Protein AF-0000000065790539 (afdb_homodimer)

pLDDT: mean 95.0, std 7.66, range [32.16, 98.94]

Secondary structure (DSSP, 8-state):
-------EEEEEE-SSTT-HHHHHHHHHHHH-GGGG-BTTBEEEEEES-HHHHHHTSS-SSS-GGG---HHHHT-TT--SHHHHHHHHHHHHH--TTTEEEEEEEEEE-SSS-EEEEEESS--HHHHHHHHHHHHH-TTEEEEE---TT----SGGGGEEEEEEEEEES--TT---HHHHHHHHHHHHHHHHHHHHHHTT------SEEEEEEEEEEEEPPB-TTS-B-EEE-TTTTT-TTS-B-TT-EEEEETTSPEEE---SS-BEEESTT-GGGGGGTEEEEEEEEEEEE--/-------EEEEEE-SSTT-HHHHHHHHHHHH-GGGG-BTTBEEEEEES-HHHHHHTSS-SSS-GGG---HHHHT-TT--SHHHHHHHHHHHHH--TTTEEEEEEEEEE-SSS-EEEEEESS--HHHHHHHHHHHHH-TTEEEEE---TT----SGGGGEEEEEEEEEES--TT---HHHHHHHHHHHHHHHHHHHHHHTT------SEEEEEEEEEEEEPPB-TTS-B-EEE-TTTTT-TTS-B-TT-EEEEETTSPEEE---SS-BEEESTT-GGGGGGTEEEEEEEEEEEE--

Structure (mmCIF, N/CA/C/O backbone):
data_AF-0000000065790539-model_v1
#
loop_
_entity.id
_entity.type
_entity.pdbx_description
1 polymer 'Probable aspartoacylase'
#
loop_
_atom_site.group_PDB
_atom_site.id
_atom_site.type_symbol
_atom_site.label_atom_id
_atom_site.label_alt_id
_atom_site.label_comp_id
_atom_site.label_asym_id
_atom_site.label_entity_id
_atom_site.label_seq_id
_atom_site.pdbx_PDB_ins_code
_atom_site.Cartn_x
_atom_site.Cartn_y
_atom_site.Cartn_z
_atom_site.occupancy
_atom_site.B_iso_or_equiv
_atom_site.auth_seq_id
_atom_site.auth_comp_id
_atom_site.auth_asym_id
_atom_site.auth_atom_id
_atom_site.pdbx_PDB_model_num
ATOM 1 N N . MET A 1 1 ? -4.398 45.344 14.672 1 32.16 1 MET A N 1
ATOM 2 C CA . MET A 1 1 ? -4.699 43.906 14.703 1 32.16 1 MET A CA 1
ATOM 3 C C . MET A 1 1 ? -3.633 43.156 15.484 1 32.16 1 MET A C 1
ATOM 5 O O . MET A 1 1 ? -2.438 43.344 15.242 1 32.16 1 MET A O 1
ATOM 9 N N . ASN A 1 2 ? -3.668 42.844 16.75 1 41.81 2 ASN A N 1
ATOM 10 C CA . ASN A 1 2 ? -2.795 42.062 17.609 1 41.81 2 ASN A CA 1
ATOM 11 C C . ASN A 1 2 ? -2.232 40.844 16.859 1 41.81 2 ASN A C 1
ATOM 13 O O . ASN A 1 2 ? -2.975 39.938 16.516 1 41.81 2 ASN A O 1
ATOM 17 N N . THR A 1 3 ? -1.403 40.938 15.859 1 49.28 3 THR A N 1
ATOM 18 C CA . THR A 1 3 ? -0.77 40.031 14.922 1 49.28 3 THR A CA 1
ATOM 19 C C . THR A 1 3 ? -0.319 38.75 15.625 1 49.28 3 THR A C 1
ATOM 21 O O . THR A 1 3 ? 0.52 38.812 16.531 1 49.28 3 THR A O 1
ATOM 24 N N . ASN A 1 4 ? -1.202 37.781 15.891 1 59.81 4 ASN A N 1
ATOM 25 C CA . ASN A 1 4 ? -1.063 36.5 16.578 1 59.81 4 ASN A CA 1
ATOM 26 C C . ASN A 1 4 ? 0.203 35.75 16.156 1 59.81 4 ASN A C 1
ATOM 28 O O . ASN A 1 4 ? 0.302 35.312 15.008 1 59.81 4 ASN A O 1
ATOM 32 N N . HIS A 1 5 ? 1.292 36.156 16.797 1 79.94 5 HIS A N 1
ATOM 33 C CA . HIS A 1 5 ? 2.619 35.531 16.719 1 79.94 5 HIS A CA 1
ATOM 34 C C . HIS A 1 5 ? 2.572 34.062 17.062 1 79.94 5 HIS A C 1
ATOM 36 O O . HIS A 1 5 ? 1.948 33.688 18.062 1 79.94 5 HIS A O 1
ATOM 42 N N . ILE A 1 6 ? 2.969 33.281 16.016 1 86.81 6 ILE A N 1
ATOM 43 C CA . ILE A 1 6 ? 3.148 31.844 16.25 1 86.81 6 ILE A CA 1
ATOM 44 C C . ILE A 1 6 ? 4.535 31.578 16.828 1 86.81 6 ILE A C 1
ATOM 46 O O . ILE A 1 6 ? 5.547 31.828 16.156 1 86.81 6 ILE A O 1
ATOM 50 N N . ARG A 1 7 ? 4.605 31.203 18.078 1 82.88 7 ARG A N 1
ATOM 51 C CA . ARG A 1 7 ? 5.914 31.031 18.688 1 82.88 7 ARG A CA 1
ATOM 52 C C . ARG A 1 7 ? 6.441 29.625 18.484 1 82.88 7 ARG A C 1
ATOM 54 O O . ARG A 1 7 ? 7.641 29.422 18.266 1 82.88 7 ARG A O 1
ATOM 61 N N . GLN A 1 8 ? 5.543 28.672 18.438 1 93.19 8 GLN A N 1
ATOM 62 C CA . GLN A 1 8 ? 6 27.281 18.391 1 93.19 8 GLN A CA 1
ATOM 63 C C . GLN A 1 8 ? 5.223 26.484 17.359 1 93.19 8 GLN A C 1
ATOM 65 O O . GLN A 1 8 ? 3.996 26.594 17.266 1 93.19 8 GLN A O 1
ATOM 70 N N . VAL A 1 9 ? 6.008 25.797 16.562 1 96.81 9 VAL A N 1
ATOM 71 C CA . VAL A 1 9 ? 5.449 24.828 15.625 1 96.81 9 VAL A CA 1
ATOM 72 C C . VAL A 1 9 ? 5.766 23.406 16.094 1 96.81 9 VAL A C 1
ATOM 74 O O . VAL A 1 9 ? 6.895 23.125 16.484 1 96.81 9 VAL A O 1
ATOM 77 N N . VAL A 1 10 ? 4.746 22.562 16.125 1 97.19 10 VAL A N 1
ATOM 78 C CA . VAL A 1 10 ? 4.938 21.156 16.453 1 97.19 10 VAL A CA 1
ATOM 79 C C . VAL A 1 10 ? 4.641 20.297 15.219 1 97.19 10 VAL A C 1
ATOM 81 O O . VAL A 1 10 ? 3.549 20.391 14.648 1 97.19 10 VAL A O 1
ATOM 84 N N . ILE A 1 11 ? 5.613 19.531 14.781 1 98.56 11 ILE A N 1
ATOM 85 C CA . ILE A 1 11 ? 5.445 18.594 13.68 1 98.56 11 ILE A CA 1
ATOM 86 C C . ILE A 1 11 ? 5.316 17.172 14.234 1 98.56 11 ILE A C 1
ATOM 88 O O . ILE A 1 11 ? 6.199 16.688 14.945 1 98.56 11 ILE A O 1
ATOM 92 N N . VAL A 1 12 ? 4.207 16.547 13.945 1 98.56 12 VAL A N 1
ATOM 93 C CA . VAL A 1 12 ? 3.951 15.195 14.43 1 98.56 12 VAL A CA 1
ATOM 94 C C . VAL A 1 12 ? 3.988 14.211 13.266 1 98.56 12 VAL A C 1
ATOM 96 O O . VAL A 1 12 ? 3.299 14.406 12.258 1 98.56 12 VAL A O 1
ATOM 99 N N . GLY A 1 13 ? 4.836 13.219 13.336 1 98.75 13 GLY A N 1
ATOM 100 C CA . GLY A 1 13 ? 4.852 12.07 12.438 1 98.75 13 GLY A CA 1
ATOM 101 C C . GLY A 1 13 ? 4.57 10.758 13.148 1 98.75 13 GLY A C 1
ATOM 102 O O . GLY A 1 13 ? 4.766 10.648 14.359 1 98.75 13 GLY A O 1
ATOM 103 N N . GLY A 1 14 ? 4.047 9.82 12.43 1 98.69 14 GLY A N 1
ATOM 104 C CA . GLY A 1 14 ? 3.83 8.508 13.023 1 98.69 14 GLY A CA 1
ATOM 105 C C . GLY A 1 14 ? 2.602 8.461 13.914 1 98.69 14 GLY A C 1
ATOM 106 O O . GLY A 1 14 ? 2.557 7.688 14.875 1 98.69 14 GLY A O 1
ATOM 107 N N . THR A 1 15 ? 1.648 9.422 13.648 1 98.81 15 THR A N 1
ATOM 108 C CA . THR A 1 15 ? 0.352 9.25 14.289 1 98.81 15 THR A CA 1
ATOM 109 C C . THR A 1 15 ? -0.224 7.871 13.984 1 98.81 15 THR A C 1
ATOM 111 O O . THR A 1 15 ? -0.714 7.184 14.883 1 98.81 15 THR A O 1
ATOM 114 N N . HIS A 1 16 ? -0.263 7.531 12.758 1 98.75 16 HIS A N 1
ATOM 115 C CA . HIS A 1 16 ? -0.411 6.148 12.32 1 98.75 16 HIS A CA 1
ATOM 116 C C . HIS A 1 16 ? 0.944 5.516 12.023 1 98.75 16 HIS A C 1
ATOM 118 O O . HIS A 1 16 ? 1.705 6.023 11.195 1 98.75 16 HIS A O 1
ATOM 124 N N . GLY A 1 17 ? 1.219 4.391 12.633 1 98.56 17 GLY A N 1
ATOM 125 C CA . GLY A 1 17 ? 2.566 3.846 12.695 1 98.56 17 GLY A CA 1
ATOM 126 C C . GLY A 1 17 ? 3.07 3.352 11.352 1 98.56 17 GLY A C 1
ATOM 127 O O . GLY A 1 17 ? 4.281 3.309 11.109 1 98.56 17 GLY A O 1
ATOM 128 N N . ASN A 1 18 ? 2.172 2.939 10.469 1 98.31 18 ASN A N 1
ATOM 129 C CA . ASN A 1 18 ? 2.564 2.383 9.18 1 98.31 18 ASN A CA 1
ATOM 130 C C . ASN A 1 18 ? 2.615 3.459 8.094 1 98.31 18 ASN A C 1
ATOM 132 O O . ASN A 1 18 ? 2.688 3.146 6.906 1 98.31 18 ASN A O 1
ATOM 136 N N . GLU A 1 19 ? 2.488 4.727 8.453 1 98.69 19 GLU A N 1
ATOM 137 C CA . GLU A 1 19 ? 2.715 5.867 7.574 1 98.69 19 GLU A CA 1
ATOM 138 C C . GLU A 1 19 ? 4.105 6.457 7.777 1 98.69 19 GLU A C 1
ATOM 140 O O . GLU A 1 19 ? 4.277 7.398 8.555 1 98.69 19 GLU A O 1
ATOM 145 N N . ARG A 1 20 ? 4.977 6.008 6.957 1 98.38 20 ARG A N 1
ATOM 146 C CA . ARG A 1 20 ? 6.391 6.078 7.312 1 98.38 20 ARG A CA 1
ATOM 147 C C . ARG A 1 20 ? 6.996 7.41 6.883 1 98.38 20 ARG A C 1
ATOM 149 O O . ARG A 1 20 ? 8.031 7.82 7.406 1 98.38 20 ARG A O 1
ATOM 156 N N . ILE A 1 21 ? 6.41 8.102 5.961 1 98.62 21 ILE A N 1
ATOM 157 C CA . ILE A 1 21 ? 6.977 9.367 5.496 1 98.62 21 ILE A CA 1
ATOM 158 C C . ILE A 1 21 ? 7.082 10.344 6.664 1 98.62 21 ILE A C 1
ATOM 160 O O . ILE A 1 21 ? 8.148 10.898 6.922 1 98.62 21 ILE A O 1
ATOM 164 N N . GLY A 1 22 ? 5.969 10.5 7.406 1 98.75 22 GLY A N 1
ATOM 165 C CA . GLY A 1 22 ? 6.004 11.391 8.547 1 98.75 22 GLY A CA 1
ATOM 166 C C . GLY A 1 22 ? 7.008 10.977 9.609 1 98.75 22 GLY A C 1
ATOM 167 O O . GLY A 1 22 ? 7.727 11.812 10.156 1 98.75 22 GLY A O 1
ATOM 168 N N . LEU A 1 23 ? 7.074 9.695 9.875 1 98.62 23 LEU A N 1
ATOM 169 C CA . LEU A 1 23 ? 7.996 9.148 10.867 1 98.62 23 LEU A CA 1
ATOM 170 C C . LEU A 1 23 ? 9.438 9.484 10.516 1 98.62 23 LEU A C 1
ATOM 172 O O . LEU A 1 23 ? 10.18 10.008 11.344 1 98.62 23 LEU A O 1
ATOM 176 N N . TYR A 1 24 ? 9.789 9.312 9.289 1 98.5 24 TYR A N 1
ATOM 177 C CA . TYR A 1 24 ? 11.195 9.438 8.922 1 98.5 24 TYR A CA 1
ATOM 178 C C . TYR A 1 24 ? 11.578 10.898 8.68 1 98.5 24 TYR A C 1
ATOM 180 O O . TYR A 1 24 ? 12.742 11.266 8.805 1 98.5 24 TYR A O 1
ATOM 188 N N . LEU A 1 25 ? 10.625 11.711 8.328 1 98.81 25 LEU A N 1
ATOM 189 C CA . LEU A 1 25 ? 10.891 13.148 8.312 1 98.81 25 LEU A CA 1
ATOM 190 C C . LEU A 1 25 ? 11.188 13.664 9.719 1 98.81 25 LEU A C 1
ATOM 192 O O . LEU A 1 25 ? 12.125 14.438 9.914 1 98.81 25 LEU A O 1
ATOM 196 N N . VAL A 1 26 ? 10.367 13.227 10.664 1 98.62 26 VAL A N 1
ATOM 197 C CA . VAL A 1 26 ? 10.586 13.617 12.055 1 98.62 26 VAL A CA 1
ATOM 198 C C . VAL A 1 26 ? 11.961 13.148 12.516 1 98.62 26 VAL A C 1
ATOM 200 O O . VAL A 1 26 ? 12.703 13.906 13.141 1 98.62 26 VAL A O 1
ATOM 203 N N . LYS A 1 27 ? 12.281 11.922 12.203 1 97.5 27 LYS A N 1
ATOM 204 C CA . LYS A 1 27 ? 13.602 11.406 12.555 1 97.5 27 LYS A CA 1
ATOM 205 C C . LYS A 1 27 ? 14.711 12.242 11.922 1 97.5 27 LYS A C 1
ATOM 207 O O . LYS A 1 27 ? 15.695 12.578 12.586 1 97.5 27 LYS A O 1
ATOM 212 N N . LYS A 1 28 ? 14.547 12.586 10.688 1 97.75 28 LYS A N 1
ATOM 213 C CA . LYS A 1 28 ? 15.508 13.422 9.977 1 97.75 28 LYS A CA 1
ATOM 214 C C . LYS A 1 28 ? 15.688 14.766 10.664 1 97.75 28 LYS A C 1
ATOM 216 O O . LYS A 1 28 ? 16.812 15.195 10.922 1 97.75 28 LYS A O 1
ATOM 221 N N . PHE A 1 29 ? 14.602 15.359 10.992 1 98.25 29 PHE A N 1
ATOM 222 C CA . PHE A 1 29 ? 14.625 16.688 11.602 1 98.25 29 PHE A CA 1
ATOM 223 C C . PHE A 1 29 ? 15.211 16.625 13.008 1 98.25 29 PHE A C 1
ATOM 225 O O . PHE A 1 29 ? 15.898 17.547 13.438 1 98.25 29 PHE A O 1
ATOM 232 N N . ASN A 1 30 ? 14.922 15.562 13.711 1 97.31 30 ASN A N 1
ATOM 233 C CA . ASN A 1 30 ? 15.469 15.406 15.047 1 97.31 30 ASN A CA 1
ATOM 234 C C . ASN A 1 30 ? 16.969 15.172 15.016 1 97.31 30 ASN A C 1
ATOM 236 O O . ASN A 1 30 ? 17.688 15.539 15.961 1 97.31 30 ASN A O 1
ATOM 240 N N . GLN A 1 31 ? 17.422 14.57 13.977 1 95.12 31 GLN A N 1
ATOM 241 C CA . GLN A 1 31 ? 18.859 14.344 13.812 1 95.12 31 GLN A CA 1
ATOM 242 C C . GLN A 1 31 ? 19.594 15.641 13.5 1 95.12 31 GLN A C 1
ATOM 244 O O . GLN A 1 31 ? 20.734 15.844 13.938 1 95.12 31 GLN A O 1
ATOM 249 N N . ASP A 1 32 ? 18.953 16.484 12.75 1 96.69 32 ASP A N 1
ATOM 250 C CA . ASP A 1 32 ? 19.516 17.797 12.414 1 96.69 32 ASP A CA 1
ATOM 251 C C . ASP A 1 32 ? 18.453 18.875 12.477 1 96.69 32 ASP A C 1
ATOM 253 O O . ASP A 1 32 ? 17.891 19.266 11.453 1 96.69 32 ASP A O 1
ATOM 257 N N . SER A 1 33 ? 18.312 19.469 13.586 1 95.69 33 SER A N 1
ATOM 258 C CA . SER A 1 33 ? 17.266 20.453 13.828 1 95.69 33 SER A CA 1
ATOM 259 C C . SER A 1 33 ? 17.531 21.75 13.062 1 95.69 33 SER A C 1
ATOM 261 O O . SER A 1 33 ? 16.625 22.578 12.906 1 95.69 33 SER A O 1
ATOM 263 N N . SER A 1 34 ? 18.797 21.969 12.625 1 97 34 SER A N 1
ATOM 264 C CA . SER A 1 34 ? 19.109 23.172 11.883 1 97 34 SER A CA 1
ATOM 265 C C . SER A 1 34 ? 18.344 23.234 10.562 1 97 34 SER A C 1
ATOM 267 O O . SER A 1 34 ? 18.156 24.328 10 1 97 34 SER A O 1
ATOM 269 N N . LEU A 1 35 ? 17.859 22.109 10.117 1 97.38 35 LEU A N 1
ATOM 270 C CA . LEU A 1 35 ? 17.094 22.047 8.875 1 97.38 35 LEU A CA 1
ATOM 271 C C . LEU A 1 35 ? 15.781 22.828 9 1 97.38 35 LEU A C 1
ATOM 273 O O . LEU A 1 35 ? 15.242 23.297 7.996 1 97.38 35 LEU A O 1
ATOM 277 N N . LEU A 1 36 ? 15.305 22.969 10.25 1 98.12 36 LEU A N 1
ATOM 278 C CA . LEU A 1 36 ? 14.008 23.594 10.461 1 98.12 36 LEU A CA 1
ATOM 279 C C . LEU A 1 36 ? 14.18 25.016 11.016 1 98.12 36 LEU A C 1
ATOM 281 O O . LEU A 1 36 ? 13.188 25.672 11.336 1 98.12 36 LEU A O 1
ATOM 285 N N . PHE A 1 37 ? 15.336 25.516 11.102 1 97.56 37 PHE A N 1
ATOM 286 C CA . PHE A 1 37 ? 15.625 26.766 11.781 1 97.56 37 PHE A CA 1
ATOM 287 C C . PHE A 1 37 ? 14.992 27.953 11.047 1 97.56 37 PHE A C 1
ATOM 289 O O . PHE A 1 37 ? 15.156 28.078 9.828 1 97.56 37 PHE A O 1
ATOM 296 N N . ARG A 1 38 ? 14.219 28.688 11.711 1 96.44 38 ARG A N 1
ATOM 297 C CA . ARG A 1 38 ? 13.766 30.047 11.398 1 96.44 38 ARG A CA 1
ATOM 298 C C . ARG A 1 38 ? 13.977 30.984 12.578 1 96.44 38 ARG A C 1
ATOM 300 O O . ARG A 1 38 ? 13.688 30.625 13.727 1 96.44 38 ARG A O 1
ATOM 307 N N . PRO A 1 39 ? 14.414 32.156 12.391 1 95.12 39 PRO A N 1
ATOM 308 C CA . PRO A 1 39 ? 14.828 33.062 13.484 1 95.12 39 PRO A CA 1
ATOM 309 C C . PRO A 1 39 ? 13.703 33.344 14.469 1 95.12 39 PRO A C 1
ATOM 311 O O . PRO A 1 39 ? 13.953 33.531 15.664 1 95.12 39 PRO A O 1
ATOM 314 N N . ASN A 1 40 ? 12.531 33.438 14.055 1 93.88 40 ASN A N 1
ATOM 315 C CA . ASN A 1 40 ? 11.438 33.875 14.922 1 93.88 40 ASN A CA 1
ATOM 316 C C . ASN A 1 40 ? 10.445 32.75 15.188 1 93.88 40 ASN A C 1
ATOM 318 O O . ASN A 1 40 ? 9.289 33 15.516 1 93.88 40 ASN A O 1
ATOM 322 N N . LEU A 1 41 ? 10.906 31.547 14.891 1 93.94 41 LEU A N 1
ATOM 323 C CA . LEU A 1 41 ? 10.031 30.391 15.039 1 93.94 41 LEU A CA 1
ATOM 324 C C . LEU A 1 41 ? 10.773 29.25 15.727 1 93.94 41 LEU A C 1
ATOM 326 O O . LEU A 1 41 ? 11.922 28.953 15.398 1 93.94 41 LEU A O 1
ATOM 330 N N . THR A 1 42 ? 10.156 28.703 16.75 1 94.94 42 THR A N 1
ATOM 331 C CA . THR A 1 42 ? 10.656 27.453 17.328 1 94.94 42 THR A CA 1
ATOM 332 C C . THR A 1 42 ? 9.891 26.266 16.766 1 94.94 42 THR A C 1
ATOM 334 O O . THR A 1 42 ? 8.664 26.312 16.656 1 94.94 42 THR A O 1
ATOM 337 N N . THR A 1 43 ? 10.641 25.234 16.344 1 97.25 43 THR A N 1
ATOM 338 C CA . THR A 1 43 ? 10.008 24.047 15.789 1 97.25 43 THR A CA 1
ATOM 339 C C . THR A 1 43 ? 10.43 22.797 16.562 1 97.25 43 THR A C 1
ATOM 341 O O . THR A 1 43 ? 11.617 22.594 16.812 1 97.25 43 THR A O 1
ATOM 344 N N . ASN A 1 44 ? 9.445 22.078 17 1 95.81 44 ASN A N 1
ATOM 345 C CA . ASN A 1 44 ? 9.664 20.797 17.641 1 95.81 44 ASN A CA 1
ATOM 346 C C . ASN A 1 44 ? 8.992 19.656 16.875 1 95.81 44 ASN A C 1
ATOM 348 O O . ASN A 1 44 ? 7.918 19.844 16.297 1 95.81 44 ASN A O 1
ATOM 352 N N . CYS A 1 45 ? 9.672 18.469 16.828 1 98.06 45 CYS A N 1
ATOM 353 C CA . CYS A 1 45 ? 9.141 17.297 16.141 1 98.06 45 CYS A CA 1
ATOM 354 C C . CYS A 1 45 ? 8.938 16.141 17.125 1 98.06 45 CYS A C 1
ATOM 356 O O . CYS A 1 45 ? 9.789 15.883 17.984 1 98.06 45 CYS A O 1
ATOM 358 N N . LEU A 1 46 ? 7.828 15.477 17 1 97.44 46 LEU A N 1
ATOM 359 C CA . LEU A 1 46 ? 7.625 14.312 17.859 1 97.44 46 LEU A CA 1
ATOM 360 C C . LEU A 1 46 ? 6.938 13.188 17.094 1 97.44 46 LEU A C 1
ATOM 362 O O . LEU A 1 46 ? 6.316 13.422 16.047 1 97.44 46 LEU A O 1
ATOM 366 N N . ILE A 1 47 ? 7.133 11.984 17.594 1 98.62 47 ILE A N 1
ATOM 367 C CA . ILE A 1 47 ? 6.469 10.789 17.078 1 98.62 47 ILE A CA 1
ATOM 368 C C . ILE A 1 47 ? 5.145 10.578 17.812 1 98.62 47 ILE A C 1
ATOM 370 O O . ILE A 1 47 ? 5.121 10.438 19.031 1 98.62 47 ILE A O 1
ATOM 374 N N . GLY A 1 48 ? 4.035 10.57 17.109 1 98.5 48 GLY A N 1
ATOM 375 C CA . GLY A 1 48 ? 2.705 10.477 17.688 1 98.5 48 GLY A CA 1
ATOM 376 C C . GLY A 1 48 ? 2.467 9.164 18.422 1 98.5 48 GLY A C 1
ATOM 377 O O . GLY A 1 48 ? 2.08 9.164 19.594 1 98.5 48 GLY A O 1
ATOM 378 N N . ASN A 1 49 ? 2.719 8.062 17.781 1 98.75 49 ASN A N 1
ATOM 379 C CA . ASN A 1 49 ? 2.518 6.727 18.312 1 98.75 49 ASN A CA 1
ATOM 380 C C . ASN A 1 49 ? 3.773 5.871 18.172 1 98.75 49 ASN A C 1
ATOM 382 O O . ASN A 1 49 ? 3.871 5.047 17.266 1 98.75 49 ASN A O 1
ATOM 386 N N . PRO A 1 50 ? 4.73 6.02 19.109 1 98.56 50 PRO A N 1
ATOM 387 C CA . PRO A 1 50 ? 6.023 5.344 18.984 1 98.56 50 PRO A CA 1
ATOM 388 C C . PRO A 1 50 ? 5.887 3.826 18.859 1 98.56 50 PRO A C 1
ATOM 390 O O . PRO A 1 50 ? 6.57 3.199 18.047 1 98.56 50 PRO A O 1
ATOM 393 N N . GLN A 1 51 ? 5 3.242 19.625 1 98.5 51 GLN A N 1
ATOM 394 C CA . GLN A 1 51 ? 4.867 1.79 19.609 1 98.5 51 GLN A CA 1
ATOM 395 C C . GLN A 1 51 ? 4.316 1.305 18.281 1 98.5 51 GLN A C 1
ATOM 397 O O . GLN A 1 51 ? 4.801 0.315 17.719 1 98.5 51 GLN A O 1
ATOM 402 N N . ALA A 1 52 ? 3.299 1.943 17.766 1 98.56 52 ALA A N 1
ATOM 403 C CA . ALA A 1 52 ? 2.756 1.576 16.453 1 98.56 52 ALA A CA 1
ATOM 404 C C . ALA A 1 52 ? 3.814 1.705 15.367 1 98.56 52 ALA A C 1
ATOM 406 O O . ALA A 1 52 ? 3.863 0.892 14.438 1 98.56 52 ALA A O 1
ATOM 407 N N . CYS A 1 53 ? 4.668 2.742 15.461 1 98.19 53 CYS A N 1
ATOM 408 C CA . CYS A 1 53 ? 5.746 2.945 14.5 1 98.19 53 CYS A CA 1
ATOM 409 C C . CYS A 1 53 ? 6.746 1.797 14.555 1 98.19 53 CYS A C 1
ATOM 411 O O . CYS A 1 53 ? 7.168 1.289 13.508 1 98.19 53 CYS A O 1
ATOM 413 N N . LYS A 1 54 ? 7.086 1.416 15.758 1 96.94 54 LYS A N 1
ATOM 414 C CA . LYS A 1 54 ? 8.023 0.314 15.938 1 96.94 54 LYS A CA 1
ATOM 415 C C . LYS A 1 54 ? 7.496 -0.97 15.305 1 96.94 54 LYS A C 1
ATOM 417 O O . LYS A 1 54 ? 8.25 -1.73 14.703 1 96.94 54 LYS A O 1
ATOM 422 N N . GLU A 1 55 ? 6.227 -1.189 15.367 1 95.62 55 GLU A N 1
ATOM 423 C CA . GLU A 1 55 ? 5.609 -2.424 14.891 1 95.62 55 GLU A CA 1
ATOM 424 C C . GLU A 1 55 ? 5.16 -2.293 13.438 1 95.62 55 GLU A C 1
ATOM 426 O O . GLU A 1 55 ? 4.691 -3.262 12.844 1 95.62 55 GLU A O 1
ATOM 431 N N . ASN A 1 56 ? 5.285 -1.131 12.867 1 96.44 56 ASN A N 1
ATOM 432 C CA . ASN A 1 56 ? 4.828 -0.862 11.516 1 96.44 56 ASN A CA 1
ATOM 433 C C . ASN A 1 56 ? 3.365 -1.253 11.328 1 96.44 56 ASN A C 1
ATOM 435 O O . ASN A 1 56 ? 3.027 -1.996 10.406 1 96.44 56 ASN A O 1
ATOM 439 N N . GLN A 1 57 ? 2.549 -0.8 12.266 1 96.56 57 GLN A N 1
ATOM 440 C CA . GLN A 1 57 ? 1.104 -0.992 12.25 1 96.56 57 GLN A CA 1
ATOM 441 C C . GLN A 1 57 ? 0.37 0.341 12.375 1 96.56 57 GLN A C 1
ATOM 443 O O . GLN A 1 57 ? 0.903 1.297 12.938 1 96.56 57 GLN A O 1
ATOM 448 N N . ARG A 1 58 ? -0.803 0.362 11.805 1 97.94 58 ARG A N 1
ATOM 449 C CA . ARG A 1 58 ? -1.556 1.611 11.867 1 97.94 58 ARG A CA 1
ATOM 450 C C . ARG A 1 58 ? -1.759 2.064 13.305 1 97.94 58 ARG A C 1
ATOM 452 O O . ARG A 1 58 ? -1.582 3.242 13.625 1 97.94 58 ARG A O 1
ATOM 459 N N . TYR A 1 59 ? -2.109 1.192 14.195 1 98.31 59 TYR A N 1
ATOM 460 C CA . TYR A 1 59 ? -2.262 1.381 15.633 1 98.31 59 TYR A CA 1
ATOM 461 C C . TYR A 1 59 ? -2.113 0.058 16.375 1 98.31 59 TYR A C 1
ATOM 463 O O . TYR A 1 59 ? -2.053 -1.006 15.758 1 98.31 59 TYR A O 1
ATOM 471 N N . ILE A 1 60 ? -2.041 0.101 17.688 1 97.75 60 ILE A N 1
ATOM 472 C CA . ILE A 1 60 ? -1.894 -1.099 18.5 1 97.75 60 ILE A CA 1
ATOM 473 C C . ILE A 1 60 ? -3.271 -1.629 18.891 1 97.75 60 ILE A C 1
ATOM 475 O O . ILE A 1 60 ? -3.607 -2.777 18.594 1 97.75 60 ILE A O 1
ATOM 479 N N . GLU A 1 61 ? -4.102 -0.731 19.484 1 97.75 61 GLU A N 1
ATOM 480 C CA . GLU A 1 61 ? -5.406 -1.181 19.969 1 97.75 61 GLU A CA 1
ATOM 481 C C . GLU A 1 61 ? -6.535 -0.381 19.328 1 97.75 61 GLU A C 1
ATOM 483 O O . GLU A 1 61 ? -7.617 -0.916 19.078 1 97.75 61 GLU A O 1
ATOM 488 N N . THR A 1 62 ? -6.312 0.862 19.156 1 97.62 62 THR A N 1
ATOM 489 C CA . THR A 1 62 ? -7.309 1.746 18.562 1 97.62 62 THR A CA 1
ATOM 490 C C . THR A 1 62 ? -6.637 2.877 17.781 1 97.62 62 THR A C 1
ATOM 492 O O . THR A 1 62 ? -5.426 3.078 17.906 1 97.62 62 THR A O 1
ATOM 495 N N . ASP A 1 63 ? -7.336 3.5 16.969 1 98.06 63 ASP A N 1
ATOM 496 C CA . ASP A 1 63 ? -6.797 4.574 16.141 1 98.06 63 ASP A CA 1
ATOM 497 C C . ASP A 1 63 ? -6.5 5.816 16.984 1 98.06 63 ASP A C 1
ATOM 499 O O . ASP A 1 63 ? -7.418 6.453 17.516 1 98.06 63 ASP A O 1
ATOM 503 N N . LEU A 1 64 ? -5.238 6.188 17.094 1 98.5 64 LEU A N 1
ATOM 504 C CA . LEU A 1 64 ? -4.832 7.332 17.906 1 98.5 64 LEU A CA 1
ATOM 505 C C . LEU A 1 64 ? -5.535 8.602 17.438 1 98.5 64 LEU A C 1
ATOM 507 O O . LEU A 1 64 ? -5.93 9.438 18.25 1 98.5 64 LEU A O 1
ATOM 511 N N . ASN A 1 65 ? -5.711 8.695 16.141 1 97.88 65 ASN A N 1
ATOM 512 C CA . ASN A 1 65 ? -6.301 9.891 15.555 1 97.88 65 ASN A CA 1
ATOM 513 C C . ASN A 1 65 ? -7.809 9.938 15.781 1 97.88 65 ASN A C 1
ATOM 515 O O . ASN A 1 65 ? -8.516 10.695 15.117 1 97.88 65 ASN A O 1
ATOM 519 N N . ARG A 1 66 ? -8.336 9.203 16.75 1 96.81 66 ARG A N 1
ATOM 520 C CA . ARG A 1 66 ? -9.727 9.242 17.172 1 96.81 66 ARG A CA 1
ATOM 521 C C . ARG A 1 66 ? -9.836 9.406 18.688 1 96.81 66 ARG A C 1
ATOM 523 O O . ARG A 1 66 ? -10.922 9.266 19.25 1 96.81 66 ARG A O 1
ATOM 530 N N . CYS A 1 67 ? -8.773 9.773 19.281 1 97.12 67 CYS A N 1
ATOM 531 C CA . CYS A 1 67 ? -8.727 9.68 20.75 1 97.12 67 CYS A CA 1
ATOM 532 C C . CYS A 1 67 ? -8.648 11.062 21.375 1 97.12 67 CYS A C 1
ATOM 534 O O . CYS A 1 67 ? -8.344 11.188 22.562 1 97.12 67 CYS A O 1
ATOM 536 N N . PHE A 1 68 ? -9 12.125 20.656 1 96.06 68 PHE A N 1
ATOM 537 C CA . PHE A 1 68 ? -8.68 13.438 21.203 1 96.06 68 PHE A CA 1
ATOM 538 C C . PHE A 1 68 ? -9.953 14.227 21.484 1 96.06 68 PHE A C 1
ATOM 540 O O . PHE A 1 68 ? -9.945 15.461 21.469 1 96.06 68 PHE A O 1
ATOM 547 N N . ILE A 1 69 ? -11.008 13.531 21.641 1 94.56 69 ILE A N 1
ATOM 548 C CA . ILE A 1 69 ? -12.203 14.18 22.172 1 94.56 69 ILE A CA 1
ATOM 549 C C . ILE A 1 69 ? -11.977 14.586 23.625 1 94.56 69 ILE A C 1
ATOM 551 O O . ILE A 1 69 ? -11.414 13.812 24.406 1 94.56 69 ILE A O 1
ATOM 555 N N . LYS A 1 70 ? -12.438 15.766 23.953 1 93.25 70 LYS A N 1
ATOM 556 C CA . LYS A 1 70 ? -12.156 16.328 25.266 1 93.25 70 LYS A CA 1
ATOM 557 C C . LYS A 1 70 ? -12.633 15.391 26.375 1 93.25 70 LYS A C 1
ATOM 559 O O . LYS A 1 70 ? -11.898 15.125 27.328 1 93.25 70 LYS A O 1
ATOM 564 N N . ALA A 1 71 ? -13.82 14.898 26.25 1 94.25 71 ALA A N 1
ATOM 565 C CA . ALA A 1 71 ? -14.391 14 27.25 1 94.25 71 ALA A CA 1
ATOM 566 C C . ALA A 1 71 ? -13.523 12.758 27.422 1 94.25 71 ALA A C 1
ATOM 568 O O . ALA A 1 71 ? -13.367 12.258 28.547 1 94.25 71 ALA A O 1
ATOM 569 N N . ASP A 1 72 ? -12.969 12.258 26.391 1 95.31 72 ASP A N 1
ATOM 570 C CA . ASP A 1 72 ? -12.125 11.062 26.438 1 95.31 72 ASP A CA 1
ATOM 571 C C . ASP A 1 72 ? -10.773 11.375 27.078 1 95.31 72 ASP A C 1
ATOM 573 O O . ASP A 1 72 ? -10.227 10.555 27.812 1 95.31 72 ASP A O 1
ATOM 577 N N . LEU A 1 73 ? -10.25 12.547 26.781 1 95 73 LEU A N 1
ATOM 578 C CA . LEU A 1 73 ? -8.969 12.977 27.328 1 95 73 LEU A CA 1
ATOM 579 C C . LEU A 1 73 ? -9.062 13.141 28.844 1 95 73 LEU A C 1
ATOM 581 O O . LEU A 1 73 ? -8.086 12.898 29.562 1 95 73 LEU A O 1
ATOM 585 N N . ASP A 1 74 ? -10.258 13.477 29.312 1 93.94 74 ASP A N 1
ATOM 586 C CA . ASP A 1 74 ? -10.453 13.727 30.734 1 93.94 74 ASP A CA 1
ATOM 587 C C . ASP A 1 74 ? -10.883 12.453 31.469 1 93.94 74 ASP A C 1
ATOM 589 O O . ASP A 1 74 ? -10.984 12.438 32.688 1 93.94 74 ASP A O 1
ATOM 593 N N . ASN A 1 75 ? -11.172 11.438 30.703 1 95.69 75 ASN A N 1
ATOM 594 C CA . ASN A 1 75 ? -11.672 10.195 31.281 1 95.69 75 ASN A CA 1
ATOM 595 C C . ASN A 1 75 ? -10.523 9.266 31.672 1 95.69 75 ASN A C 1
ATOM 597 O O . ASN A 1 75 ? -9.992 8.539 30.812 1 95.69 75 ASN A O 1
ATOM 601 N N . HIS A 1 76 ? -10.281 9.141 32.875 1 92.44 76 HIS A N 1
ATOM 602 C CA . HIS A 1 76 ? -9.148 8.367 33.375 1 92.44 76 HIS A CA 1
ATOM 603 C C . HIS A 1 76 ? -9.422 6.8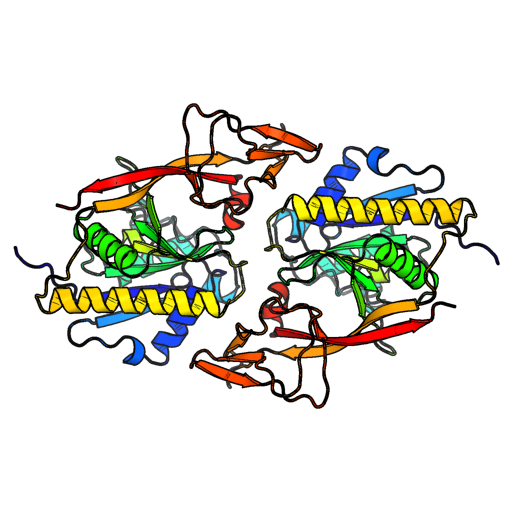71 33.281 1 92.44 76 HIS A C 1
ATOM 605 O O . HIS A 1 76 ? -8.516 6.059 33.469 1 92.44 76 HIS A O 1
ATOM 611 N N . LEU A 1 77 ? -10.562 6.496 32.969 1 94.81 77 LEU A N 1
ATOM 612 C CA . LEU A 1 77 ? -10.922 5.086 32.906 1 94.81 77 LEU A CA 1
ATOM 613 C C . LEU A 1 77 ? -10.555 4.516 31.531 1 94.81 77 LEU A C 1
ATOM 615 O O . LEU A 1 77 ? -10.469 3.297 31.359 1 94.81 77 LEU A O 1
ATOM 619 N N . LEU A 1 78 ? -10.461 5.391 30.562 1 94.44 78 LEU A N 1
ATOM 620 C CA . LEU A 1 78 ? -10.008 4.926 29.266 1 94.44 78 LEU A CA 1
ATOM 621 C C . LEU A 1 78 ? -8.523 4.559 29.297 1 94.44 78 LEU A C 1
ATOM 623 O O . LEU A 1 78 ? -7.684 5.402 29.609 1 94.44 78 LEU A O 1
ATOM 627 N N . GLY A 1 79 ? -8.203 3.285 29.016 1 94.5 79 GLY A N 1
ATOM 628 C CA . GLY A 1 79 ? -6.863 2.805 29.297 1 94.5 79 GLY A CA 1
ATOM 629 C C . GLY A 1 79 ? -6.246 2.045 28.141 1 94.5 79 GLY A C 1
ATOM 630 O O . GLY A 1 79 ? -5.156 1.482 28.266 1 94.5 79 GLY A O 1
ATOM 631 N N . ARG A 1 80 ? -6.855 2.033 26.984 1 96.75 80 ARG A N 1
ATOM 632 C CA . ARG A 1 80 ? -6.211 1.427 25.828 1 96.75 80 ARG A CA 1
ATOM 633 C C . ARG A 1 80 ? -4.922 2.156 25.469 1 96.75 80 ARG A C 1
ATOM 635 O O . ARG A 1 80 ? -4.715 3.301 25.875 1 96.75 80 ARG A O 1
ATOM 642 N N . HIS A 1 81 ? -4.078 1.462 24.719 1 98.44 81 HIS A N 1
ATOM 643 C CA . HIS A 1 81 ? -2.742 1.974 24.438 1 98.44 81 HIS A CA 1
ATOM 644 C C . HIS A 1 81 ? -2.801 3.389 23.859 1 98.44 81 HIS A C 1
ATOM 646 O O . HIS A 1 81 ? -2.17 4.305 24.406 1 98.44 81 HIS A O 1
ATOM 652 N N . GLU A 1 82 ? -3.596 3.625 22.812 1 98.62 82 GLU A N 1
ATOM 653 C CA . GLU A 1 82 ? -3.631 4.918 22.141 1 98.62 82 GLU A CA 1
ATOM 654 C C . GLU A 1 82 ? -4.387 5.953 22.969 1 98.62 82 GLU A C 1
ATOM 656 O O . GLU A 1 82 ? -4.098 7.148 22.891 1 98.62 82 GLU A O 1
ATOM 661 N N . GLU A 1 83 ? -5.352 5.539 23.75 1 98.31 83 GLU A N 1
ATOM 662 C CA . GLU A 1 83 ? -6.031 6.461 24.656 1 98.31 83 GLU A CA 1
ATOM 663 C C . GLU A 1 83 ? -5.062 7.055 25.672 1 98.31 83 GLU A C 1
ATOM 665 O O . GLU A 1 83 ? -5.117 8.25 25.969 1 98.31 83 GLU A O 1
ATOM 670 N N . LYS A 1 84 ? -4.199 6.168 26.188 1 98.12 84 LYS A N 1
ATOM 671 C CA . LYS A 1 84 ? -3.158 6.645 27.094 1 98.12 84 LYS A CA 1
ATOM 672 C C . LYS A 1 84 ? -2.182 7.566 26.375 1 98.12 84 LYS A C 1
ATOM 674 O O . LYS A 1 84 ? -1.803 8.617 26.891 1 98.12 84 LYS A O 1
ATOM 679 N N . GLN A 1 85 ? -1.824 7.172 25.203 1 98.06 85 GLN A N 1
ATOM 680 C CA . GLN A 1 85 ? -0.896 7.965 24.406 1 98.06 85 GLN A CA 1
ATOM 681 C C . GLN A 1 85 ? -1.483 9.336 24.078 1 98.06 85 GLN A C 1
ATOM 683 O O . GLN A 1 85 ? -0.762 10.336 24.047 1 98.06 85 GLN A O 1
ATOM 688 N N . ALA A 1 86 ? -2.762 9.391 23.797 1 97.56 86 ALA A N 1
ATOM 689 C CA . ALA A 1 86 ? -3.434 10.656 23.531 1 97.56 86 ALA A CA 1
ATOM 690 C C . ALA A 1 86 ? -3.307 11.609 24.719 1 97.56 86 ALA A C 1
ATOM 692 O O . ALA A 1 86 ? -3.078 12.805 24.547 1 97.56 86 ALA A O 1
ATOM 693 N N . LYS A 1 87 ? -3.422 11.102 25.938 1 96.69 87 LYS A N 1
ATOM 694 C CA . LYS A 1 87 ? -3.289 11.914 27.141 1 96.69 87 LYS A CA 1
ATOM 695 C C . LYS A 1 87 ? -1.86 12.422 27.297 1 96.69 87 LYS A C 1
ATOM 697 O O . LYS A 1 87 ? -1.646 13.555 27.75 1 96.69 87 LYS A O 1
ATOM 702 N N . VAL A 1 88 ? -0.951 11.594 26.922 1 96.25 88 VAL A N 1
ATOM 703 C CA . VAL A 1 88 ? 0.45 12 26.969 1 96.25 88 VAL A CA 1
ATOM 704 C C . VAL A 1 88 ? 0.676 13.188 26.031 1 96.25 88 VAL A C 1
ATOM 706 O O . VAL A 1 88 ? 1.265 14.195 26.422 1 96.25 88 VAL A O 1
ATOM 709 N N . LEU A 1 89 ? 0.194 13.117 24.812 1 95.56 89 LEU A N 1
ATOM 710 C CA . LEU A 1 89 ? 0.346 14.195 23.828 1 95.56 89 LEU A CA 1
ATOM 711 C C . LEU A 1 89 ? -0.402 15.445 24.281 1 95.56 89 LEU A C 1
ATOM 713 O O . LEU A 1 89 ? 0.096 16.562 24.125 1 95.56 89 LEU A O 1
ATOM 717 N N . HIS A 1 90 ? -1.577 15.211 24.797 1 94.75 90 HIS A N 1
ATOM 718 C CA . HIS A 1 90 ? -2.383 16.312 25.312 1 94.75 90 HIS A CA 1
ATOM 719 C C . HIS A 1 90 ? -1.636 17.078 26.406 1 94.75 90 HIS A C 1
ATOM 721 O O . HIS A 1 90 ? -1.663 18.312 26.422 1 94.75 90 HIS A O 1
ATOM 727 N N . GLU A 1 91 ? -1.003 16.328 27.266 1 92.38 91 GLU A N 1
ATOM 728 C CA . GLU A 1 91 ? -0.228 16.953 28.344 1 92.38 91 GLU A CA 1
ATOM 729 C C . GLU A 1 91 ? 1 17.672 27.797 1 92.38 91 GLU A C 1
ATOM 731 O O . GLU A 1 91 ? 1.35 18.75 28.266 1 92.38 91 GLU A O 1
ATOM 736 N N . GLN A 1 92 ? 1.598 17.141 26.844 1 91.62 92 GLN A N 1
ATOM 737 C CA . GLN A 1 92 ? 2.834 17.672 26.281 1 91.62 92 GLN A CA 1
ATOM 738 C C . GLN A 1 92 ? 2.564 18.922 25.438 1 91.62 92 GLN A C 1
ATOM 740 O O . GLN A 1 92 ? 3.367 19.859 25.438 1 91.62 92 GLN A O 1
ATOM 745 N N . LEU A 1 93 ? 1.478 18.938 24.656 1 89.44 93 LEU A N 1
ATOM 746 C CA . LEU A 1 93 ? 1.242 19.984 23.672 1 89.44 93 LEU A CA 1
ATOM 747 C C . LEU A 1 93 ? 0.294 21.047 24.219 1 89.44 93 LEU A C 1
ATOM 749 O O . LEU A 1 93 ? 0.174 22.141 23.641 1 89.44 93 LEU A O 1
ATOM 753 N N . GLY A 1 94 ? -0.312 20.828 25.406 1 83.25 94 GLY A N 1
ATOM 754 C CA . GLY A 1 94 ? -1.271 21.75 26 1 83.25 94 GLY A CA 1
ATOM 755 C C . GLY A 1 94 ? -2.709 21.281 25.859 1 83.25 94 GLY A C 1
ATOM 756 O O . GLY A 1 94 ? -3.023 20.484 24.969 1 83.25 94 GLY A O 1
ATOM 757 N N . PRO A 1 95 ? -3.469 21.766 26.781 1 81.38 95 PRO A N 1
ATOM 758 C CA . PRO A 1 95 ? -4.859 21.312 26.781 1 81.38 95 PRO A CA 1
ATOM 759 C C . PRO A 1 95 ? -5.625 21.75 25.531 1 81.38 95 PRO A C 1
ATOM 761 O O . PRO A 1 95 ? -5.402 22.844 25.016 1 81.38 95 PRO A O 1
ATOM 764 N N . LYS A 1 96 ? -6.352 20.781 25.062 1 84.94 96 LYS A N 1
ATOM 765 C CA . LYS A 1 96 ? -7.211 21.062 23.906 1 84.94 96 LYS A CA 1
ATOM 766 C C . LYS A 1 96 ? -7.953 22.391 24.109 1 84.94 96 LYS A C 1
ATOM 768 O O . LYS A 1 96 ? -8.555 22.625 25.156 1 84.94 96 LYS A O 1
ATOM 773 N N . GLY A 1 97 ? -7.852 23.266 23.109 1 70.62 97 GLY A N 1
ATOM 774 C CA . GLY A 1 97 ? -8.523 24.547 23.141 1 70.62 97 GLY A CA 1
ATOM 775 C C . GLY A 1 97 ? -7.66 25.656 23.719 1 70.62 97 GLY A C 1
ATOM 776 O O . GLY A 1 97 ? -8.008 26.828 23.625 1 70.62 97 GLY A O 1
ATOM 777 N N . ASN A 1 98 ? -6.512 25.281 24.219 1 70.94 98 ASN A N 1
ATOM 778 C CA . ASN A 1 98 ? -5.691 26.297 24.875 1 70.94 98 ASN A CA 1
ATOM 779 C C . ASN A 1 98 ? -4.266 26.297 24.344 1 70.94 98 ASN A C 1
ATOM 781 O O . ASN A 1 98 ? -3.465 27.156 24.703 1 70.94 98 ASN A O 1
ATOM 785 N N . SER A 1 99 ? -4.047 25.422 23.516 1 76.88 99 SER A N 1
ATOM 786 C CA . SER A 1 99 ? -2.686 25.375 23 1 76.88 99 SER A CA 1
ATOM 787 C C . SER A 1 99 ? -2.465 26.453 21.938 1 76.88 99 SER A C 1
ATOM 789 O O . SER A 1 99 ? -3.32 26.672 21.078 1 76.88 99 SER A O 1
ATOM 791 N N . GLU A 1 100 ? -1.342 27.188 22.094 1 82.5 100 GLU A N 1
ATOM 792 C CA . GLU A 1 100 ? -1.013 28.25 21.141 1 82.5 100 GLU A CA 1
ATOM 793 C C . GLU A 1 100 ? -0.054 27.766 20.062 1 82.5 100 GLU A C 1
ATOM 795 O O . GLU A 1 100 ? 0.482 28.562 19.297 1 82.5 100 GLU A O 1
ATOM 800 N N . ASN A 1 101 ? 0.121 26.469 20.047 1 90.69 101 ASN A N 1
ATOM 801 C CA . ASN A 1 101 ? 1.021 25.875 19.062 1 90.69 101 ASN A CA 1
ATOM 802 C C . ASN A 1 101 ? 0.372 25.797 17.688 1 90.69 101 ASN A C 1
ATOM 804 O O . ASN A 1 101 ? -0.854 25.781 17.578 1 90.69 101 ASN A O 1
ATOM 808 N N . PHE A 1 102 ? 1.204 25.922 16.672 1 95.88 102 PHE A N 1
ATOM 809 C CA . PHE A 1 102 ? 0.832 25.516 15.328 1 95.88 102 PHE A CA 1
ATOM 810 C C . PHE A 1 102 ? 1.193 24.047 15.086 1 95.88 102 PHE A C 1
ATOM 812 O O . PHE A 1 102 ? 2.365 23.672 15.164 1 95.88 102 PHE A O 1
ATOM 819 N N . LEU A 1 103 ? 0.21 23.219 14.82 1 96.75 103 LEU A N 1
ATOM 820 C CA . LEU A 1 103 ? 0.493 21.797 14.766 1 96.75 103 LEU A CA 1
ATOM 821 C C . LEU A 1 103 ? 0.359 21.266 13.336 1 96.75 103 LEU A C 1
ATOM 823 O O . LEU A 1 103 ? -0.658 21.5 12.68 1 96.75 103 LEU A O 1
ATOM 827 N N . LEU A 1 104 ? 1.414 20.625 12.812 1 98.19 104 LEU A N 1
ATOM 828 C CA . LEU A 1 104 ? 1.404 19.891 11.555 1 98.19 104 LEU A CA 1
ATOM 829 C C . LEU A 1 104 ? 1.42 18.375 11.805 1 98.19 104 LEU A C 1
ATOM 831 O O . LEU A 1 104 ? 2.373 17.859 12.383 1 98.19 104 LEU A O 1
ATOM 835 N N . ASP A 1 105 ? 0.397 17.719 11.469 1 98.56 105 ASP A N 1
ATOM 836 C CA . ASP A 1 105 ? 0.296 16.266 11.594 1 98.56 105 ASP A CA 1
ATOM 837 C C . ASP A 1 105 ? 0.496 15.586 10.242 1 98.56 105 ASP A C 1
ATOM 839 O O . ASP A 1 105 ? -0.297 15.789 9.312 1 98.56 105 ASP A O 1
ATOM 843 N N . LEU A 1 106 ? 1.523 14.781 10.078 1 98.88 106 LEU A N 1
ATOM 844 C CA . LEU A 1 106 ? 1.914 14.219 8.789 1 98.88 106 LEU A CA 1
ATOM 845 C C . LEU A 1 106 ? 1.31 12.828 8.602 1 98.88 106 LEU A C 1
ATOM 847 O O . LEU A 1 106 ? 1.522 11.938 9.422 1 98.88 106 LEU A O 1
ATOM 851 N N . HIS A 1 107 ? 0.554 12.688 7.547 1 98.81 107 HIS A N 1
ATOM 852 C CA . HIS A 1 107 ? -0.1 11.43 7.203 1 98.81 107 HIS A CA 1
ATOM 853 C C . HIS A 1 107 ? 0.2 11.031 5.762 1 98.81 107 HIS A C 1
ATOM 855 O O . HIS A 1 107 ? 0.65 11.852 4.965 1 98.81 107 HIS A O 1
ATOM 861 N N . SER A 1 108 ? 0.013 9.75 5.477 1 98.75 108 SER A N 1
ATOM 862 C CA . SER A 1 108 ? 0.037 9.234 4.113 1 98.75 108 SER A CA 1
ATOM 863 C C . SER A 1 108 ? -1.201 8.391 3.818 1 98.75 108 SER A C 1
ATOM 865 O O . SER A 1 108 ? -1.913 7.984 4.738 1 98.75 108 SER A O 1
ATOM 867 N N . THR A 1 109 ? -1.503 8.242 2.6 1 98.75 109 THR A N 1
ATOM 868 C CA . THR A 1 109 ? -2.689 7.52 2.148 1 98.75 109 THR A CA 1
ATOM 869 C C . THR A 1 109 ? -2.367 6.652 0.934 1 98.75 109 THR A C 1
ATOM 871 O O . THR A 1 109 ? -1.481 6.988 0.143 1 98.75 109 THR A O 1
ATOM 874 N N . THR A 1 110 ? -3.062 5.539 0.782 1 98.81 110 THR A N 1
ATOM 875 C CA . THR A 1 110 ? -2.936 4.688 -0.398 1 98.81 110 THR A CA 1
ATOM 876 C C . THR A 1 110 ? -3.762 5.242 -1.555 1 98.81 110 THR A C 1
ATOM 878 O O . THR A 1 110 ? -3.643 4.777 -2.689 1 98.81 110 THR A O 1
ATOM 881 N N . ALA A 1 111 ? -4.578 6.238 -1.323 1 98.81 111 ALA A N 1
ATOM 882 C CA . ALA A 1 111 ? -5.402 6.875 -2.35 1 98.81 111 ALA A CA 1
ATOM 883 C C . ALA A 1 111 ? -4.605 7.934 -3.105 1 98.81 111 ALA A C 1
ATOM 885 O O . ALA A 1 111 ? -3.623 8.469 -2.588 1 98.81 111 ALA A O 1
ATOM 886 N N . ASN A 1 112 ? -5.039 8.18 -4.297 1 98.62 112 ASN A N 1
ATOM 887 C CA . ASN A 1 112 ? -4.352 9.133 -5.164 1 98.62 112 ASN A CA 1
ATOM 888 C C . ASN A 1 112 ? -4.734 10.57 -4.828 1 98.62 112 ASN A C 1
ATOM 890 O O . ASN A 1 112 ? -5.25 11.297 -5.68 1 98.62 112 ASN A O 1
ATOM 894 N N . MET A 1 113 ? -4.312 11.008 -3.635 1 98.5 113 MET A N 1
ATOM 895 C CA . MET A 1 113 ? -4.762 12.305 -3.121 1 98.5 113 MET A CA 1
ATOM 896 C C . MET A 1 113 ? -3.703 13.375 -3.352 1 98.5 113 MET A C 1
ATOM 898 O O . MET A 1 113 ? -3.945 14.555 -3.096 1 98.5 113 MET A O 1
ATOM 902 N N . GLY A 1 114 ? -2.502 12.977 -3.887 1 98.19 114 GLY A N 1
ATOM 903 C CA . GLY A 1 114 ? -1.434 13.961 -3.996 1 98.19 114 GLY A CA 1
ATOM 904 C C . GLY A 1 114 ? -1.035 14.562 -2.662 1 98.19 114 GLY A C 1
ATOM 905 O O . GLY A 1 114 ? -0.907 13.844 -1.667 1 98.19 114 GLY A O 1
ATOM 906 N N . LEU A 1 115 ? -0.694 15.852 -2.689 1 98.69 115 LEU A N 1
ATOM 907 C CA . LEU A 1 115 ? -0.454 16.625 -1.475 1 98.69 115 LEU A CA 1
ATOM 908 C C . LEU A 1 115 ? -1.729 17.312 -1.014 1 98.69 115 LEU A C 1
ATOM 910 O O . LEU A 1 115 ? -2.279 18.156 -1.734 1 98.69 115 LEU A O 1
ATOM 914 N N . THR A 1 116 ? -2.182 16.953 0.185 1 98.88 116 THR A N 1
ATOM 915 C CA . THR A 1 116 ? -3.467 17.484 0.633 1 98.88 116 THR A CA 1
ATOM 916 C C . THR A 1 116 ? -3.348 18.078 2.031 1 98.88 116 THR A C 1
ATOM 918 O O . THR A 1 116 ? -2.785 17.469 2.934 1 98.88 116 THR A O 1
ATOM 921 N N . LEU A 1 117 ? -3.807 19.328 2.166 1 98.81 117 LEU A N 1
ATOM 922 C CA . LEU A 1 117 ? -4.02 19.906 3.486 1 98.81 117 LEU A CA 1
ATOM 923 C C . LEU A 1 117 ? -5.402 19.547 4.02 1 98.81 117 LEU A C 1
ATOM 925 O O . LEU A 1 117 ? -6.41 19.75 3.342 1 98.81 117 LEU A O 1
ATOM 929 N N . ILE A 1 118 ? -5.453 19.016 5.18 1 98.19 118 ILE A N 1
ATOM 930 C CA . ILE A 1 118 ? -6.734 18.672 5.789 1 98.19 118 ILE A CA 1
ATOM 931 C C . ILE A 1 118 ? -7.051 19.672 6.906 1 98.19 118 ILE A C 1
ATOM 933 O O . ILE A 1 118 ? -6.422 19.641 7.969 1 98.19 118 ILE A O 1
ATOM 937 N N . LEU A 1 119 ? -8.016 20.516 6.676 1 96.44 119 LEU A N 1
ATOM 938 C CA . LEU A 1 119 ? -8.453 21.516 7.645 1 96.44 119 LEU A CA 1
ATOM 939 C C . LEU A 1 119 ? -9.609 20.984 8.484 1 96.44 119 LEU A C 1
ATOM 941 O O . LEU A 1 119 ? -10.594 20.469 7.945 1 96.44 119 LEU A O 1
ATOM 945 N N . VAL A 1 120 ? -9.484 21.188 9.789 1 93.06 120 VAL A N 1
ATOM 946 C CA . VAL A 1 120 ? -10.523 20.656 10.664 1 93.06 120 VAL A CA 1
ATOM 947 C C . VAL A 1 120 ? -11.297 21.797 11.312 1 93.06 120 VAL A C 1
ATOM 949 O O . VAL A 1 120 ? -12.148 21.578 12.172 1 93.06 120 VAL A O 1
ATOM 952 N N . ASN A 1 121 ? -10.953 23 11.023 1 90.75 121 ASN A N 1
ATOM 953 C CA . ASN A 1 121 ? -11.672 24.188 11.43 1 90.75 121 ASN A CA 1
ATOM 954 C C . ASN A 1 121 ? -11.5 25.328 10.414 1 90.75 121 ASN A C 1
ATOM 956 O O . ASN A 1 121 ? -10.711 25.203 9.477 1 90.75 121 ASN A O 1
ATOM 960 N N . ASP A 1 122 ? -12.25 26.422 10.609 1 91.81 122 ASP A N 1
ATOM 961 C CA . ASP A 1 122 ? -12.258 27.516 9.641 1 91.81 122 ASP A CA 1
ATOM 962 C C . ASP A 1 122 ? -11.516 28.734 10.188 1 91.81 122 ASP A C 1
ATOM 964 O O . ASP A 1 122 ? -11.906 29.875 9.93 1 91.81 122 ASP A O 1
ATOM 968 N N . HIS A 1 123 ? -10.531 28.453 11.086 1 92.25 123 HIS A N 1
ATOM 969 C CA . HIS A 1 123 ? -9.758 29.609 11.547 1 92.25 123 HIS A CA 1
ATOM 970 C C . HIS A 1 123 ? -9.172 30.375 10.367 1 92.25 123 HIS A C 1
ATOM 972 O O . HIS A 1 123 ? -8.547 29.797 9.484 1 92.25 123 HIS A O 1
ATOM 978 N N . PRO A 1 124 ? -9.352 31.672 10.344 1 93.88 124 PRO A N 1
ATOM 979 C CA . PRO A 1 124 ? -8.898 32.469 9.195 1 93.88 124 PRO A CA 1
ATOM 980 C C . PRO A 1 124 ? -7.41 32.281 8.906 1 93.88 124 PRO A C 1
ATOM 982 O O . PRO A 1 124 ? -7.004 32.25 7.738 1 93.88 124 PRO A O 1
ATOM 985 N N . PHE A 1 125 ? -6.641 32.125 9.914 1 93.75 125 PHE A N 1
ATOM 986 C CA . PHE A 1 125 ? -5.203 31.953 9.734 1 93.75 125 PHE A CA 1
ATOM 987 C C . PHE A 1 125 ? -4.91 30.703 8.914 1 93.75 125 PHE A C 1
ATOM 989 O O . PHE A 1 125 ? -4.098 30.75 7.988 1 93.75 125 PHE A O 1
ATOM 996 N N . ASN A 1 126 ? -5.574 29.594 9.273 1 95.94 126 ASN A N 1
ATOM 997 C CA . ASN A 1 126 ? -5.391 28.344 8.555 1 95.94 126 ASN A CA 1
ATOM 998 C C . ASN A 1 126 ? -5.828 28.469 7.094 1 95.94 126 ASN A C 1
ATOM 1000 O O . ASN A 1 126 ? -5.16 27.953 6.195 1 95.94 126 ASN A O 1
ATOM 1004 N N . LEU A 1 127 ? -6.875 29.156 6.867 1 96.38 127 LEU A N 1
ATOM 1005 C CA . LEU A 1 127 ? -7.391 29.344 5.516 1 96.38 127 LEU A CA 1
ATOM 1006 C C . LEU A 1 127 ? -6.43 30.172 4.68 1 96.38 127 LEU A C 1
ATOM 1008 O O . LEU A 1 127 ? -6.18 29.859 3.512 1 96.38 127 LEU A O 1
ATOM 1012 N N . HIS A 1 128 ? -5.887 31.234 5.273 1 95.81 128 HIS A N 1
ATOM 1013 C CA . HIS A 1 128 ? -4.934 32.094 4.574 1 95.81 128 HIS A CA 1
ATOM 1014 C C . HIS A 1 128 ? -3.658 31.328 4.238 1 95.81 128 HIS A C 1
ATOM 1016 O O . HIS A 1 128 ? -3.125 31.453 3.133 1 95.81 128 HIS A O 1
ATOM 1022 N N . LEU A 1 129 ? -3.213 30.578 5.207 1 96.88 129 LEU A N 1
ATOM 1023 C CA . LEU A 1 129 ? -2.029 29.766 4.957 1 96.88 129 LEU A CA 1
ATOM 1024 C C . LEU A 1 129 ? -2.289 28.766 3.838 1 96.88 129 LEU A C 1
ATOM 1026 O O . LEU A 1 129 ? -1.453 28.594 2.947 1 96.88 129 LEU A O 1
ATOM 1030 N N . ALA A 1 130 ? -3.424 28.094 3.855 1 98 130 ALA A N 1
ATOM 1031 C CA . ALA A 1 130 ? -3.785 27.156 2.799 1 98 130 ALA A CA 1
ATOM 1032 C C . ALA A 1 130 ? -3.785 27.828 1.434 1 98 130 ALA A C 1
ATOM 1034 O O . ALA A 1 130 ? -3.283 27.281 0.454 1 98 130 ALA A O 1
ATOM 1035 N N . ALA A 1 131 ? -4.312 29 1.402 1 97.12 131 ALA A N 1
ATOM 1036 C CA . ALA A 1 131 ? -4.352 29.766 0.158 1 97.12 131 ALA A CA 1
ATOM 1037 C C . ALA A 1 131 ? -2.941 30.078 -0.331 1 97.12 131 ALA A C 1
ATOM 1039 O O . ALA A 1 131 ? -2.652 29.984 -1.525 1 97.12 131 ALA A O 1
ATOM 1040 N N . TYR A 1 132 ? -2.123 30.5 0.586 1 96.38 132 TYR A N 1
ATOM 1041 C CA . TYR A 1 132 ? -0.731 30.781 0.265 1 96.38 132 TYR A CA 1
ATOM 1042 C C . TYR A 1 132 ? -0.044 29.562 -0.34 1 96.38 132 TYR A C 1
ATOM 1044 O O . TYR A 1 132 ? 0.596 29.672 -1.39 1 96.38 132 TYR A O 1
ATOM 1052 N N . LEU A 1 133 ? -0.206 28.406 0.308 1 97.81 133 LEU A N 1
ATOM 1053 C CA . LEU A 1 133 ? 0.486 27.188 -0.102 1 97.81 133 LEU A CA 1
ATOM 1054 C C . LEU A 1 133 ? -0.031 26.703 -1.449 1 97.81 133 LEU A C 1
ATOM 1056 O O . LEU A 1 133 ? 0.751 26.266 -2.299 1 97.81 133 LEU A O 1
ATOM 1060 N N . THR A 1 134 ? -1.337 26.75 -1.693 1 97.12 134 THR A N 1
ATOM 1061 C CA . THR A 1 134 ? -1.911 26.281 -2.947 1 97.12 134 THR A CA 1
ATOM 1062 C C . THR A 1 134 ? -1.538 27.203 -4.098 1 97.12 134 THR A C 1
ATOM 1064 O O . THR A 1 134 ? -1.426 26.766 -5.246 1 97.12 134 THR A O 1
ATOM 1067 N N . HIS A 1 135 ? -1.377 28.438 -3.801 1 94.19 135 HIS A N 1
ATOM 1068 C CA . HIS A 1 135 ? -0.946 29.406 -4.812 1 94.19 135 HIS A CA 1
ATOM 1069 C C . HIS A 1 135 ? 0.494 29.141 -5.242 1 94.19 135 HIS A C 1
ATOM 1071 O O . HIS A 1 135 ? 0.825 29.25 -6.426 1 94.19 135 HIS A O 1
ATOM 1077 N N . HIS A 1 136 ? 1.309 28.828 -4.32 1 93.19 136 HIS A N 1
ATOM 1078 C CA . HIS A 1 136 ? 2.723 28.578 -4.582 1 93.19 136 HIS A CA 1
ATOM 1079 C C . HIS A 1 136 ? 2.93 27.219 -5.23 1 93.19 136 HIS A C 1
ATOM 1081 O O . HIS A 1 136 ? 3.881 27.016 -5.992 1 93.19 136 HIS A O 1
ATOM 1087 N N . ASN A 1 137 ? 2.131 26.297 -4.875 1 94.81 137 ASN A N 1
ATOM 1088 C CA . ASN A 1 137 ? 2.145 24.953 -5.434 1 94.81 137 ASN A CA 1
ATOM 1089 C C . ASN A 1 137 ? 0.739 24.484 -5.801 1 94.81 137 ASN A C 1
ATOM 1091 O O . ASN A 1 137 ? 0.031 23.922 -4.961 1 94.81 137 ASN A O 1
ATOM 1095 N N . PRO A 1 138 ? 0.449 24.609 -7.047 1 92.88 138 PRO A N 1
ATOM 1096 C CA . PRO A 1 138 ? -0.921 24.312 -7.473 1 92.88 138 PRO A CA 1
ATOM 1097 C C . PRO A 1 138 ? -1.261 22.828 -7.371 1 92.88 138 PRO A C 1
ATOM 1099 O O . PRO A 1 138 ? -2.426 22.438 -7.516 1 92.88 138 PRO A O 1
ATOM 1102 N N . GLN A 1 139 ? -0.304 21.984 -7.094 1 94.38 139 GLN A N 1
ATOM 1103 C CA . GLN A 1 139 ? -0.57 20.562 -6.922 1 94.38 139 GLN A CA 1
ATOM 1104 C C . GLN A 1 139 ? -1.139 20.281 -5.535 1 94.38 139 GLN A C 1
ATOM 1106 O O . GLN A 1 139 ? -1.657 19.188 -5.281 1 94.38 139 GLN A O 1
ATOM 1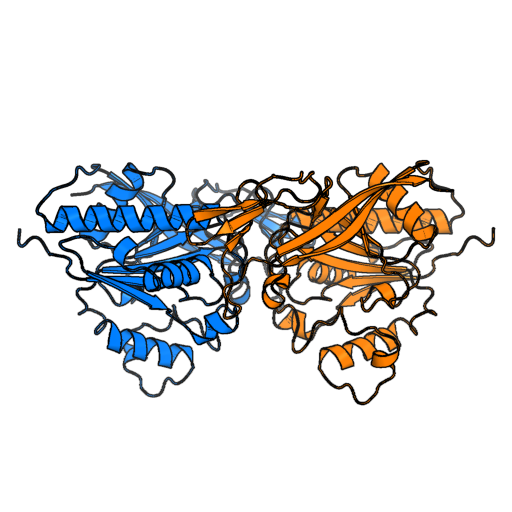111 N N . VAL A 1 140 ? -1.017 21.219 -4.645 1 98.19 140 VAL A N 1
ATOM 1112 C CA . VAL A 1 140 ? -1.538 21.062 -3.291 1 98.19 140 VAL A CA 1
ATOM 1113 C C . VAL A 1 140 ? -3.049 21.281 -3.289 1 98.19 140 VAL A C 1
ATOM 1115 O O . VAL A 1 140 ? -3.545 22.234 -3.885 1 98.19 140 VAL A O 1
ATOM 1118 N N . ARG A 1 141 ? -3.785 20.359 -2.688 1 98.38 141 ARG A N 1
ATOM 1119 C CA . ARG A 1 141 ? -5.234 20.453 -2.539 1 98.38 141 ARG A CA 1
ATOM 1120 C C . ARG A 1 141 ? -5.621 20.688 -1.082 1 98.38 141 ARG A C 1
ATOM 1122 O O . ARG A 1 141 ? -4.82 20.453 -0.176 1 98.38 141 ARG A O 1
ATOM 1129 N N . VAL A 1 142 ? -6.84 21.219 -0.914 1 98.75 142 VAL A N 1
ATOM 1130 C CA . VAL A 1 142 ? -7.348 21.484 0.428 1 98.75 142 VAL A CA 1
ATOM 1131 C C . VAL A 1 142 ? -8.633 20.703 0.659 1 98.75 142 VAL A C 1
ATOM 1133 O O . VAL A 1 142 ? -9.586 20.828 -0.114 1 98.75 142 VAL A O 1
ATOM 1136 N N . TYR A 1 143 ? -8.633 19.875 1.555 1 98.69 143 TYR A N 1
ATOM 1137 C CA . TYR A 1 143 ? -9.789 19.125 2.039 1 98.69 143 TYR A CA 1
ATOM 1138 C C . TYR A 1 143 ? -10.273 19.688 3.375 1 98.69 143 TYR A C 1
ATOM 1140 O O . TYR A 1 143 ? -9.5 19.781 4.332 1 98.69 143 TYR A O 1
ATOM 1148 N N . ARG A 1 144 ? -11.461 20.078 3.439 1 97 144 ARG A N 1
ATOM 1149 C CA . ARG A 1 144 ? -12.031 20.625 4.672 1 97 144 ARG A CA 1
ATOM 1150 C C . ARG A 1 144 ? -12.969 19.609 5.324 1 97 144 ARG A C 1
ATOM 1152 O O . ARG A 1 144 ? -13.984 19.234 4.738 1 97 144 ARG A O 1
ATOM 1159 N N . TRP A 1 145 ? -12.578 19.172 6.441 1 92.19 145 TRP A N 1
ATOM 1160 C CA . TRP A 1 145 ? -13.398 18.297 7.27 1 92.19 145 TRP A CA 1
ATOM 1161 C C . TRP A 1 145 ? -13.969 19.062 8.461 1 92.19 145 TRP A C 1
ATOM 1163 O O . TRP A 1 145 ? -13.297 19.234 9.477 1 92.19 145 TRP A O 1
ATOM 1173 N N . THR A 1 146 ? -15.047 19.672 8.328 1 83.69 146 THR A N 1
ATOM 1174 C CA . THR A 1 146 ? -15.742 20.344 9.414 1 83.69 146 THR A CA 1
ATOM 1175 C C . THR A 1 146 ? -17.172 19.812 9.562 1 83.69 146 THR A C 1
ATOM 1177 O O . THR A 1 146 ? -17.844 19.562 8.57 1 83.69 146 THR A O 1
ATOM 1180 N N . GLN A 1 147 ? -17.391 19.266 10.742 1 76.62 147 GLN A N 1
ATOM 1181 C CA . GLN A 1 147 ? -18.766 18.859 11.031 1 76.62 147 GLN A CA 1
ATOM 1182 C C . GLN A 1 147 ? -19.406 19.781 12.062 1 76.62 147 GLN A C 1
ATOM 1184 O O . GLN A 1 147 ? -18.797 20.094 13.094 1 76.62 147 GLN A O 1
ATOM 1189 N N . GLU A 1 148 ? -20.578 20.219 11.648 1 75.94 148 GLU A N 1
ATOM 1190 C CA . GLU A 1 148 ? -21.266 21.109 12.578 1 75.94 148 GLU A CA 1
ATOM 1191 C C . GLU A 1 148 ? -21.469 20.438 13.938 1 75.94 148 GLU A C 1
ATOM 1193 O O . GLU A 1 148 ? -21.875 19.281 14.008 1 75.94 148 GLU A O 1
ATOM 1198 N N . ASN A 1 149 ? -21.047 21.047 14.977 1 74.12 149 ASN A N 1
ATOM 1199 C CA . ASN A 1 149 ? -21.328 20.688 16.359 1 74.12 149 ASN A CA 1
ATOM 1200 C C . ASN A 1 149 ? -20.609 19.406 16.781 1 74.12 149 ASN A C 1
ATOM 1202 O O . ASN A 1 149 ? -21.078 18.688 17.656 1 74.12 149 ASN A O 1
ATOM 1206 N N . GLN A 1 150 ? -19.703 19.016 15.953 1 81.88 150 GLN A N 1
ATOM 1207 C CA . GLN A 1 150 ? -18.969 17.828 16.391 1 81.88 150 GLN A CA 1
ATOM 1208 C C . GLN A 1 150 ? -17.516 18.188 16.719 1 81.88 150 GLN A C 1
ATOM 1210 O O . GLN A 1 150 ? -16.859 18.906 15.953 1 81.88 150 GLN A O 1
ATOM 1215 N N . GLU A 1 151 ? -17.156 17.781 17.875 1 87.25 151 GLU A N 1
ATOM 1216 C CA . GLU A 1 151 ? -15.758 17.953 18.281 1 87.25 151 GLU A CA 1
ATOM 1217 C C . GLU A 1 151 ? -14.836 17.062 17.453 1 87.25 151 GLU A C 1
ATOM 1219 O O . GLU A 1 151 ? -15.164 15.906 17.188 1 87.25 151 GLU A O 1
ATOM 1224 N N . ASN A 1 152 ? -13.758 17.625 17.047 1 91.31 152 ASN A N 1
ATOM 1225 C CA . ASN A 1 152 ? -12.781 16.859 16.266 1 91.31 152 ASN A CA 1
ATOM 1226 C C . ASN A 1 152 ? -11.891 16 17.156 1 91.31 152 ASN A C 1
ATOM 1228 O O . ASN A 1 152 ? -11.461 16.453 18.219 1 91.31 152 ASN A O 1
ATOM 1232 N N . ALA A 1 153 ? -11.648 14.773 16.75 1 92.56 153 ALA A N 1
ATOM 1233 C CA . ALA A 1 153 ? -10.93 13.805 17.578 1 92.56 153 ALA A CA 1
ATOM 1234 C C . ALA A 1 153 ? -9.508 13.602 17.078 1 92.56 153 ALA A C 1
ATOM 1236 O O . ALA A 1 153 ? -8.805 12.703 17.547 1 92.56 153 ALA A O 1
ATOM 1237 N N . PHE A 1 154 ? -9.039 14.43 16.109 1 94.62 154 PHE A N 1
ATOM 1238 C CA . PHE A 1 154 ? -7.746 14.234 15.469 1 94.62 154 PHE A CA 1
ATOM 1239 C C . PHE A 1 154 ? -6.633 14.852 16.312 1 94.62 154 PHE A C 1
ATOM 1241 O O . PHE A 1 154 ? -6.887 15.734 17.141 1 94.62 154 PHE A O 1
ATOM 1248 N N . VAL A 1 155 ? -5.434 14.414 16.078 1 94.44 155 VAL A N 1
ATOM 1249 C CA . VAL A 1 155 ? -4.254 14.977 16.734 1 94.44 155 VAL A CA 1
ATOM 1250 C C . VAL A 1 155 ? -4.191 16.484 16.484 1 94.44 155 VAL A C 1
ATOM 1252 O O . VAL A 1 155 ? -3.918 17.25 17.406 1 94.44 155 VAL A O 1
ATOM 1255 N N . SER A 1 156 ? -4.48 16.922 15.281 1 91.88 156 SER A N 1
ATOM 1256 C CA . SER A 1 156 ? -4.371 18.312 14.906 1 91.88 156 SER A CA 1
ATOM 1257 C C . SER A 1 156 ? -5.398 19.172 15.648 1 91.88 156 SER A C 1
ATOM 1259 O O . SER A 1 156 ? -5.258 20.391 15.719 1 91.88 156 SER A O 1
ATOM 1261 N N . SER A 1 157 ? -6.414 18.547 16.203 1 90.06 157 SER A N 1
ATOM 1262 C CA . SER A 1 157 ? -7.457 19.281 16.906 1 90.06 157 SER A CA 1
ATOM 1263 C C . SER A 1 157 ? -6.977 19.75 18.281 1 90.06 157 SER A C 1
ATOM 1265 O O . SER A 1 157 ? -7.652 20.531 18.953 1 90.06 157 SER A O 1
ATOM 1267 N N . LEU A 1 158 ? -5.836 19.297 18.719 1 91.62 158 LEU A N 1
ATOM 1268 C CA . LEU A 1 158 ? -5.258 19.75 19.984 1 91.62 158 LEU A CA 1
ATOM 1269 C C . LEU A 1 158 ? -4.949 21.25 19.922 1 91.62 158 LEU A C 1
ATOM 1271 O O . LEU A 1 158 ? -4.906 21.906 20.969 1 91.62 158 LEU A O 1
ATOM 1275 N N . CYS A 1 159 ? -4.734 21.75 18.703 1 91.31 159 CYS A N 1
ATOM 1276 C CA . CYS A 1 159 ? -4.398 23.156 18.516 1 91.31 159 CYS A CA 1
ATOM 1277 C C . CYS A 1 159 ? -5.418 23.844 17.609 1 91.31 159 CYS A C 1
ATOM 1279 O O . CYS A 1 159 ? -6.027 23.188 16.75 1 91.31 159 CYS A O 1
ATOM 1281 N N . GLN A 1 160 ? -5.566 25.109 17.844 1 90.5 160 GLN A N 1
ATOM 1282 C CA . GLN A 1 160 ? -6.465 25.875 16.984 1 90.5 160 GLN A CA 1
ATOM 1283 C C . GLN A 1 160 ? -5.852 26.094 15.609 1 90.5 160 GLN A C 1
ATOM 1285 O O . GLN A 1 160 ? -6.57 26.141 14.602 1 90.5 160 GLN A O 1
ATOM 1290 N N . LEU A 1 161 ? -4.531 26.234 15.641 1 94.56 161 LEU A N 1
ATOM 1291 C CA . LEU A 1 161 ? -3.826 26.5 14.391 1 94.56 161 LEU A CA 1
ATOM 1292 C C . LEU A 1 161 ? -3.088 25.25 13.922 1 94.56 161 LEU A C 1
ATOM 1294 O O . LEU A 1 161 ? -2.533 24.5 14.734 1 94.56 161 LEU A O 1
ATOM 1298 N N . GLY A 1 162 ? -3.072 25.141 12.625 1 95.38 162 GLY A N 1
ATOM 1299 C CA . GLY A 1 162 ? -2.424 23.984 12.031 1 95.38 162 GLY A CA 1
ATOM 1300 C C . GLY A 1 162 ? -3.391 23.078 11.297 1 95.38 162 GLY A C 1
ATOM 1301 O O . GLY A 1 162 ? -4.578 23.391 11.188 1 95.38 162 GLY A O 1
ATOM 1302 N N . PHE A 1 163 ? -2.887 22.031 10.734 1 97.25 163 PHE A N 1
ATOM 1303 C CA . PHE A 1 163 ? -3.668 21.078 9.961 1 97.25 163 PHE A CA 1
ATOM 1304 C C . PHE A 1 163 ? -2.857 19.812 9.695 1 97.25 163 PHE A C 1
ATOM 1306 O O . PHE A 1 163 ? -1.706 19.703 10.117 1 97.25 163 PHE A O 1
ATOM 1313 N N . ALA A 1 164 ? -3.477 18.844 9.133 1 98.38 164 ALA A N 1
ATOM 1314 C CA . ALA A 1 164 ? -2.781 17.641 8.695 1 98.38 164 ALA A CA 1
ATOM 1315 C C . ALA A 1 164 ? -2.346 17.75 7.238 1 98.38 164 ALA A C 1
ATOM 1317 O O . ALA A 1 164 ? -3.008 18.422 6.438 1 98.38 164 ALA A O 1
ATOM 1318 N N . ILE A 1 165 ? -1.222 17.188 6.941 1 98.75 165 ILE A N 1
ATOM 1319 C CA . ILE A 1 165 ? -0.783 16.984 5.566 1 98.75 165 ILE A CA 1
ATOM 1320 C C . ILE A 1 165 ? -0.93 15.5 5.203 1 98.75 165 ILE A C 1
ATOM 1322 O O . ILE A 1 165 ? -0.397 14.633 5.891 1 98.75 165 ILE A O 1
ATOM 1326 N N . GLU A 1 166 ? -1.72 15.227 4.223 1 98.75 166 GLU A N 1
ATOM 1327 C CA . GLU A 1 166 ? -1.938 13.883 3.693 1 98.75 166 GLU A CA 1
ATOM 1328 C C . GLU A 1 166 ? -1.293 13.719 2.32 1 98.75 166 GLU A C 1
ATOM 1330 O O . GLU A 1 166 ? -1.615 14.461 1.387 1 98.75 166 GLU A O 1
ATOM 1335 N N . VAL A 1 167 ? -0.373 12.742 2.213 1 98.69 167 VAL A N 1
ATOM 1336 C CA . VAL A 1 167 ? 0.317 12.602 0.935 1 98.69 167 VAL A CA 1
ATOM 1337 C C . VAL A 1 167 ? 0.123 11.188 0.393 1 98.69 167 VAL A C 1
ATOM 1339 O O . VAL A 1 167 ? 0.127 10.219 1.155 1 98.69 167 VAL A O 1
ATOM 1342 N N . GLY A 1 168 ? -0.058 11.031 -0.939 1 98.62 168 GLY A N 1
ATOM 1343 C CA . GLY A 1 168 ? -0.216 9.758 -1.614 1 98.62 168 GLY A CA 1
ATOM 1344 C C . GLY A 1 168 ? -0.337 9.891 -3.121 1 98.62 168 GLY A C 1
ATOM 1345 O O . GLY A 1 168 ? -0.328 11 -3.654 1 98.62 168 GLY A O 1
ATOM 1346 N N . PRO A 1 169 ? -0.446 8.82 -3.768 1 98.69 169 PRO A N 1
ATOM 1347 C CA . PRO A 1 169 ? -0.624 7.469 -3.229 1 98.69 169 PRO A CA 1
ATOM 1348 C C . PRO A 1 169 ? 0.693 6.828 -2.793 1 98.69 169 PRO A C 1
ATOM 1350 O O . PRO A 1 169 ? 1.719 7.008 -3.453 1 98.69 169 PRO A O 1
ATOM 1353 N N . ILE A 1 170 ? 0.708 6.141 -1.701 1 98.75 170 ILE A N 1
ATOM 1354 C CA . ILE A 1 170 ? 1.85 5.367 -1.229 1 98.75 170 ILE A CA 1
ATOM 1355 C C . ILE A 1 170 ? 1.361 4.188 -0.387 1 98.75 170 ILE A C 1
ATOM 1357 O O . ILE A 1 170 ? 0.52 4.359 0.498 1 98.75 170 ILE A O 1
ATOM 1361 N N . PRO A 1 171 ? 1.777 2.928 -0.7 1 98.62 171 PRO A N 1
ATOM 1362 C CA . PRO A 1 171 ? 1.404 1.798 0.153 1 98.62 171 PRO A CA 1
ATOM 1363 C C . PRO A 1 171 ? 1.877 1.966 1.596 1 98.62 171 PRO A C 1
ATOM 1365 O O . PRO A 1 171 ? 2.867 2.656 1.848 1 98.62 171 PRO A O 1
ATOM 1368 N N . GLN A 1 172 ? 1.147 1.391 2.484 1 98.12 172 GLN A N 1
ATOM 1369 C CA . GLN A 1 172 ? 1.55 1.39 3.887 1 98.12 172 GLN A CA 1
ATOM 1370 C C . GLN A 1 172 ? 2.885 0.672 4.074 1 98.12 172 GLN A C 1
ATOM 1372 O O . GLN A 1 172 ? 3.184 -0.289 3.365 1 98.12 172 GLN A O 1
ATOM 1377 N N . GLY A 1 173 ? 3.68 1.217 4.898 1 98 173 GLY A N 1
ATOM 1378 C CA . GLY A 1 173 ? 4.883 0.514 5.309 1 98 173 GLY A CA 1
ATOM 1379 C C . GLY A 1 173 ? 6.082 0.826 4.434 1 98 173 GLY A C 1
ATOM 1380 O O . GLY A 1 173 ? 7.172 0.283 4.645 1 98 173 GLY A O 1
ATOM 1381 N N . ILE A 1 174 ? 5.918 1.705 3.457 1 98.06 174 ILE A N 1
ATOM 1382 C CA . ILE A 1 174 ? 7.094 1.968 2.637 1 98.06 174 ILE A CA 1
ATOM 1383 C C . ILE A 1 174 ? 7.363 3.471 2.586 1 98.06 174 ILE A C 1
ATOM 1385 O O . ILE A 1 174 ? 6.547 4.27 3.049 1 98.06 174 ILE A O 1
ATOM 1389 N N . LEU A 1 175 ? 8.555 3.844 2.111 1 98.62 175 LEU A N 1
ATOM 1390 C CA . LEU A 1 175 ? 8.938 5.215 1.791 1 98.62 175 LEU A CA 1
ATOM 1391 C C . LEU A 1 175 ? 9.062 5.406 0.284 1 98.62 175 LEU A C 1
ATOM 1393 O O . LEU A 1 175 ? 9.609 4.547 -0.413 1 98.62 175 LEU A O 1
ATOM 1397 N N . LEU A 1 176 ? 8.484 6.391 -0.214 1 98.75 176 LEU A N 1
ATOM 1398 C CA . LEU A 1 176 ? 8.695 6.871 -1.574 1 98.75 176 LEU A CA 1
ATOM 1399 C C . LEU A 1 176 ? 9.477 8.18 -1.572 1 98.75 176 LEU A C 1
ATOM 1401 O O . LEU A 1 176 ? 8.984 9.203 -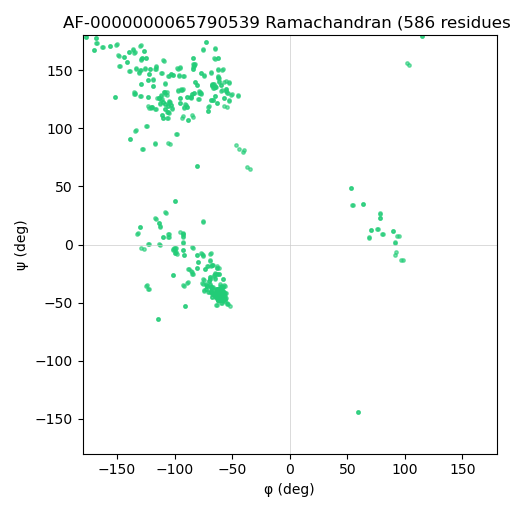1.087 1 98.75 176 LEU A O 1
ATOM 1405 N N . ALA A 1 177 ? 10.602 8.148 -2.119 1 98.81 177 ALA A N 1
ATOM 1406 C CA . ALA A 1 177 ? 11.523 9.273 -2.033 1 98.81 177 ALA A CA 1
ATOM 1407 C C . ALA A 1 177 ? 10.898 10.547 -2.6 1 98.81 177 ALA A C 1
ATOM 1409 O O . ALA A 1 177 ? 11.062 11.633 -2.043 1 98.81 177 ALA A O 1
ATOM 1410 N N . SER A 1 178 ? 10.195 10.422 -3.684 1 98.38 178 SER A N 1
ATOM 1411 C CA . SER A 1 178 ? 9.578 11.594 -4.301 1 98.38 178 SER A CA 1
ATOM 1412 C C . SER A 1 178 ? 8.562 12.242 -3.363 1 98.38 178 SER A C 1
ATOM 1414 O O . SER A 1 178 ? 8.602 13.453 -3.15 1 98.38 178 SER A O 1
ATOM 1416 N N . LEU A 1 179 ? 7.711 11.453 -2.795 1 98.5 179 LEU A N 1
ATOM 1417 C CA . LEU A 1 179 ? 6.699 11.984 -1.891 1 98.5 179 LEU A CA 1
ATOM 1418 C C . LEU A 1 179 ? 7.332 12.484 -0.596 1 98.5 179 LEU A C 1
ATOM 1420 O O . LEU A 1 179 ? 6.867 13.461 -0.004 1 98.5 179 LEU A O 1
ATOM 1424 N N . PHE A 1 180 ? 8.383 11.797 -0.162 1 98.75 180 PHE A N 1
ATOM 1425 C CA . PHE A 1 180 ? 9.156 12.242 0.991 1 98.75 180 PHE A CA 1
ATOM 1426 C C . PHE A 1 180 ? 9.672 13.656 0.786 1 98.75 180 PHE A C 1
ATOM 1428 O O . PHE A 1 180 ? 9.453 14.531 1.627 1 98.75 180 PHE A O 1
ATOM 1435 N N . LYS A 1 181 ? 10.219 13.891 -0.351 1 98.38 181 LYS A N 1
ATOM 1436 C CA . LYS A 1 181 ? 10.789 15.195 -0.672 1 98.38 181 LYS A CA 1
ATOM 1437 C C . LYS A 1 181 ? 9.695 16.25 -0.846 1 98.38 181 LYS A C 1
ATOM 1439 O O . LYS A 1 181 ? 9.859 17.391 -0.424 1 98.38 181 LYS A O 1
ATOM 1444 N N . GLU A 1 182 ? 8.672 15.844 -1.479 1 98.31 182 GLU A N 1
ATOM 1445 C CA . GLU A 1 182 ? 7.566 16.766 -1.678 1 98.31 182 GLU A CA 1
ATOM 1446 C C . GLU A 1 182 ? 6.957 17.203 -0.345 1 98.31 182 GLU A C 1
ATOM 1448 O O . GLU A 1 182 ? 6.598 18.359 -0.164 1 98.31 182 GLU A O 1
ATOM 1453 N N . THR A 1 183 ? 6.812 16.266 0.551 1 98.75 183 THR A N 1
ATOM 1454 C CA . THR A 1 183 ? 6.285 16.578 1.877 1 98.75 183 THR A CA 1
ATOM 1455 C C . THR A 1 183 ? 7.223 17.516 2.627 1 98.75 183 THR A C 1
ATOM 1457 O O . THR A 1 183 ? 6.773 18.5 3.225 1 98.75 183 THR A O 1
ATOM 1460 N N . GLU A 1 184 ? 8.469 17.188 2.553 1 98.62 184 GLU A N 1
ATOM 1461 C CA . GLU A 1 184 ? 9.469 18.031 3.193 1 98.62 184 GLU A CA 1
ATOM 1462 C C . GLU A 1 184 ? 9.406 19.453 2.658 1 98.62 184 GLU A C 1
ATOM 1464 O O . GLU A 1 184 ? 9.438 20.422 3.43 1 98.62 184 GLU A O 1
ATOM 1469 N N . THR A 1 185 ? 9.305 19.594 1.377 1 98.12 185 THR A N 1
ATOM 1470 C CA . THR A 1 185 ? 9.211 20.891 0.742 1 98.12 185 THR A CA 1
ATOM 1471 C C . THR A 1 185 ? 7.996 21.656 1.258 1 98.12 185 THR A C 1
ATOM 1473 O O . THR A 1 185 ? 8.086 22.844 1.565 1 98.12 185 THR A O 1
ATOM 1476 N N . LEU A 1 186 ? 6.918 21 1.362 1 98.56 186 LEU A N 1
ATOM 1477 C CA . LEU A 1 186 ? 5.691 21.625 1.837 1 98.56 186 LEU A CA 1
ATOM 1478 C C . LEU A 1 186 ? 5.84 22.078 3.285 1 98.56 186 LEU A C 1
ATOM 1480 O O . LEU A 1 186 ? 5.344 23.156 3.658 1 98.56 186 LEU A O 1
ATOM 1484 N N . ILE A 1 187 ? 6.52 21.281 4.121 1 98.69 187 ILE A N 1
ATOM 1485 C CA . ILE A 1 187 ? 6.801 21.656 5.5 1 98.69 187 ILE A CA 1
ATOM 1486 C C . ILE A 1 187 ? 7.617 22.938 5.531 1 98.69 187 ILE A C 1
ATOM 1488 O O . ILE A 1 187 ? 7.277 23.875 6.258 1 98.69 187 ILE A O 1
ATOM 1492 N N . HIS A 1 188 ? 8.617 23.031 4.727 1 98.31 188 HIS A N 1
ATOM 1493 C CA . HIS A 1 188 ? 9.469 24.219 4.695 1 98.31 188 HIS A CA 1
ATOM 1494 C C . HIS A 1 188 ? 8.695 25.453 4.223 1 98.31 188 HIS A C 1
ATOM 1496 O O . HIS A 1 188 ? 8.867 26.547 4.77 1 98.31 188 HIS A O 1
ATOM 1502 N N . GLN A 1 189 ? 7.887 25.25 3.23 1 97.81 189 GLN A N 1
ATOM 1503 C CA . GLN A 1 189 ? 7.062 26.359 2.756 1 97.81 189 GLN A CA 1
ATOM 1504 C C . GLN A 1 189 ? 6.129 26.859 3.857 1 97.81 189 GLN A C 1
ATOM 1506 O O . GLN A 1 189 ? 5.887 28.062 3.971 1 97.81 189 GLN A O 1
ATOM 1511 N N . THR A 1 190 ? 5.594 25.969 4.578 1 98.06 190 THR A N 1
ATOM 1512 C CA . THR A 1 190 ? 4.746 26.328 5.707 1 98.06 190 THR A CA 1
ATOM 1513 C C . THR A 1 190 ? 5.523 27.141 6.738 1 98.06 190 THR A C 1
ATOM 1515 O O . THR A 1 190 ? 5.078 28.203 7.164 1 98.06 190 THR A O 1
ATOM 1518 N N . LEU A 1 191 ? 6.699 26.672 7.094 1 97.44 191 LEU A N 1
ATOM 1519 C CA . LEU A 1 191 ? 7.535 27.359 8.07 1 97.44 191 LEU A CA 1
ATOM 1520 C C . LEU A 1 191 ? 7.941 28.734 7.566 1 97.44 191 LEU A C 1
ATOM 1522 O O . LEU A 1 191 ? 7.988 29.703 8.336 1 97.44 191 LEU A O 1
ATOM 1526 N N . ASP A 1 192 ? 8.227 28.828 6.277 1 96.25 192 ASP A N 1
ATOM 1527 C CA . ASP A 1 192 ? 8.578 30.125 5.684 1 96.25 192 ASP A CA 1
ATOM 1528 C C . ASP A 1 192 ? 7.426 31.109 5.82 1 96.25 192 ASP A C 1
ATOM 1530 O O . ASP A 1 192 ? 7.648 32.281 6.129 1 96.25 192 ASP A O 1
ATOM 1534 N N . TYR A 1 193 ? 6.293 30.672 5.547 1 96.19 193 TYR A N 1
ATOM 1535 C CA . TYR A 1 193 ? 5.121 31.531 5.699 1 96.19 193 TYR A CA 1
ATOM 1536 C C . TYR A 1 193 ? 4.988 32 7.141 1 96.19 193 TYR A C 1
ATOM 1538 O O . TYR A 1 193 ? 4.781 33.219 7.383 1 96.19 193 TYR A O 1
ATOM 1546 N N . LEU A 1 194 ? 5.086 31.109 8.102 1 96.06 194 LEU A N 1
ATOM 1547 C CA . LEU A 1 194 ? 4.945 31.438 9.508 1 96.06 194 LEU A CA 1
ATOM 1548 C C . LEU A 1 194 ? 6.016 32.438 9.938 1 96.06 194 LEU A C 1
ATOM 1550 O O . LEU A 1 194 ? 5.738 33.375 10.695 1 96.06 194 LEU A O 1
ATOM 1554 N N . GLU A 1 195 ? 7.18 32.25 9.43 1 95.25 195 GLU A N 1
ATOM 1555 C CA . GLU A 1 195 ? 8.281 33.156 9.719 1 95.25 195 GLU A CA 1
ATOM 1556 C C . GLU A 1 195 ? 7.973 34.562 9.203 1 95.25 195 GLU A C 1
ATOM 1558 O O . GLU A 1 195 ? 8.227 35.562 9.898 1 95.25 195 GLU A O 1
ATOM 1563 N N . GLN A 1 196 ? 7.461 34.594 8.023 1 93.81 196 GLN A N 1
ATOM 1564 C CA . GLN A 1 196 ? 7.102 35.906 7.441 1 93.81 196 GLN A CA 1
ATOM 1565 C C . GLN A 1 196 ? 6.035 36.594 8.281 1 93.81 196 GLN A C 1
ATOM 1567 O O . GLN A 1 196 ? 6.129 37.781 8.531 1 93.81 196 GLN A O 1
ATOM 1572 N N . VAL A 1 197 ? 5.07 35.875 8.648 1 92.81 197 VAL A N 1
ATOM 1573 C CA . VAL A 1 197 ? 3.998 36.438 9.477 1 92.81 197 VAL A CA 1
ATOM 1574 C C . VAL A 1 197 ? 4.57 36.938 10.789 1 92.81 197 VAL A C 1
ATOM 1576 O O . VAL A 1 197 ? 4.211 38.031 11.242 1 92.81 197 VAL A O 1
ATOM 1579 N N . ASN A 1 198 ? 5.465 36.219 11.367 1 92.69 198 ASN A N 1
ATOM 1580 C CA . ASN A 1 198 ? 6.066 36.594 12.641 1 92.69 198 ASN A CA 1
ATOM 1581 C C . ASN A 1 198 ? 6.91 37.875 12.508 1 92.69 198 ASN A C 1
ATOM 1583 O O . ASN A 1 198 ? 7.066 38.625 13.477 1 92.69 198 ASN A O 1
ATOM 1587 N N . ARG A 1 199 ? 7.41 38.125 11.367 1 92.31 199 ARG A N 1
ATOM 1588 C CA . ARG A 1 199 ? 8.219 39.312 11.117 1 92.31 199 ARG A CA 1
ATOM 1589 C C . ARG A 1 199 ? 7.336 40.5 10.789 1 92.31 199 ARG A C 1
ATOM 1591 O O . ARG A 1 199 ? 7.836 41.625 10.57 1 92.31 199 ARG A O 1
ATOM 1598 N N . GLY A 1 200 ? 6.102 40.281 10.734 1 90.38 200 GLY A N 1
ATOM 1599 C CA . GLY A 1 200 ? 5.172 41.375 10.477 1 90.38 200 GLY A CA 1
ATOM 1600 C C . GLY A 1 200 ? 4.902 41.594 9 1 90.38 200 GLY A C 1
ATOM 1601 O O . GLY A 1 200 ? 4.312 42.594 8.617 1 90.38 200 GLY A O 1
ATOM 1602 N N . ALA A 1 201 ? 5.344 40.625 8.242 1 87.75 201 ALA A N 1
ATOM 1603 C CA . ALA A 1 201 ? 5.07 40.719 6.812 1 87.75 201 ALA A CA 1
ATOM 1604 C C . ALA A 1 201 ? 3.672 40.188 6.488 1 87.75 201 ALA A C 1
ATOM 1606 O O . ALA A 1 201 ? 3.053 39.531 7.305 1 87.75 201 ALA A O 1
ATOM 1607 N N . SER A 1 202 ? 3.131 40.75 5.359 1 84.31 202 SER A N 1
ATOM 1608 C CA . SER A 1 202 ? 1.86 40.25 4.828 1 84.31 202 SER A CA 1
ATOM 1609 C C . SER A 1 202 ? 2.033 39.656 3.438 1 84.31 202 SER A C 1
ATOM 1611 O O . SER A 1 202 ? 1.885 40.344 2.432 1 84.31 202 SER A O 1
ATOM 1613 N N . PRO A 1 203 ? 2.363 38.375 3.494 1 87.06 203 PRO A N 1
ATOM 1614 C CA . PRO A 1 203 ? 2.543 37.781 2.176 1 87.06 203 PRO A CA 1
ATOM 1615 C C . PRO A 1 203 ? 1.312 37.906 1.284 1 87.06 203 PRO A C 1
ATOM 1617 O O . PRO A 1 203 ? 0.181 37.844 1.773 1 87.06 203 PRO A O 1
ATOM 1620 N N . PRO A 1 204 ? 1.548 38.188 0.014 1 85.81 204 PRO A N 1
ATOM 1621 C CA . PRO A 1 204 ? 0.404 38.281 -0.895 1 85.81 204 PRO A CA 1
ATOM 1622 C C . PRO A 1 204 ? -0.421 37 -0.951 1 85.81 204 PRO A C 1
ATOM 1624 O O . PRO A 1 204 ? 0.14 35.906 -1.011 1 85.81 204 PRO A O 1
ATOM 1627 N N . LEU A 1 205 ? -1.667 37.188 -0.85 1 89 205 LEU A N 1
ATOM 1628 C CA . LEU A 1 205 ? -2.59 36.062 -0.858 1 89 205 LEU A CA 1
ATOM 1629 C C . LEU A 1 205 ? -3.617 36.188 -1.976 1 89 205 LEU A C 1
ATOM 1631 O O . LEU A 1 205 ? -4.008 37.312 -2.326 1 89 205 LEU A O 1
ATOM 1635 N N . PRO A 1 206 ? -3.996 35.062 -2.5 1 91.44 206 PRO A N 1
ATOM 1636 C CA . PRO A 1 206 ? -5.141 35.125 -3.414 1 91.44 206 PRO A CA 1
ATOM 1637 C C . PRO A 1 206 ? -6.434 35.531 -2.713 1 91.44 206 PRO A C 1
ATOM 1639 O O . PRO A 1 206 ? -6.531 35.438 -1.487 1 91.44 206 PRO A O 1
ATOM 1642 N N . LYS A 1 207 ? -7.395 36 -3.477 1 92.69 207 LYS A N 1
ATOM 1643 C CA . LYS A 1 207 ? -8.68 36.438 -2.926 1 92.69 207 LYS A CA 1
ATOM 1644 C C . LYS A 1 207 ? -9.594 35.25 -2.664 1 92.69 207 LYS A C 1
ATOM 1646 O O . LYS A 1 207 ? -10.555 35.375 -1.896 1 92.69 207 LYS A O 1
ATOM 1651 N N . THR A 1 208 ? -9.227 34.156 -3.381 1 95.25 208 THR A N 1
ATOM 1652 C CA . THR A 1 208 ? -10.094 33 -3.262 1 95.25 208 THR A CA 1
ATOM 1653 C C . THR A 1 208 ? -9.281 31.734 -2.965 1 95.25 208 THR A C 1
ATOM 1655 O O . THR A 1 208 ? -8.094 31.672 -3.291 1 95.25 208 THR A O 1
ATOM 1658 N N . LEU A 1 209 ? -9.875 30.812 -2.236 1 97.12 209 LEU A N 1
ATOM 1659 C CA . LEU A 1 209 ? -9.328 29.5 -1.959 1 97.12 209 LEU A CA 1
ATOM 1660 C C . LEU A 1 209 ? -10.266 28.406 -2.465 1 97.12 209 LEU A C 1
ATOM 1662 O O . LEU A 1 209 ? -11.445 28.375 -2.096 1 97.12 209 LEU A O 1
ATOM 1666 N N . THR A 1 210 ? -9.797 27.609 -3.398 1 97.5 210 THR A N 1
ATOM 1667 C CA . THR A 1 210 ? -10.539 26.422 -3.811 1 97.5 210 THR A CA 1
ATOM 1668 C C . THR A 1 210 ? -10.344 25.281 -2.809 1 97.5 210 THR A C 1
ATOM 1670 O O . THR A 1 210 ? -9.211 24.969 -2.436 1 97.5 210 THR A O 1
ATOM 1673 N N . LEU A 1 211 ? -11.414 24.734 -2.287 1 98.12 211 LEU A N 1
ATOM 1674 C CA . LEU A 1 211 ? -11.289 23.609 -1.369 1 98.12 211 LEU A CA 1
ATOM 1675 C C . LEU A 1 211 ? -12.375 22.562 -1.635 1 98.12 211 LEU A C 1
ATOM 1677 O O . LEU A 1 211 ? -13.297 22.812 -2.418 1 98.12 211 LEU A O 1
ATOM 1681 N N . PHE A 1 212 ? -12.227 21.406 -1.115 1 98.69 212 PHE A N 1
ATOM 1682 C CA . PHE A 1 212 ? -13.156 20.297 -1.191 1 98.69 212 PHE A CA 1
ATOM 1683 C C . PHE A 1 212 ? -13.797 20.031 0.165 1 98.69 212 PHE A C 1
ATOM 1685 O O . PHE A 1 212 ? -13.141 19.562 1.092 1 98.69 212 PHE A O 1
ATOM 1692 N N . GLN A 1 213 ? -15.062 20.359 0.226 1 97.5 213 GLN A N 1
ATOM 1693 C CA . GLN A 1 213 ? -15.805 20.234 1.475 1 97.5 213 GLN A CA 1
ATOM 1694 C C . GLN A 1 213 ? -16.344 18.812 1.653 1 97.5 213 GLN A C 1
ATOM 1696 O O . GLN A 1 213 ? -17.016 18.281 0.767 1 97.5 213 GLN A O 1
ATOM 1701 N N . HIS A 1 214 ? -16.094 18.219 2.805 1 97.25 214 HIS A N 1
ATOM 1702 C CA . HIS A 1 214 ? -16.578 16.875 3.102 1 97.25 214 HIS A CA 1
ATOM 1703 C C . HIS A 1 214 ? -18.094 16.812 3.027 1 97.25 214 HIS A C 1
ATOM 1705 O O . HIS A 1 214 ? -18.781 17.688 3.553 1 97.25 214 HIS A O 1
ATOM 1711 N N . LEU A 1 215 ? -18.609 15.773 2.443 1 96.69 215 LEU A N 1
ATOM 1712 C CA . LEU A 1 215 ? -20.047 15.531 2.398 1 96.69 215 LEU A CA 1
ATOM 1713 C C . LEU A 1 215 ? -20.422 14.281 3.184 1 96.69 215 LEU A C 1
ATOM 1715 O O . LEU A 1 215 ? -21.078 14.359 4.227 1 96.69 215 LEU A O 1
ATOM 1719 N N . GLU A 1 216 ? -19.953 13.164 2.738 1 96.62 216 GLU A N 1
ATOM 1720 C CA . GLU A 1 216 ? -20.297 11.883 3.342 1 96.62 216 GLU A CA 1
ATOM 1721 C C . GLU A 1 216 ? -19.312 10.789 2.945 1 96.62 216 GLU A C 1
ATOM 1723 O O . GLU A 1 216 ? -18.453 11.008 2.084 1 96.62 216 GLU A O 1
ATOM 1728 N N . VAL A 1 217 ? -19.469 9.688 3.623 1 97.19 217 VAL A N 1
ATOM 1729 C CA . VAL A 1 217 ? -18.688 8.508 3.275 1 97.19 217 VAL A CA 1
ATOM 1730 C C . VAL A 1 217 ? -19.562 7.523 2.5 1 97.19 217 VAL A C 1
ATOM 1732 O O . VAL A 1 217 ? -20.781 7.488 2.684 1 97.19 217 VAL A O 1
ATOM 1735 N N . VAL A 1 218 ? -18.938 6.82 1.589 1 98.44 218 VAL A N 1
ATOM 1736 C CA . VAL A 1 218 ? -19.578 5.762 0.825 1 98.44 218 VAL A CA 1
ATOM 1737 C C . VAL A 1 218 ? -18.969 4.41 1.183 1 98.44 218 VAL A C 1
ATOM 1739 O O . VAL A 1 218 ? -17.75 4.238 1.116 1 98.44 218 VAL A O 1
ATOM 1742 N N . ASP A 1 219 ? -19.844 3.488 1.562 1 98.5 219 ASP A N 1
ATOM 1743 C CA . ASP A 1 219 ? -19.375 2.143 1.882 1 98.5 219 ASP A CA 1
ATOM 1744 C C . ASP A 1 219 ? -19.219 1.302 0.618 1 98.5 219 ASP A C 1
ATOM 1746 O O . ASP A 1 219 ? -19.859 1.566 -0.398 1 98.5 219 ASP A O 1
ATOM 1750 N N . TYR A 1 220 ? -18.375 0.316 0.698 1 98.69 220 TYR A N 1
ATOM 1751 C CA . TYR A 1 220 ? -18.375 -0.74 -0.309 1 98.69 220 TYR A CA 1
ATOM 1752 C C . TYR A 1 220 ? -19.703 -1.485 -0.319 1 98.69 220 TYR A C 1
ATOM 1754 O O . TYR A 1 220 ? -20.391 -1.558 0.704 1 98.69 220 TYR A O 1
ATOM 1762 N N . PRO A 1 221 ? -20.016 -1.985 -1.548 1 98.31 221 PRO A N 1
ATOM 1763 C CA . PRO A 1 221 ? -21.141 -2.926 -1.491 1 98.31 221 PRO A CA 1
ATOM 1764 C C . PRO A 1 221 ? -20.844 -4.156 -0.642 1 98.31 221 PRO A C 1
ATOM 1766 O O . PRO A 1 221 ? -19.703 -4.648 -0.643 1 98.31 221 PRO A O 1
ATOM 1769 N N . LYS A 1 222 ? -21.828 -4.672 0.052 1 97.25 222 LYS A N 1
ATOM 1770 C CA . LYS A 1 222 ? -21.672 -5.812 0.951 1 97.25 222 LYS A CA 1
ATOM 1771 C C . LYS A 1 222 ? -22.734 -6.875 0.671 1 97.25 222 LYS A C 1
ATOM 1773 O O . LYS A 1 222 ? -23.828 -6.562 0.188 1 97.25 222 LYS A O 1
ATOM 1778 N N . THR A 1 223 ? -22.375 -8.047 0.929 1 94.5 223 THR A N 1
ATOM 1779 C CA . THR A 1 223 ? -23.344 -9.133 0.904 1 94.5 223 THR A CA 1
ATOM 1780 C C . THR A 1 223 ? -24.266 -9.055 2.109 1 94.5 223 THR A C 1
ATOM 1782 O O . THR A 1 223 ? -24.094 -8.195 2.98 1 94.5 223 THR A O 1
ATOM 1785 N N . SER A 1 224 ? -25.312 -9.945 2.141 1 93.81 224 SER A N 1
ATOM 1786 C CA . SER A 1 224 ? -26.281 -9.961 3.236 1 93.81 224 SER A CA 1
ATOM 1787 C C . SER A 1 224 ? -25.594 -10.273 4.566 1 93.81 224 SER A C 1
ATOM 1789 O O . SER A 1 224 ? -26.062 -9.844 5.621 1 93.81 224 SER A O 1
ATOM 1791 N N . ASN A 1 225 ? -24.453 -10.961 4.512 1 92.31 225 ASN A N 1
ATOM 1792 C CA . ASN A 1 225 ? -23.734 -11.32 5.73 1 92.31 225 ASN A CA 1
ATOM 1793 C C . ASN A 1 225 ? -22.688 -10.273 6.086 1 92.31 225 ASN A C 1
ATOM 1795 O O . ASN A 1 225 ? -21.891 -10.477 7.008 1 92.31 225 ASN A O 1
ATOM 1799 N N . GLY A 1 226 ? -22.562 -9.188 5.316 1 93.31 226 GLY A N 1
ATOM 1800 C CA . GLY A 1 226 ? -21.688 -8.086 5.664 1 93.31 226 GLY A CA 1
ATOM 1801 C C . GLY A 1 226 ? -20.312 -8.188 5.023 1 93.31 226 GLY A C 1
ATOM 1802 O O . GLY A 1 226 ? -19.438 -7.371 5.297 1 93.31 226 GLY A O 1
ATOM 1803 N N . GLU A 1 227 ? -20.156 -9.148 4.152 1 93.31 227 GLU A N 1
ATOM 1804 C CA . GLU A 1 227 ? -18.875 -9.328 3.477 1 93.31 227 GLU A CA 1
ATOM 1805 C C . GLU A 1 227 ? -18.75 -8.406 2.268 1 93.31 227 GLU A C 1
ATOM 1807 O O . GLU A 1 227 ? -19.75 -8.023 1.667 1 93.31 227 GLU A O 1
ATOM 1812 N N . LEU A 1 228 ? -17.5 -8.047 1.973 1 97 228 LEU A N 1
ATOM 1813 C CA . LEU A 1 228 ? -17.234 -7.238 0.789 1 97 228 LEU A CA 1
ATOM 1814 C C . LEU A 1 228 ? -17.797 -7.902 -0.462 1 97 228 LEU A C 1
ATOM 1816 O O . LEU A 1 228 ? -17.594 -9.102 -0.681 1 97 228 LEU A O 1
ATOM 1820 N N . ALA A 1 229 ? -18.484 -7.125 -1.307 1 97.5 229 ALA A N 1
ATOM 1821 C CA . ALA A 1 229 ? -19.172 -7.723 -2.453 1 97.5 229 ALA A CA 1
ATOM 1822 C C . ALA A 1 229 ? -18.688 -7.098 -3.762 1 97.5 229 ALA A C 1
ATOM 1824 O O . ALA A 1 229 ? -19.156 -7.477 -4.84 1 97.5 229 ALA A O 1
ATOM 1825 N N . GLY A 1 230 ? -17.781 -6.18 -3.609 1 98.12 230 GLY A N 1
ATOM 1826 C CA . GLY A 1 230 ? -17.297 -5.523 -4.816 1 98.12 230 GLY A CA 1
ATOM 1827 C C . GLY A 1 230 ? -16.062 -4.684 -4.582 1 98.12 230 GLY A C 1
ATOM 1828 O O . GLY A 1 230 ? -15.547 -4.613 -3.461 1 98.12 230 GLY A O 1
ATOM 1829 N N . MET A 1 231 ? -15.555 -4.113 -5.637 1 98.88 231 MET A N 1
ATOM 1830 C CA . MET A 1 231 ? -14.336 -3.309 -5.703 1 98.88 231 MET A CA 1
ATOM 1831 C C . MET A 1 231 ? -14.625 -1.94 -6.316 1 98.88 231 MET A C 1
ATOM 1833 O O . MET A 1 231 ? -15.672 -1.741 -6.941 1 98.88 231 MET A O 1
ATOM 1837 N N . ILE A 1 232 ? -13.75 -1.005 -6.086 1 98.94 232 ILE A N 1
ATOM 1838 C CA . ILE A 1 232 ? -13.836 0.253 -6.82 1 98.94 232 ILE A CA 1
ATOM 1839 C C . ILE A 1 232 ? -13.82 -0.024 -8.32 1 98.94 232 ILE A C 1
ATOM 1841 O O . ILE A 1 232 ? -13.023 -0.835 -8.797 1 98.94 232 ILE A O 1
ATOM 1845 N N . HIS A 1 233 ? -14.727 0.583 -9.039 1 98.94 233 HIS A N 1
ATOM 1846 C CA . HIS A 1 233 ? -14.727 0.409 -10.492 1 98.94 233 HIS A CA 1
ATOM 1847 C C . HIS A 1 233 ? -13.438 0.934 -11.109 1 98.94 233 HIS A C 1
ATOM 1849 O O . HIS A 1 233 ? -12.938 1.986 -10.711 1 98.94 233 HIS A O 1
ATOM 1855 N N . PRO A 1 234 ? -12.914 0.221 -12.18 1 98.69 234 PRO A N 1
ATOM 1856 C CA . PRO A 1 234 ? -11.664 0.655 -12.805 1 98.69 234 PRO A CA 1
ATOM 1857 C C . PRO A 1 234 ? -11.734 2.088 -13.328 1 98.69 234 PRO A C 1
ATOM 1859 O O . PRO A 1 234 ? -10.727 2.799 -13.32 1 98.69 234 PRO A O 1
ATOM 1862 N N . GLN A 1 235 ? -12.844 2.562 -13.711 1 98.62 235 GLN A N 1
ATOM 1863 C CA . GLN A 1 235 ? -13 3.908 -14.258 1 98.62 235 GLN A CA 1
ATOM 1864 C C . GLN A 1 235 ? -12.898 4.961 -13.156 1 98.62 235 GLN A C 1
ATOM 1866 O O . GLN A 1 235 ? -12.672 6.141 -13.438 1 98.62 235 GLN A O 1
ATOM 1871 N N . LEU A 1 236 ? -13.125 4.535 -11.922 1 98.88 236 LEU A N 1
ATOM 1872 C CA . LEU A 1 236 ? -13.109 5.465 -10.797 1 98.88 236 LEU A CA 1
ATOM 1873 C C . LEU A 1 236 ? -11.797 5.371 -10.031 1 98.88 236 LEU A C 1
ATOM 1875 O O . LEU A 1 236 ? -11.383 6.336 -9.383 1 98.88 236 LEU A O 1
ATOM 1879 N N . GLN A 1 237 ? -11.164 4.215 -10.094 1 98.88 237 GLN A N 1
ATOM 1880 C CA . GLN A 1 237 ? -9.938 3.965 -9.344 1 98.88 237 GLN A CA 1
ATOM 1881 C C . GLN A 1 237 ? -8.898 5.055 -9.602 1 98.88 237 GLN A C 1
ATOM 1883 O O . GLN A 1 237 ? -8.547 5.324 -10.75 1 98.88 237 GLN A O 1
ATOM 1888 N N . GLY A 1 238 ? -8.453 5.68 -8.539 1 98.56 238 GLY A N 1
ATOM 1889 C CA . GLY A 1 238 ? -7.367 6.641 -8.633 1 98.56 238 GLY A CA 1
ATOM 1890 C C . GLY A 1 238 ? -7.82 8.016 -9.094 1 98.56 238 GLY A C 1
ATOM 1891 O O . GLY A 1 238 ? -6.996 8.883 -9.375 1 98.56 238 GLY A O 1
ATOM 1892 N N . ARG A 1 239 ? -9.062 8.242 -9.18 1 98.81 239 ARG A N 1
ATOM 1893 C CA . ARG A 1 239 ? -9.562 9.508 -9.703 1 98.81 239 ARG A CA 1
ATOM 1894 C C . ARG A 1 239 ? -9.977 10.445 -8.578 1 98.81 239 ARG A C 1
ATOM 1896 O O . ARG A 1 239 ? -11 11.125 -8.672 1 98.81 239 ARG A O 1
ATOM 1903 N N . ASP A 1 240 ? -9.266 10.453 -7.512 1 98.88 240 ASP A N 1
ATOM 1904 C CA . ASP A 1 240 ? -9.5 11.391 -6.422 1 98.88 240 ASP A CA 1
ATOM 1905 C C . ASP A 1 240 ? -9.531 12.828 -6.938 1 98.88 240 ASP A C 1
ATOM 1907 O O . ASP A 1 240 ? -8.719 13.211 -7.781 1 98.88 240 ASP A O 1
ATOM 1911 N N . TYR A 1 241 ? -10.438 13.672 -6.426 1 98.75 241 TYR A N 1
ATOM 1912 C CA . TYR A 1 241 ? -10.641 15.086 -6.695 1 98.75 241 TYR A CA 1
ATOM 1913 C C . TYR A 1 241 ? -11.156 15.305 -8.109 1 98.75 241 TYR A C 1
ATOM 1915 O O . TYR A 1 241 ? -11.227 16.438 -8.586 1 98.75 241 TYR A O 1
ATOM 1923 N N . GLN A 1 242 ? -11.469 14.25 -8.828 1 98.81 242 GLN A N 1
ATOM 1924 C CA . GLN A 1 242 ? -12.102 14.375 -10.133 1 98.81 242 GLN A CA 1
ATOM 1925 C C . GLN A 1 242 ? -13.609 14.18 -10.031 1 98.81 242 GLN A C 1
ATOM 1927 O O . GLN A 1 242 ? -14.094 13.453 -9.156 1 98.81 242 GLN A O 1
ATOM 1932 N N . PRO A 1 243 ? -14.328 14.812 -10.938 1 98.81 243 PRO A N 1
ATOM 1933 C CA . PRO A 1 243 ? -15.789 14.766 -10.82 1 98.81 243 PRO A CA 1
ATOM 1934 C C . PRO A 1 243 ? -16.359 13.352 -11 1 98.81 243 PRO A C 1
ATOM 1936 O O . PRO A 1 243 ? -15.883 12.602 -11.859 1 98.81 243 PRO A O 1
ATOM 1939 N N . LEU A 1 244 ? -17.25 12.984 -10.18 1 98.88 244 LEU A N 1
ATOM 1940 C CA . LEU A 1 244 ? -18.125 11.828 -10.266 1 98.88 244 LEU A CA 1
ATOM 1941 C C . LEU A 1 244 ? -19.578 12.266 -10.5 1 98.88 244 LEU A C 1
ATOM 1943 O O . LEU A 1 244 ? -20.188 12.891 -9.641 1 98.88 244 LEU A O 1
ATOM 1947 N N . ASN A 1 245 ? -20.078 11.984 -11.672 1 98.75 245 ASN A N 1
ATOM 1948 C CA . ASN A 1 245 ? -21.422 12.406 -12.047 1 98.75 245 ASN A CA 1
ATOM 1949 C C . ASN A 1 245 ? -22.453 11.305 -11.789 1 98.75 245 ASN A C 1
ATOM 1951 O O . ASN A 1 245 ? -22.125 10.117 -11.828 1 98.75 245 ASN A O 1
ATOM 1955 N N . PRO A 1 246 ? -23.734 11.812 -11.539 1 98.5 246 PRO A N 1
ATOM 1956 C CA . PRO A 1 246 ? -24.797 10.797 -11.484 1 98.5 246 PRO A CA 1
ATOM 1957 C C . PRO A 1 246 ? -24.781 9.867 -12.695 1 98.5 246 PRO A C 1
ATOM 1959 O O . PRO A 1 246 ? -24.656 10.328 -13.836 1 98.5 246 PRO A O 1
ATOM 1962 N N . GLY A 1 247 ? -24.781 8.531 -12.383 1 98.62 247 GLY A N 1
ATOM 1963 C CA . GLY A 1 247 ? -24.797 7.574 -13.477 1 98.62 247 GLY A CA 1
ATOM 1964 C C . GLY A 1 247 ? -23.422 7.031 -13.812 1 98.62 247 GLY A C 1
ATOM 1965 O O . GLY A 1 247 ? -23.297 6.055 -14.555 1 98.62 247 GLY A O 1
ATOM 1966 N N . ASP A 1 248 ? -22.359 7.664 -13.289 1 98.88 248 ASP A N 1
ATOM 1967 C CA . ASP A 1 248 ? -21.016 7.145 -13.508 1 98.88 248 ASP A CA 1
ATOM 1968 C C . ASP A 1 248 ? -20.812 5.824 -12.766 1 98.88 248 ASP A C 1
ATOM 1970 O O . ASP A 1 248 ? -21.359 5.617 -11.688 1 98.88 248 ASP A O 1
ATOM 1974 N N . PRO A 1 249 ? -20 4.906 -13.289 1 98.88 249 PRO A N 1
ATOM 1975 C CA . PRO A 1 249 ? -19.688 3.678 -12.555 1 98.88 249 PRO A CA 1
ATOM 1976 C C . PRO A 1 249 ? -18.875 3.938 -11.281 1 98.88 249 PRO A C 1
ATOM 1978 O O . PRO A 1 249 ? -17.953 4.758 -11.289 1 98.88 249 PRO A O 1
ATOM 1981 N N . ILE A 1 250 ? -19.25 3.238 -10.219 1 98.81 250 ILE A N 1
ATOM 1982 C CA . ILE A 1 250 ? -18.562 3.5 -8.961 1 98.81 250 ILE A CA 1
ATOM 1983 C C . ILE A 1 250 ? -17.969 2.201 -8.406 1 98.81 250 ILE A C 1
ATOM 1985 O O . ILE A 1 250 ? -16.906 2.203 -7.801 1 98.81 250 ILE A O 1
ATOM 1989 N N . PHE A 1 251 ? -18.672 1.053 -8.609 1 98.94 251 PHE A N 1
ATOM 1990 C CA . PHE A 1 251 ? -18.188 -0.228 -8.109 1 98.94 251 PHE A CA 1
ATOM 1991 C C . PHE A 1 251 ? -18.297 -1.304 -9.18 1 98.94 251 PHE A C 1
ATOM 1993 O O . PHE A 1 251 ? -19.094 -1.187 -10.109 1 98.94 251 PHE A O 1
ATOM 2000 N N . LEU A 1 252 ? -17.484 -2.246 -9.148 1 98.88 252 LEU A N 1
ATOM 2001 C CA . LEU A 1 252 ? -17.531 -3.51 -9.875 1 98.88 252 LEU A CA 1
ATOM 2002 C C . LEU A 1 252 ? -17.656 -4.684 -8.906 1 98.88 252 LEU A C 1
ATOM 2004 O O . LEU A 1 252 ? -16.766 -4.922 -8.094 1 98.88 252 LEU A O 1
ATOM 2008 N N . THR A 1 253 ? -18.734 -5.391 -8.977 1 98.38 253 THR A N 1
ATOM 2009 C CA . THR A 1 253 ? -18.922 -6.512 -8.07 1 98.38 253 THR A CA 1
ATOM 2010 C C . THR A 1 253 ? -18.062 -7.703 -8.484 1 98.38 253 THR A C 1
ATOM 2012 O O . THR A 1 253 ? -17.531 -7.73 -9.594 1 98.38 253 THR A O 1
ATOM 2015 N N . PHE A 1 254 ? -17.953 -8.703 -7.598 1 97.12 254 PHE A N 1
ATOM 2016 C CA . PHE A 1 254 ? -17.172 -9.898 -7.902 1 97.12 254 PHE A CA 1
ATOM 2017 C C . PHE A 1 254 ? -17.844 -10.719 -9 1 97.12 254 PHE A C 1
ATOM 2019 O O . PHE A 1 254 ? -17.203 -11.562 -9.633 1 97.12 254 PHE A O 1
ATOM 2026 N N . GLU A 1 255 ? -19.141 -10.484 -9.234 1 94.62 255 GLU A N 1
ATOM 2027 C CA . GLU A 1 255 ? -19.891 -11.141 -10.297 1 94.62 255 GLU A CA 1
ATOM 2028 C C . GLU A 1 255 ? -19.875 -10.32 -11.578 1 94.62 255 GLU A C 1
ATOM 2030 O O . GLU A 1 255 ? -20.672 -10.562 -12.492 1 94.62 255 GLU A O 1
ATOM 2035 N N . ASP A 1 256 ? -19.109 -9.258 -11.602 1 96.19 256 ASP A N 1
ATOM 2036 C CA . ASP A 1 256 ? -18.844 -8.461 -12.789 1 96.19 256 ASP A CA 1
ATOM 2037 C C . ASP A 1 256 ? -20.016 -7.535 -13.109 1 96.19 256 ASP A C 1
ATOM 2039 O O . ASP A 1 256 ? -20.297 -7.242 -14.273 1 96.19 256 ASP A O 1
ATOM 2043 N N . GLN A 1 257 ? -20.719 -7.219 -12.094 1 98 257 GLN A N 1
ATOM 2044 C CA . GLN A 1 257 ? -21.766 -6.227 -12.273 1 98 257 GLN A CA 1
ATOM 2045 C C . GLN A 1 257 ? -21.266 -4.824 -11.922 1 98 257 GLN A C 1
ATOM 2047 O O . GLN A 1 257 ? -20.609 -4.629 -10.898 1 98 257 GLN A O 1
ATOM 2052 N N . THR A 1 258 ? -21.578 -3.943 -12.789 1 98.75 258 THR A N 1
ATOM 2053 C CA . THR A 1 258 ? -21.234 -2.547 -12.531 1 98.75 258 THR A CA 1
ATOM 2054 C C . THR A 1 258 ? -22.328 -1.869 -11.711 1 98.75 258 THR A C 1
ATOM 2056 O O . THR A 1 258 ? -23.516 -2.006 -12.016 1 98.75 258 THR A O 1
ATOM 2059 N N . LEU A 1 259 ? -21.969 -1.259 -10.633 1 98.75 259 LEU A N 1
ATOM 2060 C CA . LEU A 1 259 ? -22.859 -0.388 -9.867 1 98.75 259 LEU A CA 1
ATOM 2061 C C . LEU A 1 259 ? -22.562 1.08 -10.164 1 98.75 259 LEU A C 1
ATOM 2063 O O . LEU A 1 259 ? -21.406 1.45 -10.398 1 98.75 259 LEU A O 1
ATOM 2067 N N . PHE A 1 260 ? -23.594 1.862 -10.148 1 98.81 260 PHE A N 1
ATOM 2068 C CA . PHE A 1 260 ? -23.469 3.244 -10.594 1 98.81 260 PHE A CA 1
ATOM 2069 C C . PHE A 1 260 ? -23.75 4.211 -9.453 1 98.81 260 PHE A C 1
ATOM 2071 O O . PHE A 1 260 ? -24.438 3.859 -8.492 1 98.81 260 PHE A O 1
ATOM 2078 N N . TYR A 1 261 ? -23.094 5.395 -9.555 1 98.75 261 TYR A N 1
ATOM 2079 C CA . TYR A 1 261 ? -23.375 6.465 -8.602 1 98.75 261 TYR A CA 1
ATOM 2080 C C . TYR A 1 261 ? -24.812 6.957 -8.734 1 98.75 261 TYR A C 1
ATOM 2082 O O . TYR A 1 261 ? -25.219 7.395 -9.812 1 98.75 261 TYR A O 1
ATOM 2090 N N . GLU A 1 262 ? -25.531 6.984 -7.609 1 97.81 262 GLU A N 1
ATOM 2091 C CA . GLU A 1 262 ? -26.953 7.27 -7.652 1 97.81 262 GLU A CA 1
ATOM 2092 C C . GLU A 1 262 ? -27.266 8.641 -7.055 1 97.81 262 GLU A C 1
ATOM 2094 O O . GLU A 1 262 ? -28.438 8.969 -6.82 1 97.81 262 GLU A O 1
ATOM 2099 N N . GLY A 1 263 ? -26.266 9.344 -6.742 1 96.88 263 GLY A N 1
ATOM 2100 C CA . GLY A 1 263 ? -26.5 10.68 -6.211 1 96.88 263 GLY A CA 1
ATOM 2101 C C . GLY A 1 263 ? -27.141 11.609 -7.223 1 96.88 263 GLY A C 1
ATOM 2102 O O . GLY A 1 263 ? -27.219 11.289 -8.406 1 96.88 263 GLY A O 1
ATOM 2103 N N . CYS A 1 264 ? -27.609 12.766 -6.789 1 96.75 264 CYS A N 1
ATOM 2104 C CA . CYS A 1 264 ? -28.391 13.672 -7.621 1 96.75 264 CYS A CA 1
ATOM 2105 C C . CYS A 1 264 ? -27.516 14.797 -8.164 1 96.75 264 CYS A C 1
ATOM 2107 O O . CYS A 1 264 ? -27.984 15.609 -8.969 1 96.75 264 CYS A O 1
ATOM 2109 N N . SER A 1 265 ? -26.328 14.883 -7.742 1 98 265 SER A N 1
ATOM 2110 C CA . SER A 1 265 ? -25.453 15.953 -8.188 1 98 265 SER A CA 1
ATOM 2111 C C . SER A 1 265 ? -24.016 15.453 -8.336 1 98 265 SER A C 1
ATOM 2113 O O . SER A 1 265 ? -23.672 14.383 -7.836 1 98 265 SER A O 1
ATOM 2115 N N . THR A 1 266 ? -23.234 16.219 -9.094 1 98.56 266 THR A N 1
ATOM 2116 C CA . THR A 1 266 ? -21.812 15.922 -9.234 1 98.56 266 THR A CA 1
ATOM 2117 C C . THR A 1 266 ? -21.094 16.109 -7.898 1 98.56 266 THR A C 1
ATOM 2119 O O . THR A 1 266 ? -21.344 17.078 -7.18 1 98.56 266 THR A O 1
ATOM 2122 N N . VAL A 1 267 ? -20.266 15.164 -7.566 1 98.81 267 VAL A N 1
ATOM 2123 C CA . VAL A 1 267 ? -19.438 15.227 -6.367 1 98.81 267 VAL A CA 1
ATOM 2124 C C . VAL A 1 267 ? -17.984 14.922 -6.73 1 98.81 267 VAL A C 1
ATOM 2126 O O . VAL A 1 267 ? -17.672 14.664 -7.891 1 98.81 267 VAL A O 1
ATOM 2129 N N . TRP A 1 268 ? -17.062 15.094 -5.84 1 98.88 268 TRP A N 1
ATOM 2130 C CA . TRP A 1 268 ? -15.641 14.844 -6.02 1 98.88 268 TRP A CA 1
ATOM 2131 C C . TRP A 1 268 ? -15.125 13.867 -4.965 1 98.88 268 TRP A C 1
ATOM 2133 O O . TRP A 1 268 ? -14.867 14.258 -3.824 1 98.88 268 TRP A O 1
ATOM 2143 N N . PRO A 1 269 ? -14.93 12.594 -5.348 1 98.94 269 PRO A N 1
ATOM 2144 C CA . PRO A 1 269 ? -14.5 11.586 -4.371 1 98.94 269 PRO A CA 1
ATOM 2145 C C . PRO A 1 269 ? -13.031 11.727 -3.982 1 98.94 269 PRO A C 1
ATOM 2147 O O . PRO A 1 269 ? -12.211 12.148 -4.801 1 98.94 269 PRO A O 1
ATOM 2150 N N . ILE A 1 270 ? -12.75 11.438 -2.754 1 98.88 270 ILE A N 1
ATOM 2151 C CA . ILE A 1 270 ? -11.391 11.359 -2.225 1 98.88 270 ILE A CA 1
ATOM 2152 C C . ILE A 1 270 ? -11.258 10.117 -1.342 1 98.88 270 ILE A C 1
ATOM 2154 O O . ILE A 1 270 ? -12.242 9.438 -1.056 1 98.88 270 ILE A O 1
ATOM 2158 N N . PHE A 1 271 ? -9.945 9.797 -1.013 1 98.81 271 PHE A N 1
ATOM 2159 C CA . PHE A 1 271 ? -9.672 8.578 -0.259 1 98.81 271 PHE A CA 1
ATOM 2160 C C . PHE A 1 271 ? -10.273 7.363 -0.96 1 98.81 271 PHE A C 1
ATOM 2162 O O . PHE A 1 271 ? -10.789 6.457 -0.306 1 98.81 271 PHE A O 1
ATOM 2169 N N . ILE A 1 272 ? -10.273 7.418 -2.279 1 98.94 272 ILE A N 1
ATOM 2170 C CA . ILE A 1 272 ? -10.781 6.285 -3.043 1 98.94 272 ILE A CA 1
ATOM 2171 C C . ILE A 1 272 ? -9.914 5.055 -2.781 1 98.94 272 ILE A C 1
ATOM 2173 O O . ILE A 1 272 ? -8.703 5.082 -3.016 1 98.94 272 ILE A O 1
ATOM 2177 N N . ASN A 1 273 ? -10.57 3.965 -2.279 1 98.81 273 ASN A N 1
ATOM 2178 C CA . ASN A 1 273 ? -9.891 2.689 -2.105 1 98.81 273 ASN A CA 1
ATOM 2179 C C . ASN A 1 273 ? -8.758 2.795 -1.085 1 98.81 273 ASN A C 1
ATOM 2181 O O . ASN A 1 273 ? -7.691 2.203 -1.27 1 98.81 273 ASN A O 1
ATOM 2185 N N . GLU A 1 274 ? -8.938 3.617 -0.047 1 98.75 274 GLU A N 1
ATOM 2186 C CA . GLU A 1 274 ? -7.965 3.756 1.036 1 98.75 274 GLU A CA 1
ATOM 2187 C C . GLU A 1 274 ? -7.891 2.48 1.872 1 98.75 274 GLU A C 1
ATOM 2189 O O . GLU A 1 274 ? -8.891 2.047 2.447 1 98.75 274 GLU A O 1
ATOM 2194 N N . ALA A 1 275 ? -6.723 1.929 2 1 98.5 275 ALA A N 1
ATOM 2195 C CA . ALA A 1 275 ? -6.504 0.642 2.656 1 98.5 275 ALA A CA 1
ATOM 2196 C C . ALA A 1 275 ? -7 0.67 4.098 1 98.5 275 ALA A C 1
ATOM 2198 O O . ALA A 1 275 ? -7.637 -0.28 4.562 1 98.5 275 ALA A O 1
ATOM 2199 N N . ALA A 1 276 ? -6.738 1.741 4.773 1 97.5 276 ALA A N 1
ATOM 2200 C CA . ALA A 1 276 ? -7.027 1.839 6.203 1 97.5 276 ALA A CA 1
ATOM 2201 C C . ALA A 1 276 ? -8.531 1.875 6.457 1 97.5 276 ALA A C 1
ATOM 2203 O O . ALA A 1 276 ? -8.984 1.708 7.594 1 97.5 276 ALA A O 1
ATOM 2204 N N . TYR A 1 277 ? -9.336 2.088 5.422 1 97.56 277 TYR A N 1
ATOM 2205 C CA . TYR A 1 277 ? -10.766 2.268 5.637 1 97.56 277 TYR A CA 1
ATOM 2206 C C . TYR A 1 277 ? -11.531 0.978 5.355 1 97.56 277 TYR A C 1
ATOM 2208 O O . TYR A 1 277 ? -12.727 0.885 5.629 1 97.56 277 TYR A O 1
ATOM 2216 N N . TYR A 1 278 ? -10.844 -0.074 4.91 1 96.5 278 TYR A N 1
ATOM 2217 C CA . TYR A 1 278 ? -11.477 -1.361 4.648 1 96.5 278 TYR A CA 1
ATOM 2218 C C . TYR A 1 278 ? -12.094 -1.935 5.918 1 96.5 278 TYR A C 1
ATOM 2220 O O . TYR A 1 278 ? -13.156 -2.564 5.871 1 96.5 278 TYR A O 1
ATOM 2228 N N . GLU A 1 279 ? -11.367 -1.732 7.047 1 94.06 279 GLU A N 1
ATOM 2229 C CA . GLU A 1 279 ? -11.859 -2.285 8.305 1 94.06 279 GLU A CA 1
ATOM 2230 C C . GLU A 1 279 ? -13.195 -1.653 8.695 1 94.06 279 GLU A C 1
ATOM 2232 O O . GLU A 1 279 ? -13.953 -2.234 9.469 1 94.06 279 GLU A O 1
ATOM 2237 N N . LYS A 1 280 ? -13.469 -0.484 8.125 1 94.5 280 LYS A N 1
ATOM 2238 C CA . LYS A 1 280 ? -14.719 0.218 8.414 1 94.5 280 LYS A CA 1
ATOM 2239 C C . LYS A 1 280 ? -15.734 0.019 7.289 1 94.5 280 LYS A C 1
ATOM 2241 O O . LYS A 1 280 ? -16.844 0.532 7.355 1 94.5 280 LYS A O 1
ATOM 2246 N N . GLY A 1 281 ? -15.32 -0.657 6.215 1 96.75 281 GLY A N 1
ATOM 2247 C CA . GLY A 1 281 ? -16.172 -0.888 5.062 1 96.75 281 GLY A CA 1
ATOM 2248 C C . GLY A 1 281 ? -16.328 0.335 4.18 1 96.75 281 GLY A C 1
ATOM 2249 O O . GLY A 1 281 ? -17.219 0.381 3.32 1 96.75 281 GLY A O 1
ATOM 2250 N N . ILE A 1 282 ? -15.508 1.345 4.375 1 98.25 282 ILE A N 1
ATOM 2251 C CA . ILE A 1 282 ? -15.617 2.613 3.662 1 98.25 282 ILE A CA 1
ATOM 2252 C C . ILE A 1 282 ? -14.812 2.551 2.367 1 98.25 282 ILE A C 1
ATOM 2254 O O . ILE A 1 282 ? -13.625 2.219 2.383 1 98.25 282 ILE A O 1
ATOM 2258 N N . ALA A 1 283 ? -15.453 2.867 1.272 1 98.81 283 ALA A N 1
ATOM 2259 C CA . ALA A 1 283 ? -14.828 2.803 -0.047 1 98.81 283 ALA A CA 1
ATOM 2260 C C . ALA A 1 283 ? -14.211 4.145 -0.427 1 98.81 283 ALA A C 1
ATOM 2262 O O . ALA A 1 283 ? -13.195 4.191 -1.129 1 98.81 283 ALA A O 1
ATOM 2263 N N . MET A 1 284 ? -14.867 5.223 -0.015 1 98.88 284 MET A N 1
ATOM 2264 C CA . MET A 1 284 ? -14.422 6.566 -0.371 1 98.88 284 MET A CA 1
ATOM 2265 C C . MET A 1 284 ? -15.188 7.621 0.422 1 98.88 284 MET A C 1
ATOM 2267 O O . MET A 1 284 ? -16.156 7.301 1.114 1 98.88 284 MET A O 1
ATOM 2271 N N . CYS A 1 285 ? -14.711 8.828 0.39 1 98.5 285 CYS A N 1
ATOM 2272 C CA . CYS A 1 285 ? -15.422 10.008 0.86 1 98.5 285 CYS A CA 1
ATOM 2273 C C . CYS A 1 285 ? -15.859 10.883 -0.309 1 98.5 285 CYS A C 1
ATOM 2275 O O . CYS A 1 285 ? -15.109 11.062 -1.271 1 98.5 285 CYS A O 1
ATOM 2277 N N . LEU A 1 286 ? -17.047 11.391 -0.237 1 98.69 286 LEU A N 1
ATOM 2278 C CA . LEU A 1 286 ? -17.5 12.352 -1.239 1 98.69 286 LEU A CA 1
ATOM 2279 C C . LEU A 1 286 ? -17.312 13.781 -0.75 1 98.69 286 LEU A C 1
ATOM 2281 O O . LEU A 1 286 ? -17.453 14.055 0.445 1 98.69 286 LEU A O 1
ATOM 2285 N N . THR A 1 287 ? -17 14.672 -1.656 1 98.56 287 THR A N 1
ATOM 2286 C CA . THR A 1 287 ? -16.812 16.078 -1.333 1 98.56 287 THR A CA 1
ATOM 2287 C C . THR A 1 287 ? -17.531 16.969 -2.352 1 98.56 287 THR A C 1
ATOM 2289 O O . THR A 1 287 ? -17.984 16.5 -3.389 1 98.56 287 THR A O 1
ATOM 2292 N N . HIS A 1 288 ? -17.656 18.203 -1.967 1 97.81 288 HIS A N 1
ATOM 2293 C CA . HIS A 1 288 ? -18.094 19.25 -2.875 1 97.81 288 HIS A CA 1
ATOM 2294 C C . HIS A 1 288 ? -17 20.281 -3.098 1 97.81 288 HIS A C 1
ATOM 2296 O O . HIS A 1 288 ? -16.453 20.828 -2.137 1 97.81 288 HIS A O 1
ATOM 2302 N N . LYS A 1 289 ? -16.688 20.5 -4.371 1 98.31 289 LYS A N 1
ATOM 2303 C CA . LYS A 1 289 ? -15.688 21.5 -4.715 1 98.31 289 LYS A CA 1
ATOM 2304 C C . LYS A 1 289 ? -16.266 22.922 -4.613 1 98.31 289 LYS A C 1
ATOM 2306 O O . LYS A 1 289 ? -17.344 23.188 -5.148 1 98.31 289 LYS A O 1
ATOM 2311 N N . GLN A 1 290 ? -15.539 23.797 -3.902 1 96.81 290 GLN A N 1
ATOM 2312 C CA . GLN A 1 290 ? -16.047 25.156 -3.785 1 96.81 290 GLN A CA 1
ATOM 2313 C C . GLN A 1 290 ? -14.906 26.172 -3.711 1 96.81 290 GLN A C 1
ATOM 2315 O O . GLN A 1 290 ? -13.789 25.828 -3.318 1 96.81 290 GLN A O 1
ATOM 2320 N N . ASP A 1 291 ? -15.227 27.375 -4.145 1 97.12 291 ASP A N 1
ATOM 2321 C CA . ASP A 1 291 ? -14.359 28.531 -3.986 1 97.12 291 ASP A CA 1
ATOM 2322 C C . ASP A 1 291 ? -14.867 29.453 -2.881 1 97.12 291 ASP A C 1
ATOM 2324 O O . ASP A 1 291 ? -15.992 29.953 -2.949 1 97.12 291 ASP A O 1
ATOM 2328 N N . ILE A 1 292 ? -14 29.672 -1.942 1 96 292 ILE A N 1
ATOM 2329 C CA . ILE A 1 292 ? -14.43 30.562 -0.868 1 96 292 ILE A CA 1
ATOM 2330 C C . ILE A 1 292 ? -13.641 31.859 -0.926 1 96 292 ILE A C 1
ATOM 2332 O O . ILE A 1 292 ? -12.469 31.859 -1.314 1 96 292 ILE A O 1
ATOM 2336 N N . SER A 1 293 ? -14.258 32.906 -0.544 1 95.38 293 SER A N 1
ATOM 2337 C CA . SER A 1 293 ? -13.586 34.219 -0.485 1 95.38 293 SER A CA 1
ATOM 2338 C C . SER A 1 293 ? -12.805 34.375 0.813 1 95.38 293 SER A C 1
ATOM 2340 O O . SER A 1 293 ? -13.289 34 1.889 1 95.38 293 SER A O 1
ATOM 2342 N N . LEU A 1 294 ? -11.562 34.781 0.536 1 91.62 294 LEU A N 1
ATOM 2343 C CA . LEU A 1 294 ? -10.734 35.031 1.706 1 91.62 294 LEU A CA 1
ATOM 2344 C C . LEU A 1 294 ? -10.805 36.5 2.119 1 91.62 294 LEU A C 1
ATOM 2346 O O . LEU A 1 294 ? -10.789 37.406 1.269 1 91.62 294 LEU A O 1
ATOM 2350 N N . LYS A 1 295 ? -11.406 36.844 3.219 1 76.31 295 LYS A N 1
ATOM 2351 C CA . LYS A 1 295 ? -11.547 38.188 3.717 1 76.31 295 LYS A CA 1
ATOM 2352 C C . LYS A 1 295 ? -10.258 38.688 4.379 1 76.31 295 LYS A C 1
ATOM 2354 O O . LYS A 1 295 ? -9.484 37.875 4.898 1 76.31 295 LYS A O 1
ATOM 2359 N N . MET B 1 1 ? 5.723 -40.875 -25.125 1 32.5 1 MET B N 1
ATOM 2360 C CA . MET B 1 1 ? 5.887 -40.031 -23.938 1 32.5 1 MET B CA 1
ATOM 2361 C C . MET B 1 1 ? 4.691 -40.188 -23.016 1 32.5 1 MET B C 1
ATOM 2363 O O . MET B 1 1 ? 3.541 -40.094 -23.453 1 32.5 1 MET B O 1
ATOM 2367 N N . ASN B 1 2 ? 4.605 -41 -22.016 1 41.97 2 ASN B N 1
ATOM 2368 C CA . ASN B 1 2 ? 3.605 -41.125 -20.953 1 41.97 2 ASN B CA 1
ATOM 2369 C C . ASN B 1 2 ? 3.037 -39.781 -20.547 1 41.97 2 ASN B C 1
ATOM 2371 O O . ASN B 1 2 ? 3.744 -38.938 -19.969 1 41.97 2 ASN B O 1
ATOM 2375 N N . THR B 1 3 ? 2.33 -39.031 -21.344 1 49.41 3 THR B N 1
ATOM 2376 C CA . THR B 1 3 ? 1.735 -37.719 -21.281 1 49.41 3 THR B CA 1
ATOM 2377 C C . THR B 1 3 ? 1.118 -37.438 -19.922 1 49.41 3 THR B C 1
ATOM 2379 O O . THR B 1 3 ? 0.198 -38.156 -19.5 1 49.41 3 THR B O 1
ATOM 2382 N N . ASN B 1 4 ? 1.888 -37.031 -18.875 1 60.22 4 ASN B N 1
ATOM 2383 C CA . ASN B 1 4 ? 1.582 -36.781 -17.469 1 60.22 4 ASN B CA 1
ATOM 2384 C C . ASN B 1 4 ? 0.318 -35.938 -17.328 1 60.22 4 ASN B C 1
ATOM 2386 O O . ASN B 1 4 ? 0.307 -34.75 -17.688 1 60.22 4 ASN B O 1
ATOM 2390 N N . HIS B 1 5 ? -0.804 -36.625 -17.328 1 80.31 5 HIS B N 1
ATOM 2391 C CA . HIS B 1 5 ? -2.15 -36.125 -17.078 1 80.31 5 HIS B CA 1
ATOM 2392 C C . HIS B 1 5 ? -2.23 -35.438 -15.711 1 80.31 5 HIS B C 1
ATOM 2394 O O . HIS B 1 5 ? -1.733 -35.969 -14.711 1 80.31 5 HIS B O 1
ATOM 2400 N N . ILE B 1 6 ? -2.584 -34.125 -15.812 1 86.94 6 ILE B N 1
ATOM 2401 C CA . ILE B 1 6 ? -2.861 -33.375 -14.594 1 86.94 6 ILE B CA 1
ATOM 2402 C C . ILE B 1 6 ? -4.316 -33.594 -14.18 1 86.94 6 ILE B C 1
ATOM 2404 O O . ILE B 1 6 ? -5.238 -33.188 -14.898 1 86.94 6 ILE B O 1
ATOM 2408 N N . ARG B 1 7 ? -4.531 -34.281 -13.094 1 83.31 7 ARG B N 1
ATOM 2409 C CA . ARG B 1 7 ? -5.91 -34.562 -12.719 1 83.31 7 ARG B CA 1
ATOM 2410 C C . ARG B 1 7 ? -6.488 -33.469 -11.836 1 83.31 7 ARG B C 1
ATOM 2412 O O . ARG B 1 7 ? -7.664 -33.125 -11.953 1 83.31 7 ARG B O 1
ATOM 2419 N N . GLN B 1 8 ? -5.645 -32.875 -11.023 1 93.06 8 GLN B N 1
ATOM 2420 C CA . GLN B 1 8 ? -6.164 -31.938 -10.047 1 93.06 8 GLN B CA 1
ATOM 2421 C C . GLN B 1 8 ? -5.316 -30.672 -10.008 1 93.06 8 GLN B C 1
ATOM 2423 O O . GLN B 1 8 ? -4.086 -30.734 -10.016 1 93.06 8 GLN B O 1
ATOM 2428 N N . VAL B 1 9 ? -6.035 -29.578 -10.094 1 96.69 9 VAL B N 1
ATOM 2429 C CA . VAL B 1 9 ? -5.426 -28.266 -9.891 1 96.69 9 VAL B CA 1
ATOM 2430 C C . VAL B 1 9 ? -5.863 -27.703 -8.539 1 96.69 9 VAL B C 1
ATOM 2432 O O . VAL B 1 9 ? -7.047 -27.75 -8.188 1 96.69 9 VAL B O 1
ATOM 2435 N N . VAL B 1 10 ? -4.902 -27.234 -7.754 1 97 10 VAL B N 1
ATOM 2436 C CA . VAL B 1 10 ? -5.195 -26.562 -6.492 1 97 10 VAL B CA 1
ATOM 2437 C C . VAL B 1 10 ? -4.809 -25.094 -6.594 1 97 10 VAL B C 1
ATOM 2439 O O . VAL B 1 10 ? -3.66 -24.766 -6.906 1 97 10 VAL B O 1
ATOM 2442 N N . ILE B 1 11 ? -5.77 -24.219 -6.387 1 98.56 11 ILE B N 1
ATOM 2443 C CA . ILE B 1 11 ? -5.531 -22.781 -6.352 1 98.56 11 ILE B CA 1
ATOM 2444 C C . ILE B 1 11 ? -5.535 -22.297 -4.902 1 98.56 11 ILE B C 1
ATOM 2446 O O . ILE B 1 11 ? -6.52 -22.484 -4.184 1 98.56 11 ILE B O 1
ATOM 2450 N N . VAL B 1 12 ? -4.434 -21.734 -4.484 1 98.5 12 VAL B N 1
ATOM 2451 C CA . VAL B 1 12 ? -4.301 -21.25 -3.115 1 98.5 12 VAL B CA 1
ATOM 2452 C C . VAL B 1 12 ? -4.262 -19.719 -3.111 1 98.5 12 VAL B C 1
ATOM 2454 O O . VAL B 1 12 ? -3.455 -19.109 -3.82 1 98.5 12 VAL B O 1
ATOM 2457 N N . GLY B 1 13 ? -5.156 -19.078 -2.41 1 98.75 13 GLY B N 1
ATOM 2458 C CA . GLY B 1 13 ? -5.133 -17.656 -2.104 1 98.75 13 GLY B CA 1
ATOM 2459 C C . GLY B 1 13 ? -5 -17.375 -0.621 1 98.75 13 GLY B C 1
ATOM 2460 O O . GLY B 1 13 ? -5.34 -18.219 0.213 1 98.75 13 GLY B O 1
ATOM 2461 N N . GLY B 1 14 ? -4.449 -16.25 -0.295 1 98.69 14 GLY B N 1
ATOM 2462 C CA . GLY B 1 14 ? -4.367 -15.867 1.107 1 98.69 14 GLY B CA 1
ATOM 2463 C C . GLY B 1 14 ? -3.252 -16.578 1.852 1 98.69 14 GLY B C 1
ATOM 2464 O O . GLY B 1 14 ? -3.357 -16.812 3.057 1 98.69 14 GLY B O 1
ATOM 2465 N N . THR B 1 15 ? -2.225 -17.047 1.043 1 98.81 15 THR B N 1
ATOM 2466 C CA . THR B 1 15 ? -1.018 -17.5 1.73 1 98.81 15 THR B CA 1
ATOM 2467 C C . THR B 1 15 ? -0.484 -16.406 2.652 1 98.81 15 THR B C 1
ATOM 2469 O O . THR B 1 15 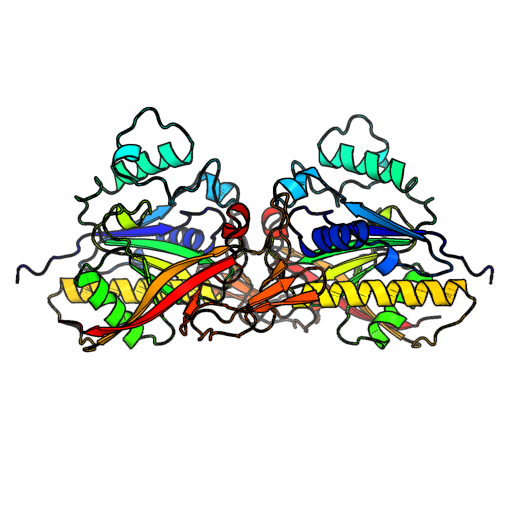? -0.141 -16.672 3.807 1 98.81 15 THR B O 1
ATOM 2472 N N . HIS B 1 16 ? -0.332 -15.242 2.135 1 98.75 16 HIS B N 1
ATOM 2473 C CA . HIS B 1 16 ? -0.208 -14.023 2.928 1 98.75 16 HIS B CA 1
ATOM 2474 C C . HIS B 1 16 ? -1.554 -13.32 3.074 1 98.75 16 HIS B C 1
ATOM 2476 O O . HIS B 1 16 ? -2.189 -12.977 2.076 1 98.75 16 HIS B O 1
ATOM 2482 N N . GLY B 1 17 ? -1.953 -13.047 4.285 1 98.5 17 GLY B N 1
ATOM 2483 C CA . GLY B 1 17 ? -3.326 -12.672 4.594 1 98.5 17 GLY B CA 1
ATOM 2484 C C . GLY B 1 17 ? -3.709 -11.305 4.059 1 98.5 17 GLY B C 1
ATOM 2485 O O . GLY B 1 17 ? -4.887 -11.039 3.814 1 98.5 17 GLY B O 1
ATOM 2486 N N . ASN B 1 18 ? -2.734 -10.414 3.91 1 98.31 18 ASN B N 1
ATOM 2487 C CA . ASN B 1 18 ? -3.016 -9.055 3.469 1 98.31 18 ASN B CA 1
ATOM 2488 C C . ASN B 1 18 ? -2.887 -8.914 1.954 1 98.31 18 ASN B C 1
ATOM 2490 O O . ASN B 1 18 ? -2.836 -7.805 1.43 1 98.31 18 ASN B O 1
ATOM 2494 N N . GLU B 1 19 ? -2.742 -10 1.232 1 98.69 19 GLU B N 1
ATOM 2495 C CA . GLU B 1 19 ? -2.807 -10.047 -0.225 1 98.69 19 GLU B CA 1
ATOM 2496 C C . GLU B 1 19 ? -4.176 -10.516 -0.704 1 98.69 19 GLU B C 1
ATOM 2498 O O . GLU B 1 19 ? -4.379 -11.703 -0.958 1 98.69 19 GLU B O 1
ATOM 2503 N N . ARG B 1 20 ? -4.961 -9.57 -0.979 1 98.38 20 ARG B N 1
ATOM 2504 C CA . ARG B 1 20 ? -6.398 -9.82 -0.968 1 98.38 20 ARG B CA 1
ATOM 2505 C C . ARG B 1 20 ? -6.883 -10.312 -2.326 1 98.38 20 ARG B C 1
ATOM 2507 O O . ARG B 1 20 ? -7.949 -10.922 -2.43 1 98.38 20 ARG B O 1
ATOM 2514 N N . ILE B 1 21 ? -6.172 -10.078 -3.371 1 98.62 21 ILE B N 1
ATOM 2515 C CA . ILE B 1 21 ? -6.613 -10.508 -4.695 1 98.62 21 ILE B CA 1
ATOM 2516 C C . ILE B 1 21 ? -6.797 -12.023 -4.707 1 98.62 21 ILE B C 1
ATOM 2518 O O . ILE B 1 21 ? -7.855 -12.523 -5.09 1 98.62 21 ILE B O 1
ATOM 2522 N N . GLY B 1 22 ? -5.77 -12.75 -4.23 1 98.75 22 GLY B N 1
ATOM 2523 C CA . GLY B 1 22 ? -5.887 -14.195 -4.191 1 98.75 22 GLY B CA 1
ATOM 2524 C C . GLY B 1 22 ? -7.02 -14.68 -3.307 1 98.75 22 GLY B C 1
ATOM 2525 O O . GLY B 1 22 ? -7.75 -15.602 -3.672 1 98.75 22 GLY B O 1
ATOM 2526 N N . LEU B 1 23 ? -7.176 -14.062 -2.162 1 98.62 23 LEU B N 1
ATOM 2527 C CA . LEU B 1 23 ? -8.227 -14.414 -1.216 1 98.62 23 LEU B CA 1
ATOM 2528 C C . LEU B 1 23 ? -9.602 -14.289 -1.858 1 98.62 23 LEU B C 1
ATOM 2530 O O . LEU B 1 23 ? -10.406 -15.227 -1.812 1 98.62 23 LEU B O 1
ATOM 2534 N N . TYR B 1 24 ? -9.828 -13.234 -2.555 1 98.5 24 TYR B N 1
ATOM 2535 C CA . TYR B 1 24 ? -11.18 -12.961 -3.033 1 98.5 24 TYR B CA 1
ATOM 2536 C C . TYR B 1 24 ? -11.453 -13.695 -4.344 1 98.5 24 TYR B C 1
ATOM 2538 O O . TYR B 1 24 ? -12.602 -13.977 -4.68 1 98.5 24 TYR B O 1
ATOM 2546 N N . LEU B 1 25 ? -10.43 -14 -5.086 1 98.81 25 LEU B N 1
ATOM 2547 C CA . LEU B 1 25 ? -10.625 -14.891 -6.223 1 98.81 25 LEU B CA 1
ATOM 2548 C C . LEU B 1 25 ? -11.039 -16.281 -5.754 1 98.81 25 LEU B C 1
ATOM 2550 O O . LEU B 1 25 ? -11.953 -16.891 -6.32 1 98.81 25 LEU B O 1
ATOM 2554 N N . VAL B 1 26 ? -10.352 -16.766 -4.73 1 98.62 26 VAL B N 1
ATOM 2555 C CA . VAL B 1 26 ? -10.703 -18.062 -4.172 1 98.62 26 VAL B CA 1
ATOM 2556 C C . VAL B 1 26 ? -12.141 -18.047 -3.67 1 98.62 26 VAL B C 1
ATOM 2558 O O . VAL B 1 26 ? -12.906 -18.984 -3.93 1 98.62 26 VAL B O 1
ATOM 2561 N N . LYS B 1 27 ? -12.492 -17 -2.961 1 97.44 27 LYS B N 1
ATOM 2562 C CA . LYS B 1 27 ? -13.867 -16.875 -2.486 1 97.44 27 LYS B CA 1
ATOM 2563 C C . LYS B 1 27 ? -14.852 -16.875 -3.65 1 97.44 27 LYS B C 1
ATOM 2565 O O . LYS B 1 27 ? -15.891 -17.547 -3.594 1 97.44 27 LYS B O 1
ATOM 2570 N N . LYS B 1 28 ? -14.539 -16.156 -4.688 1 97.69 28 LYS B N 1
ATOM 2571 C CA . LYS B 1 28 ? -15.375 -16.109 -5.883 1 97.69 28 LYS B CA 1
ATOM 2572 C C . LYS B 1 28 ? -15.562 -17.5 -6.492 1 97.69 28 LYS B C 1
ATOM 2574 O O . LYS B 1 28 ? -16.688 -17.906 -6.781 1 97.69 28 LYS B O 1
ATOM 2579 N N . PHE B 1 29 ? -14.484 -18.172 -6.617 1 98.25 29 PHE B N 1
ATOM 2580 C CA . PHE B 1 29 ? -14.508 -19.5 -7.242 1 98.25 29 PHE B CA 1
ATOM 2581 C C . PHE B 1 29 ? -15.242 -20.5 -6.367 1 98.25 29 PHE B C 1
ATOM 2583 O O . PHE B 1 29 ? -15.922 -21.391 -6.875 1 98.25 29 PHE B O 1
ATOM 2590 N N . ASN B 1 30 ? -15.078 -20.359 -5.074 1 97.25 30 ASN B N 1
ATOM 2591 C CA . ASN B 1 30 ? -15.781 -21.266 -4.164 1 97.25 30 ASN B CA 1
ATOM 2592 C C . ASN B 1 30 ? -17.281 -21.016 -4.172 1 97.25 30 ASN B C 1
ATOM 2594 O O . ASN B 1 30 ? -18.078 -21.922 -3.926 1 97.25 30 ASN B O 1
ATOM 2598 N N . GLN B 1 31 ? -17.656 -19.797 -4.43 1 95.06 31 GLN B N 1
ATOM 2599 C CA . GLN B 1 31 ? -19.062 -19.453 -4.52 1 95.06 31 GLN B CA 1
ATOM 2600 C C . GLN B 1 31 ? -19.688 -20.016 -5.793 1 95.06 31 GLN B C 1
ATOM 2602 O O . GLN B 1 31 ? -20.859 -20.422 -5.797 1 95.06 31 GLN B O 1
ATOM 2607 N N . ASP B 1 32 ? -18.938 -20.031 -6.84 1 96.62 32 ASP B N 1
ATOM 2608 C CA . ASP B 1 32 ? -19.375 -20.578 -8.117 1 96.62 32 ASP B CA 1
ATOM 2609 C C . ASP B 1 32 ? -18.266 -21.391 -8.789 1 96.62 32 ASP B C 1
ATOM 2611 O O . ASP B 1 32 ? -17.578 -20.891 -9.68 1 96.62 32 ASP B O 1
ATOM 2615 N N . SER B 1 33 ? -18.234 -22.625 -8.523 1 95.69 33 SER B N 1
ATOM 2616 C CA . SER B 1 33 ? -17.156 -23.484 -9.008 1 95.69 33 SER B CA 1
ATOM 2617 C C . SER B 1 33 ? -17.266 -23.719 -10.508 1 95.69 33 SER B C 1
ATOM 2619 O O . SER B 1 33 ? -16.328 -24.188 -11.148 1 95.69 33 SER B O 1
ATOM 2621 N N . SER B 1 34 ? -18.469 -23.469 -11.094 1 97 34 SER B N 1
ATOM 2622 C CA . SER B 1 34 ? -18.656 -23.656 -12.523 1 97 34 SER B CA 1
ATOM 2623 C C . SER B 1 34 ? -17.734 -22.734 -13.328 1 97 34 SER B C 1
ATOM 2625 O O . SER B 1 34 ? -17.438 -23.016 -14.492 1 97 34 SER B O 1
ATOM 2627 N N . LEU B 1 35 ? -17.266 -21.688 -12.703 1 97.38 35 LEU B N 1
ATOM 2628 C CA . LEU B 1 35 ? -16.375 -20.734 -13.359 1 97.38 35 LEU B CA 1
ATOM 2629 C C . LEU B 1 35 ? -15.047 -21.406 -13.727 1 97.38 35 LEU B C 1
ATOM 2631 O O . LEU B 1 35 ? -14.375 -20.969 -14.672 1 97.38 35 LEU B O 1
ATOM 2635 N N . LEU B 1 36 ? -14.695 -22.469 -12.977 1 98.12 36 LEU B N 1
ATOM 2636 C CA . LEU B 1 36 ? -13.398 -23.109 -13.188 1 98.12 36 LEU B CA 1
ATOM 2637 C C . LEU B 1 36 ? -13.555 -24.422 -13.93 1 98.12 36 LEU B C 1
ATOM 2639 O O . LEU B 1 36 ? -12.578 -25.156 -14.125 1 98.12 36 LEU B O 1
ATOM 2643 N N . PHE B 1 37 ? -14.695 -24.766 -14.391 1 97.56 37 PHE B N 1
ATOM 2644 C CA . PHE B 1 37 ? -14.992 -26.078 -14.945 1 97.56 37 PHE B CA 1
ATOM 2645 C C . PHE B 1 37 ? -14.227 -26.312 -16.25 1 97.56 37 PHE B C 1
ATOM 2647 O O . PHE B 1 37 ? -14.242 -25.469 -17.141 1 97.56 37 PHE B O 1
ATOM 2654 N N . ARG B 1 38 ? -13.492 -27.328 -16.312 1 96.5 38 ARG B N 1
ATOM 2655 C CA . ARG B 1 38 ? -12.938 -27.984 -17.484 1 96.5 38 ARG B CA 1
ATOM 2656 C C . ARG B 1 38 ? -13.227 -29.484 -17.469 1 96.5 38 ARG B C 1
ATOM 2658 O O . ARG B 1 38 ? -13.086 -30.141 -16.438 1 96.5 38 ARG B O 1
ATOM 2665 N N . PRO B 1 39 ? -13.578 -30.078 -18.547 1 95.12 39 PRO B N 1
ATOM 2666 C CA . PRO B 1 39 ? -14.07 -31.453 -18.562 1 95.12 39 PRO B CA 1
ATOM 2667 C C . PRO B 1 39 ? -13.039 -32.469 -18.031 1 95.12 39 PRO B C 1
ATOM 2669 O O . PRO B 1 39 ? -13.414 -33.469 -17.438 1 95.12 39 PRO B O 1
ATOM 2672 N N . ASN B 1 40 ? -11.828 -32.281 -18.234 1 93.88 40 ASN B N 1
ATOM 2673 C CA . ASN B 1 40 ? -10.82 -33.281 -17.891 1 93.88 40 ASN B CA 1
ATOM 2674 C C . ASN B 1 40 ? -9.93 -32.812 -16.75 1 93.88 40 ASN B C 1
ATOM 2676 O O . ASN B 1 40 ? -8.805 -33.281 -16.594 1 93.88 40 ASN B O 1
ATOM 2680 N N . LEU B 1 41 ? -10.406 -31.766 -16.078 1 93.94 41 LEU B N 1
ATOM 2681 C CA . LEU B 1 41 ? -9.625 -31.188 -14.992 1 93.94 41 LEU B CA 1
ATOM 2682 C C . LEU B 1 41 ? -10.492 -30.922 -13.766 1 93.94 41 LEU B C 1
ATOM 2684 O O . LEU B 1 41 ? -11.617 -30.438 -13.883 1 93.94 41 LEU B O 1
ATOM 2688 N N . THR B 1 42 ? -10.016 -31.406 -12.625 1 94.81 42 THR B N 1
ATOM 2689 C CA . THR B 1 42 ? -10.648 -31 -11.375 1 94.81 42 THR B CA 1
ATOM 2690 C C . THR B 1 42 ? -9.883 -29.844 -10.727 1 94.81 42 THR B C 1
ATOM 2692 O O . THR B 1 42 ? -8.656 -29.844 -10.711 1 94.81 42 THR B O 1
ATOM 2695 N N . THR B 1 43 ? -10.641 -28.828 -10.305 1 97.19 43 THR B N 1
ATOM 2696 C CA . THR B 1 43 ? -10.008 -27.672 -9.68 1 97.19 43 THR B CA 1
ATOM 2697 C C . THR B 1 43 ? -10.578 -27.438 -8.281 1 97.19 43 THR B C 1
ATOM 2699 O O . THR B 1 43 ? -11.797 -27.438 -8.094 1 97.19 43 THR B O 1
ATOM 2702 N N . ASN B 1 44 ? -9.688 -27.359 -7.34 1 95.69 44 ASN B N 1
ATOM 2703 C CA . ASN B 1 44 ? -10.039 -27.016 -5.965 1 95.69 44 ASN B CA 1
ATOM 2704 C C . ASN B 1 44 ? -9.344 -25.734 -5.512 1 95.69 44 ASN B C 1
ATOM 2706 O O . ASN B 1 44 ? -8.211 -25.469 -5.906 1 95.69 44 ASN B O 1
ATOM 2710 N N . CYS B 1 45 ? -10.078 -24.891 -4.715 1 98 45 CYS B N 1
ATOM 2711 C CA . CYS B 1 45 ? -9.539 -23.641 -4.199 1 98 45 CYS B CA 1
ATOM 2712 C C . CYS B 1 45 ? -9.508 -23.641 -2.678 1 98 45 CYS B C 1
ATOM 2714 O O . CYS B 1 45 ? -10.453 -24.094 -2.033 1 98 45 CYS B O 1
ATOM 2716 N N . LEU B 1 46 ? -8.422 -23.172 -2.119 1 97.38 46 LEU B N 1
ATOM 2717 C CA . LEU B 1 46 ? -8.375 -23.094 -0.664 1 97.38 46 LEU B CA 1
ATOM 2718 C C . LEU B 1 46 ? -7.664 -21.812 -0.214 1 97.38 46 LEU B C 1
ATOM 2720 O O . LEU B 1 46 ? -6.922 -21.203 -0.989 1 97.38 46 LEU B O 1
ATOM 2724 N N . ILE B 1 47 ? -7.973 -21.422 1.001 1 98.56 47 ILE B N 1
ATOM 2725 C CA . ILE B 1 47 ? -7.316 -20.281 1.65 1 98.56 47 ILE B CA 1
ATOM 2726 C C . ILE B 1 47 ? -6.098 -20.781 2.428 1 98.56 47 ILE B C 1
ATOM 2728 O O . ILE B 1 47 ? -6.219 -21.625 3.312 1 98.56 47 ILE B O 1
ATOM 2732 N N . GLY B 1 48 ? -4.918 -20.297 2.115 1 98.5 48 GLY B N 1
ATOM 2733 C CA . GLY B 1 48 ? -3.67 -20.75 2.709 1 98.5 48 GLY B CA 1
ATOM 2734 C C . GLY B 1 48 ? -3.586 -20.469 4.199 1 98.5 48 GLY B C 1
ATOM 2735 O O . GLY B 1 48 ? -3.33 -21.391 4.988 1 98.5 48 GLY B O 1
ATOM 2736 N N . ASN B 1 49 ? -3.816 -19.266 4.602 1 98.75 49 ASN B N 1
ATOM 2737 C CA . ASN B 1 49 ? -3.75 -18.828 5.992 1 98.75 49 ASN B CA 1
ATOM 2738 C C . ASN B 1 49 ? -5.027 -18.109 6.414 1 98.75 49 ASN B C 1
ATOM 2740 O O . ASN B 1 49 ? -5.062 -16.875 6.453 1 98.75 49 ASN B O 1
ATOM 2744 N N . PRO B 1 50 ? -6.078 -18.859 6.781 1 98.56 50 PRO B N 1
ATOM 2745 C CA . PRO B 1 50 ? -7.379 -18.25 7.07 1 98.56 50 PRO B CA 1
ATOM 2746 C C . PRO B 1 50 ? -7.309 -17.203 8.172 1 98.56 50 PRO B C 1
ATOM 2748 O O . PRO B 1 50 ? -7.926 -16.141 8.055 1 98.56 50 PRO B O 1
ATOM 2751 N N . GLN B 1 51 ? -6.543 -17.453 9.211 1 98.5 51 GLN B N 1
ATOM 2752 C CA . GLN B 1 51 ? -6.484 -16.516 10.32 1 98.5 51 GLN B CA 1
ATOM 2753 C C . GLN B 1 51 ? -5.816 -15.203 9.898 1 98.5 51 GLN B C 1
ATOM 2755 O O . GLN B 1 51 ? -6.285 -14.117 10.25 1 98.5 51 GLN B O 1
ATOM 2760 N N . ALA B 1 52 ? -4.711 -15.281 9.195 1 98.56 52 ALA B N 1
ATOM 2761 C CA . ALA B 1 52 ? -4.047 -14.078 8.703 1 98.56 52 ALA B CA 1
ATOM 2762 C C . ALA B 1 52 ? -4.969 -13.273 7.793 1 98.56 52 ALA B C 1
ATOM 2764 O O . ALA B 1 52 ? -4.957 -12.039 7.82 1 98.56 52 ALA B O 1
ATOM 2765 N N . CYS B 1 53 ? -5.781 -13.969 6.969 1 98.19 53 CYS B N 1
ATOM 2766 C CA . CYS B 1 53 ? -6.73 -13.312 6.082 1 98.19 53 CYS B CA 1
ATOM 2767 C C . CYS B 1 53 ? -7.789 -12.555 6.879 1 98.19 53 CYS B C 1
ATOM 2769 O O . CYS B 1 53 ? -8.117 -11.414 6.555 1 98.19 53 CYS B O 1
ATOM 2771 N N . LYS B 1 54 ? -8.273 -13.211 7.898 1 96.88 54 LYS B N 1
ATOM 2772 C CA . LYS B 1 54 ? -9.289 -12.594 8.75 1 96.88 54 LYS B CA 1
ATOM 2773 C C . LYS B 1 54 ? -8.758 -11.312 9.391 1 96.88 54 LYS B C 1
ATOM 2775 O O . LYS B 1 54 ? -9.484 -10.32 9.5 1 96.88 54 LYS B O 1
ATOM 2780 N N . GLU B 1 55 ? -7.52 -11.289 9.734 1 95.5 55 GLU B N 1
ATOM 2781 C CA . GLU B 1 55 ? -6.918 -10.156 10.438 1 95.5 55 GLU B CA 1
ATOM 2782 C C . GLU B 1 55 ? -6.305 -9.156 9.461 1 95.5 55 GLU B C 1
ATOM 2784 O O . GLU B 1 55 ? -5.82 -8.102 9.867 1 95.5 55 GLU B O 1
ATOM 2789 N N . ASN B 1 56 ? -6.305 -9.469 8.203 1 96.38 56 ASN B N 1
ATOM 2790 C CA . ASN B 1 56 ? -5.688 -8.633 7.184 1 96.38 56 ASN B CA 1
ATOM 2791 C C . ASN B 1 56 ? -4.234 -8.312 7.527 1 96.38 56 ASN B C 1
ATOM 2793 O O . ASN B 1 56 ? -3.838 -7.141 7.539 1 96.38 56 ASN B O 1
ATOM 2797 N N . GLN B 1 57 ? -3.506 -9.344 7.871 1 96.5 57 GLN B N 1
ATOM 2798 C CA . GLN B 1 57 ? -2.078 -9.281 8.164 1 96.5 57 GLN B CA 1
ATOM 2799 C C . GLN B 1 57 ? -1.296 -10.273 7.312 1 96.5 57 GLN B C 1
ATOM 2801 O O . GLN B 1 57 ? -1.837 -11.297 6.891 1 96.5 57 GLN B O 1
ATOM 2806 N N . ARG B 1 58 ? -0.069 -9.93 7.059 1 97.88 58 ARG B N 1
ATOM 2807 C CA . ARG B 1 58 ? 0.733 -10.812 6.223 1 97.88 58 ARG B CA 1
ATOM 2808 C C . ARG B 1 58 ? 0.797 -12.219 6.82 1 97.88 58 ARG B C 1
ATOM 2810 O O . ARG B 1 58 ? 0.646 -13.211 6.105 1 97.88 58 ARG B O 1
ATOM 2817 N N . TYR B 1 59 ? 1.011 -12.352 8.109 1 98.31 59 TYR B N 1
ATOM 2818 C CA . TYR B 1 59 ? 1.014 -13.578 8.898 1 98.31 59 TYR B CA 1
ATOM 2819 C C . TYR B 1 59 ? 0.72 -13.281 10.367 1 98.31 59 TYR B C 1
ATOM 2821 O O . TYR B 1 59 ? 0.68 -12.125 10.773 1 98.31 59 TYR B O 1
ATOM 2829 N N . ILE B 1 60 ? 0.508 -14.305 11.156 1 97.75 60 ILE B N 1
ATOM 2830 C CA . ILE B 1 60 ? 0.208 -14.148 12.578 1 97.75 60 ILE B CA 1
ATOM 2831 C C . ILE B 1 60 ? 1.504 -14.18 13.383 1 97.75 60 ILE B C 1
ATOM 2833 O O . ILE B 1 60 ? 1.81 -13.234 14.117 1 97.75 60 ILE B O 1
ATOM 2837 N N . GLU B 1 61 ? 2.309 -15.258 13.164 1 97.75 61 GLU B N 1
ATOM 2838 C CA . GLU B 1 61 ? 3.525 -15.398 13.953 1 97.75 61 GLU B CA 1
ATOM 2839 C C . GLU B 1 61 ? 4.762 -15.484 13.062 1 97.75 61 GLU B C 1
ATOM 2841 O O . GLU B 1 61 ? 5.836 -15.008 13.43 1 97.75 61 GLU B O 1
ATOM 2846 N N . THR B 1 62 ? 4.617 -16.156 11.984 1 97.62 62 THR B N 1
ATOM 2847 C CA . THR B 1 62 ? 5.719 -16.328 11.039 1 97.62 62 THR B CA 1
ATOM 2848 C C . THR B 1 62 ? 5.195 -16.422 9.609 1 97.62 62 THR B C 1
ATOM 2850 O O . THR B 1 62 ? 3.99 -16.578 9.391 1 97.62 62 THR B O 1
ATOM 2853 N N . ASP B 1 63 ? 6.02 -16.234 8.688 1 98.06 63 ASP B N 1
ATOM 2854 C CA . ASP B 1 63 ? 5.629 -16.266 7.285 1 98.06 63 ASP B CA 1
ATOM 2855 C C . ASP B 1 63 ? 5.301 -17.688 6.836 1 98.06 63 ASP B C 1
ATOM 2857 O O . ASP B 1 63 ? 6.188 -18.547 6.781 1 98.06 63 ASP B O 1
ATOM 2861 N N . LEU B 1 64 ? 4.051 -17.938 6.48 1 98.44 64 LEU B N 1
ATOM 2862 C CA . LEU B 1 64 ? 3.619 -19.266 6.07 1 98.44 64 LEU B CA 1
ATOM 2863 C C . LEU B 1 64 ? 4.434 -19.766 4.883 1 98.44 64 LEU B C 1
ATOM 2865 O O . LEU B 1 64 ? 4.777 -20.953 4.809 1 98.44 64 LEU B O 1
ATOM 2869 N N . ASN B 1 65 ? 4.758 -18.859 4.016 1 97.88 65 ASN B N 1
ATOM 2870 C CA . ASN B 1 65 ? 5.477 -19.203 2.793 1 97.88 65 ASN B CA 1
ATOM 2871 C C . ASN B 1 65 ? 6.949 -19.484 3.066 1 97.88 65 ASN B C 1
ATOM 2873 O O . ASN B 1 65 ? 7.766 -19.5 2.145 1 97.88 65 ASN B O 1
ATOM 2877 N N . ARG B 1 66 ? 7.32 -19.781 4.305 1 96.75 66 ARG B N 1
ATOM 2878 C CA . ARG B 1 66 ? 8.664 -20.203 4.699 1 96.75 66 ARG B CA 1
ATOM 2879 C C . ARG B 1 66 ? 8.602 -21.469 5.547 1 96.75 66 ARG B C 1
ATOM 2881 O O . ARG B 1 66 ? 9.609 -21.859 6.145 1 96.75 66 ARG B O 1
ATOM 2888 N N . CYS B 1 67 ? 7.5 -22.109 5.535 1 97.06 67 CYS B N 1
ATOM 2889 C CA . CYS B 1 67 ? 7.285 -23.156 6.527 1 97.06 67 CYS B CA 1
ATOM 2890 C C . CYS B 1 67 ? 7.203 -24.531 5.863 1 97.06 67 CYS B C 1
ATOM 2892 O O . CYS B 1 67 ? 6.777 -25.5 6.488 1 97.06 67 CYS B O 1
ATOM 2894 N N . PHE B 1 68 ? 7.691 -24.688 4.637 1 95.94 68 PHE B N 1
ATOM 2895 C CA . PHE B 1 68 ? 7.387 -25.922 3.936 1 95.94 68 PHE B CA 1
ATOM 2896 C C . PHE B 1 68 ? 8.656 -26.719 3.658 1 95.94 68 PHE B C 1
ATOM 2898 O O . PHE B 1 68 ? 8.711 -27.5 2.709 1 95.94 68 PHE B O 1
ATOM 2905 N N . ILE B 1 69 ? 9.648 -26.453 4.41 1 94.38 69 ILE B N 1
ATOM 2906 C CA . ILE B 1 69 ? 10.805 -27.344 4.387 1 94.38 69 ILE B CA 1
ATOM 2907 C C . ILE B 1 69 ? 10.438 -28.703 4.977 1 94.38 69 ILE B C 1
ATOM 2909 O O . ILE B 1 69 ? 9.75 -28.766 6 1 94.38 69 ILE B O 1
ATOM 2913 N N . LYS B 1 70 ? 10.906 -29.734 4.324 1 93.06 70 LYS B N 1
ATOM 2914 C CA . LYS B 1 70 ? 10.508 -31.094 4.703 1 93.06 70 LYS B CA 1
ATOM 2915 C C . LYS B 1 70 ? 10.812 -31.359 6.176 1 93.06 70 LYS B C 1
ATOM 2917 O O . LYS B 1 70 ? 9.961 -31.875 6.906 1 93.06 70 LYS B O 1
ATOM 2922 N N . ALA B 1 71 ? 11.984 -31 6.609 1 94.19 71 ALA B N 1
ATOM 2923 C CA . ALA B 1 71 ? 12.391 -31.234 7.996 1 94.19 71 ALA B CA 1
ATOM 2924 C C . ALA B 1 71 ? 11.445 -30.516 8.961 1 94.19 71 ALA B C 1
ATOM 2926 O O . ALA B 1 71 ? 11.141 -31.031 10.039 1 94.19 71 ALA B O 1
ATOM 2927 N N . ASP B 1 72 ? 10.992 -29.375 8.625 1 95.31 72 ASP B N 1
ATOM 2928 C CA . ASP B 1 72 ? 10.094 -28.594 9.469 1 95.31 72 ASP B CA 1
ATOM 2929 C C . ASP B 1 72 ? 8.688 -29.203 9.484 1 95.31 72 ASP B C 1
ATOM 2931 O O . ASP B 1 72 ? 8.023 -29.219 10.523 1 95.31 72 ASP B O 1
ATOM 2935 N N . LEU B 1 73 ? 8.258 -29.703 8.344 1 94.88 73 LEU B N 1
ATOM 2936 C CA . LEU B 1 73 ? 6.945 -30.328 8.227 1 94.88 73 LEU B CA 1
ATOM 2937 C C . LEU B 1 73 ? 6.871 -31.594 9.062 1 94.88 73 LEU B C 1
ATOM 2939 O O . LEU B 1 73 ? 5.809 -31.938 9.594 1 94.88 73 LEU B O 1
ATOM 2943 N N . ASP B 1 74 ? 8.016 -32.25 9.242 1 93.88 74 ASP B N 1
ATOM 2944 C CA . ASP B 1 74 ? 8.062 -33.5 9.977 1 93.88 74 ASP B CA 1
ATOM 2945 C C . ASP B 1 74 ? 8.344 -33.25 11.461 1 93.88 74 ASP B C 1
ATOM 2947 O O . ASP B 1 74 ? 8.297 -34.188 12.266 1 93.88 74 ASP B O 1
ATOM 2951 N N . ASN B 1 75 ? 8.672 -32.031 11.781 1 95.69 75 ASN B N 1
ATOM 2952 C CA . ASN B 1 75 ? 9.039 -31.719 13.156 1 95.69 75 ASN B CA 1
ATOM 2953 C C . ASN B 1 75 ? 7.816 -31.344 13.984 1 95.69 75 ASN B C 1
ATOM 2955 O O . ASN B 1 75 ? 7.352 -30.203 13.938 1 95.69 75 ASN B O 1
ATOM 2959 N N . HIS B 1 76 ? 7.418 -32.156 14.812 1 92.5 76 HIS B N 1
ATOM 2960 C CA . HIS B 1 76 ? 6.199 -31.984 15.586 1 92.5 76 HIS B CA 1
ATOM 2961 C C . HIS B 1 76 ? 6.41 -30.984 16.719 1 92.5 76 HIS B C 1
ATOM 2963 O O . HIS B 1 76 ? 5.449 -30.531 17.344 1 92.5 76 HIS B O 1
ATOM 2969 N N . LEU B 1 77 ? 7.555 -30.562 16.938 1 94.94 77 LEU B N 1
ATOM 2970 C CA . LEU B 1 77 ? 7.855 -29.609 18 1 94.94 77 LEU B CA 1
ATOM 2971 C C . LEU B 1 77 ? 7.621 -28.172 17.531 1 94.94 77 LEU B C 1
ATOM 2973 O O . LEU B 1 77 ? 7.496 -27.266 18.344 1 94.94 77 LEU B O 1
ATOM 2977 N N . LEU B 1 78 ? 7.68 -28 16.234 1 94.56 78 LEU B N 1
ATOM 2978 C CA . LEU B 1 78 ? 7.355 -26.672 15.711 1 94.56 78 LEU B CA 1
ATOM 2979 C C . LEU B 1 78 ? 5.863 -26.391 15.836 1 94.56 78 LEU B C 1
ATOM 2981 O O . LEU B 1 78 ? 5.039 -27.125 15.289 1 94.56 78 LEU B O 1
ATOM 2985 N N . GLY B 1 79 ? 5.508 -25.344 16.609 1 94.62 79 GLY B N 1
ATOM 2986 C CA . GLY B 1 79 ? 4.113 -25.188 16.984 1 94.62 79 GLY B CA 1
ATOM 2987 C C . GLY B 1 79 ? 3.594 -23.781 16.766 1 94.62 79 GLY B C 1
ATOM 2988 O O . GLY B 1 79 ? 2.467 -23.469 17.141 1 94.62 79 GLY B O 1
ATOM 2989 N N . ARG B 1 80 ? 4.332 -22.906 16.094 1 96.69 80 ARG B N 1
ATOM 2990 C CA . ARG B 1 80 ? 3.799 -21.594 15.758 1 96.69 80 ARG B CA 1
ATOM 2991 C C . ARG B 1 80 ? 2.592 -21.719 14.836 1 96.69 80 ARG B C 1
ATOM 2993 O O . ARG B 1 80 ? 2.398 -22.75 14.195 1 96.69 80 ARG B O 1
ATOM 3000 N N . HIS B 1 81 ? 1.812 -20.672 14.797 1 98.44 81 HIS B N 1
ATOM 3001 C CA . HIS B 1 81 ? 0.543 -20.703 14.078 1 98.44 81 HIS B CA 1
ATOM 3002 C C . HIS B 1 81 ? 0.737 -21.188 12.648 1 98.44 81 HIS B C 1
ATOM 3004 O O . HIS B 1 81 ? 0.095 -22.141 12.219 1 98.44 81 HIS B O 1
ATOM 3010 N N . GLU B 1 82 ? 1.656 -20.578 11.891 1 98.69 82 GLU B N 1
ATOM 3011 C CA . GLU B 1 82 ? 1.834 -20.891 10.477 1 98.69 82 GLU B CA 1
ATOM 3012 C C . GLU B 1 82 ? 2.543 -22.234 10.297 1 98.69 82 GLU B C 1
ATOM 3014 O O . GLU B 1 82 ? 2.324 -22.922 9.297 1 98.69 82 GLU B O 1
ATOM 3019 N N . GLU B 1 83 ? 3.391 -22.609 11.219 1 98.31 83 GLU B N 1
ATOM 3020 C CA . GLU B 1 83 ? 4.012 -23.938 11.164 1 98.31 83 GLU B CA 1
ATOM 3021 C C . GLU B 1 83 ? 2.967 -25.047 11.25 1 98.31 83 GLU B C 1
ATOM 3023 O O . GLU B 1 83 ? 3.045 -26.031 10.531 1 98.31 83 GLU B O 1
ATOM 3028 N N . LYS B 1 84 ? 2 -24.828 12.156 1 98.12 84 LYS B N 1
ATOM 3029 C CA . LYS B 1 84 ? 0.89 -25.766 12.25 1 98.12 84 LYS B CA 1
ATOM 3030 C C . LYS B 1 84 ? 0.049 -25.75 10.977 1 98.12 84 LYS B C 1
ATOM 3032 O O . LYS B 1 84 ? -0.331 -26.812 10.469 1 98.12 84 LYS B O 1
ATOM 3037 N N . GLN B 1 85 ? -0.19 -24.594 10.5 1 98.06 85 GLN B N 1
ATOM 3038 C CA . GLN B 1 85 ? -0.982 -24.453 9.281 1 98.06 85 GLN B CA 1
ATOM 3039 C C . GLN B 1 85 ? -0.291 -25.109 8.094 1 98.06 85 GLN B C 1
ATOM 3041 O O . GLN B 1 85 ? -0.952 -25.688 7.23 1 98.06 85 GLN B O 1
ATOM 3046 N N . ALA B 1 86 ? 1.006 -25 8.023 1 97.5 86 ALA B N 1
ATOM 3047 C CA . ALA B 1 86 ? 1.769 -25.641 6.957 1 97.5 86 ALA B CA 1
ATOM 3048 C C . ALA B 1 86 ? 1.56 -27.156 6.977 1 97.5 86 ALA B C 1
ATOM 3050 O O . ALA B 1 86 ? 1.414 -27.781 5.926 1 97.5 86 ALA B O 1
ATOM 3051 N N . LYS B 1 87 ? 1.522 -27.766 8.148 1 96.56 87 LYS B N 1
ATOM 3052 C CA . LYS B 1 87 ? 1.297 -29.203 8.281 1 96.56 87 LYS B CA 1
ATOM 3053 C C . LYS B 1 87 ? -0.112 -29.578 7.836 1 96.56 87 LYS B C 1
ATOM 3055 O O . LYS B 1 87 ? -0.315 -30.641 7.234 1 96.56 87 LYS B O 1
ATOM 3060 N N . VAL B 1 88 ? -1.017 -28.719 8.125 1 96.12 88 VAL B N 1
ATOM 3061 C CA . VAL B 1 88 ? -2.391 -28.938 7.684 1 96.12 88 VAL B CA 1
ATOM 3062 C C . VAL B 1 88 ? -2.445 -28.969 6.16 1 96.12 88 VAL B C 1
ATOM 3064 O O . VAL B 1 88 ? -3.02 -29.891 5.574 1 96.12 88 VAL B O 1
ATOM 3067 N N . LEU B 1 89 ? -1.84 -28.016 5.484 1 95.38 89 LEU B N 1
ATOM 3068 C CA . LEU B 1 89 ? -1.824 -27.953 4.023 1 95.38 89 LEU B CA 1
ATOM 3069 C C . LEU B 1 89 ? -1.067 -29.141 3.441 1 95.38 89 LEU B C 1
ATOM 3071 O O . LEU B 1 89 ? -1.484 -29.703 2.432 1 95.38 89 LEU B O 1
ATOM 3075 N N . HIS B 1 90 ? 0.032 -29.438 4.078 1 94.62 90 HIS B N 1
ATOM 3076 C CA . HIS B 1 90 ? 0.831 -30.594 3.66 1 94.62 90 HIS B CA 1
ATOM 3077 C C . HIS B 1 90 ? 0.006 -31.875 3.682 1 94.62 90 HIS B C 1
ATOM 3079 O O . HIS B 1 90 ? 0.095 -32.688 2.762 1 94.62 90 HIS B O 1
ATOM 3085 N N . GLU B 1 91 ? -0.757 -32.031 4.73 1 92.12 91 GLU B N 1
ATOM 3086 C CA . GLU B 1 91 ? -1.615 -33.188 4.855 1 92.12 91 GLU B CA 1
ATOM 3087 C C . GLU B 1 91 ? -2.734 -33.188 3.82 1 92.12 91 GLU B C 1
ATOM 3089 O O . GLU B 1 91 ? -3.08 -34.219 3.25 1 92.12 91 GLU B O 1
ATOM 3094 N N . GLN B 1 92 ? -3.252 -32.062 3.555 1 91.31 92 GLN B N 1
ATOM 3095 C CA . GLN B 1 92 ? -4.387 -31.922 2.652 1 91.31 92 GLN B CA 1
ATOM 3096 C C . GLN B 1 92 ? -3.965 -32.094 1.198 1 91.31 92 GLN B C 1
ATOM 3098 O O . GLN B 1 92 ? -4.715 -32.656 0.394 1 91.31 92 GLN B O 1
ATOM 3103 N N . LEU B 1 93 ? -2.793 -31.578 0.802 1 89.06 93 LEU B N 1
ATOM 3104 C CA . LEU B 1 93 ? -2.395 -31.516 -0.6 1 89.06 93 LEU B CA 1
ATOM 3105 C C . LEU B 1 93 ? -1.455 -32.656 -0.958 1 89.06 93 LEU B C 1
ATOM 3107 O O . LEU B 1 93 ? -1.202 -32.906 -2.137 1 89.06 93 LEU B O 1
ATOM 3111 N N . GLY B 1 94 ? -1.007 -33.469 0.025 1 82.44 94 GLY B N 1
ATOM 3112 C CA . GLY B 1 94 ? -0.076 -34.562 -0.178 1 82.44 94 GLY B CA 1
ATOM 3113 C C . GLY B 1 94 ? 1.344 -34.219 0.237 1 82.44 94 GLY B C 1
ATOM 3114 O O . GLY B 1 94 ? 1.71 -33.031 0.323 1 82.44 94 GLY B O 1
ATOM 3115 N N . PRO B 1 95 ? 2.021 -35.281 0.524 1 80.81 95 PRO B N 1
ATOM 3116 C CA . PRO B 1 95 ? 3.379 -35.062 1.025 1 80.81 95 PRO B CA 1
ATOM 3117 C C . PRO B 1 95 ? 4.293 -34.406 -0.015 1 80.81 95 PRO B C 1
ATOM 3119 O O . PRO B 1 95 ? 4.18 -34.719 -1.207 1 80.81 95 PRO B O 1
ATOM 3122 N N . LYS B 1 96 ? 5 -33.469 0.502 1 84.12 96 LYS B N 1
ATOM 3123 C CA . LYS B 1 96 ? 5.98 -32.781 -0.349 1 84.12 96 LYS B CA 1
ATOM 3124 C C . LYS B 1 96 ? 6.762 -33.812 -1.183 1 84.12 96 LYS B C 1
ATOM 3126 O O . LYS B 1 96 ? 7.262 -34.781 -0.652 1 84.12 96 LYS B O 1
ATOM 3131 N N . GLY B 1 97 ? 6.809 -33.562 -2.506 1 68.44 97 GLY B N 1
ATOM 3132 C CA . GLY B 1 97 ? 7.547 -34.438 -3.42 1 68.44 97 GLY B CA 1
ATOM 3133 C C . GLY B 1 97 ? 6.699 -35.531 -4.004 1 68.44 97 GLY B C 1
ATOM 3134 O O . GLY B 1 97 ? 7.121 -36.219 -4.941 1 68.44 97 GLY B O 1
ATOM 3135 N N . ASN B 1 98 ? 5.488 -35.656 -3.488 1 68.5 98 ASN B N 1
ATOM 3136 C CA . ASN B 1 98 ? 4.684 -36.781 -3.949 1 68.5 98 ASN B CA 1
ATOM 3137 C C . ASN B 1 98 ? 3.316 -36.312 -4.449 1 68.5 98 ASN B C 1
ATOM 3139 O O . ASN B 1 98 ? 2.543 -37.125 -4.98 1 68.5 98 ASN B O 1
ATOM 3143 N N . SER B 1 99 ? 3.127 -35.125 -4.312 1 75.44 99 SER B N 1
ATOM 3144 C CA . SER B 1 99 ? 1.818 -34.656 -4.758 1 75.44 99 SER B CA 1
ATOM 3145 C C . SER B 1 99 ? 1.769 -34.531 -6.277 1 75.44 99 SER B C 1
ATOM 3147 O O . SER B 1 99 ? 2.713 -34.031 -6.887 1 75.44 99 SER B O 1
ATOM 3149 N N . GLU B 1 100 ? 0.707 -35.094 -6.879 1 82 100 GLU B N 1
ATOM 3150 C CA . GLU B 1 100 ? 0.532 -35.031 -8.328 1 82 100 GLU B CA 1
ATOM 3151 C C . GLU B 1 100 ? -0.322 -33.812 -8.727 1 82 100 GLU B C 1
ATOM 3153 O O . GLU B 1 100 ? -0.719 -33.688 -9.891 1 82 100 GLU B O 1
ATOM 3158 N N . ASN B 1 101 ? -0.553 -32.969 -7.762 1 90.19 101 ASN B N 1
ATOM 3159 C CA . ASN B 1 101 ? -1.364 -31.797 -8.023 1 90.19 101 ASN B CA 1
ATOM 3160 C C . ASN B 1 101 ? -0.57 -30.734 -8.773 1 90.19 101 ASN B C 1
ATOM 3162 O O . ASN B 1 101 ? 0.659 -30.688 -8.695 1 90.19 101 ASN B O 1
ATOM 3166 N N . PHE B 1 102 ? -1.284 -30 -9.609 1 95.62 102 PHE B N 1
ATOM 3167 C CA . PHE B 1 102 ? -0.783 -28.719 -10.109 1 95.62 102 PHE B CA 1
ATOM 3168 C C . PHE B 1 102 ? -1.189 -27.578 -9.18 1 95.62 102 PHE B C 1
ATOM 3170 O O . PHE B 1 102 ? -2.379 -27.328 -8.984 1 95.62 102 PHE B O 1
ATOM 3177 N N . LEU B 1 103 ? -0.223 -26.891 -8.594 1 96.56 103 LEU B N 1
ATOM 3178 C CA . LEU B 1 103 ? -0.571 -25.906 -7.57 1 96.56 103 LEU B CA 1
ATOM 3179 C C . LEU B 1 103 ? -0.305 -24.5 -8.062 1 96.56 103 LEU B C 1
ATOM 3181 O O . LEU B 1 103 ? 0.788 -24.203 -8.547 1 96.56 103 LEU B O 1
ATOM 3185 N N . LEU B 1 104 ? -1.325 -23.625 -8.016 1 98.06 104 LEU B N 1
ATOM 3186 C CA . LEU B 1 104 ? -1.211 -22.188 -8.25 1 98.06 104 LEU B CA 1
ATOM 3187 C C . LEU B 1 104 ? -1.333 -21.406 -6.941 1 98.06 104 LEU B C 1
ATOM 3189 O O . LEU B 1 104 ? -2.367 -21.469 -6.273 1 98.06 104 LEU B O 1
ATOM 3193 N N . ASP B 1 105 ? -0.312 -20.781 -6.535 1 98.5 105 ASP B N 1
ATOM 3194 C CA . ASP B 1 105 ? -0.306 -19.953 -5.34 1 98.5 105 ASP B CA 1
ATOM 3195 C C . ASP B 1 105 ? -0.392 -18.469 -5.707 1 98.5 105 ASP B C 1
ATOM 3197 O O . ASP B 1 105 ? 0.507 -17.922 -6.355 1 98.5 105 ASP B O 1
ATOM 3201 N N . LEU B 1 106 ? -1.435 -17.766 -5.301 1 98.88 106 LEU B N 1
ATOM 3202 C CA . LEU B 1 106 ? -1.709 -16.406 -5.734 1 98.88 106 LEU B CA 1
ATOM 3203 C C . LEU B 1 106 ? -1.159 -15.398 -4.734 1 98.88 106 LEU B C 1
ATOM 3205 O O . LEU B 1 106 ? -1.511 -15.43 -3.553 1 98.88 106 LEU B O 1
ATOM 3209 N N . HIS B 1 107 ? -0.297 -14.539 -5.203 1 98.81 107 HIS B N 1
ATOM 3210 C CA . HIS B 1 107 ? 0.327 -13.508 -4.391 1 98.81 107 HIS B CA 1
ATOM 3211 C C . HIS B 1 107 ? 0.169 -12.133 -5.035 1 98.81 107 HIS B C 1
ATOM 3213 O O . HIS B 1 107 ? -0.151 -12.031 -6.223 1 98.81 107 HIS B O 1
ATOM 3219 N N . SER B 1 108 ? 0.33 -11.102 -4.223 1 98.75 108 SER B N 1
ATOM 3220 C CA . SER B 1 108 ? 0.429 -9.727 -4.699 1 98.75 108 SER B CA 1
ATOM 3221 C C . SER B 1 108 ? 1.651 -9.031 -4.113 1 98.75 108 SER B C 1
ATOM 3223 O O . SER B 1 108 ? 2.238 -9.5 -3.141 1 98.75 108 SER B O 1
ATOM 3225 N N . THR B 1 109 ? 2.074 -8.008 -4.738 1 98.75 109 THR B N 1
ATOM 3226 C CA . THR B 1 109 ? 3.264 -7.262 -4.344 1 98.75 109 THR B CA 1
ATOM 3227 C C . THR B 1 109 ? 3.033 -5.762 -4.496 1 98.75 109 THR B C 1
ATOM 3229 O O . THR B 1 109 ? 2.26 -5.332 -5.352 1 98.75 109 THR B O 1
ATOM 3232 N N . THR B 1 110 ? 3.68 -4.961 -3.664 1 98.81 110 THR B N 1
ATOM 3233 C CA . THR B 1 110 ? 3.639 -3.51 -3.785 1 98.81 110 THR B CA 1
ATOM 3234 C C . THR B 1 110 ? 4.613 -3.029 -4.855 1 98.81 110 THR B C 1
ATOM 3236 O O . THR B 1 110 ? 4.59 -1.859 -5.246 1 98.81 110 THR B O 1
ATOM 3239 N N . ALA B 1 111 ? 5.453 -3.883 -5.371 1 98.81 111 ALA B N 1
ATOM 3240 C CA . ALA B 1 111 ? 6.414 -3.559 -6.422 1 98.81 111 ALA B CA 1
ATOM 3241 C C . ALA B 1 111 ? 5.758 -3.619 -7.801 1 98.81 111 ALA B C 1
ATOM 3243 O O . ALA B 1 111 ? 4.75 -4.305 -7.984 1 98.81 111 ALA B O 1
ATOM 3244 N N . ASN B 1 112 ? 6.332 -2.887 -8.695 1 98.62 112 ASN B N 1
ATOM 3245 C CA . ASN B 1 112 ? 5.793 -2.801 -10.047 1 98.62 112 ASN B CA 1
ATOM 3246 C C . ASN B 1 112 ? 6.211 -4 -10.891 1 98.62 112 ASN B C 1
ATOM 3248 O O . ASN B 1 112 ? 6.859 -3.84 -11.93 1 98.62 112 ASN B O 1
ATOM 3252 N N . MET B 1 113 ? 5.688 -5.176 -10.516 1 98.5 113 MET B N 1
ATOM 3253 C CA . MET B 1 113 ? 6.152 -6.414 -11.133 1 98.5 113 MET B CA 1
ATOM 3254 C C . MET B 1 113 ? 5.176 -6.887 -12.203 1 98.5 113 MET B C 1
ATOM 3256 O O . MET B 1 113 ? 5.445 -7.859 -12.914 1 98.5 113 MET B O 1
ATOM 3260 N N . GLY B 1 114 ? 4.016 -6.156 -12.375 1 98.19 114 GLY B N 1
ATOM 3261 C CA . GLY B 1 114 ? 3.016 -6.652 -13.312 1 98.19 114 GLY B CA 1
ATOM 3262 C C . GLY B 1 114 ? 2.508 -8.039 -12.961 1 98.19 114 GLY B C 1
ATOM 3263 O O . GLY B 1 114 ? 2.236 -8.328 -11.797 1 98.19 114 GLY B O 1
ATOM 3264 N N . LEU B 1 115 ? 2.234 -8.828 -13.992 1 98.69 115 LEU B N 1
ATOM 3265 C CA . LEU B 1 115 ? 1.902 -10.242 -13.836 1 98.69 115 LEU B CA 1
ATOM 3266 C C . LEU B 1 115 ? 3.152 -11.109 -13.938 1 98.69 115 LEU B C 1
ATOM 3268 O O . LEU B 1 115 ? 3.82 -11.125 -14.969 1 98.69 115 LEU B O 1
ATOM 3272 N N . THR B 1 116 ? 3.459 -11.812 -12.852 1 98.88 116 THR B N 1
ATOM 3273 C CA . THR B 1 116 ? 4.711 -12.562 -12.828 1 98.88 116 THR B CA 1
ATOM 3274 C C . THR B 1 116 ? 4.473 -14.008 -12.406 1 98.88 116 THR B C 1
ATOM 3276 O O . THR B 1 116 ? 3.785 -14.266 -11.414 1 98.88 116 THR B O 1
ATOM 3279 N N . LEU B 1 117 ? 4.973 -14.938 -13.219 1 98.81 117 LEU B N 1
ATOM 3280 C CA . LEU B 1 117 ? 5.066 -16.328 -12.797 1 98.81 117 LEU B CA 1
ATOM 3281 C C . LEU B 1 117 ? 6.359 -16.578 -12.023 1 98.81 117 LEU B C 1
ATOM 3283 O O . LEU B 1 117 ? 7.445 -16.234 -12.508 1 98.81 117 LEU B O 1
ATOM 3287 N N . ILE B 1 118 ? 6.262 -17.109 -10.875 1 98.19 118 ILE B N 1
ATOM 3288 C CA . ILE B 1 118 ? 7.453 -17.438 -10.086 1 98.19 118 ILE B CA 1
ATOM 3289 C C . ILE B 1 118 ? 7.691 -18.938 -10.102 1 98.19 118 ILE B C 1
ATOM 3291 O O . ILE B 1 118 ? 6.949 -19.703 -9.477 1 98.19 118 ILE B O 1
ATOM 3295 N N . LEU B 1 119 ? 8.711 -19.359 -10.797 1 96.38 119 LEU B N 1
ATOM 3296 C CA . LEU B 1 119 ? 9.086 -20.766 -10.891 1 96.38 119 LEU B CA 1
ATOM 3297 C C . LEU B 1 119 ? 10.117 -21.125 -9.828 1 96.38 119 LEU B C 1
ATOM 3299 O O . LEU B 1 119 ? 11.125 -20.438 -9.68 1 96.38 119 LEU B O 1
ATOM 3303 N N . VAL B 1 120 ? 9.859 -22.25 -9.172 1 92.88 120 VAL B N 1
ATOM 3304 C CA . VAL B 1 120 ? 10.766 -22.625 -8.094 1 92.88 120 VAL B CA 1
ATOM 3305 C C . VAL B 1 120 ? 11.516 -23.906 -8.469 1 92.88 120 VAL B C 1
ATOM 3307 O O . VAL B 1 120 ? 12.25 -24.453 -7.652 1 92.88 120 VAL B O 1
ATOM 3310 N N . ASN B 1 121 ? 11.266 -24.422 -9.602 1 90.56 121 ASN B N 1
ATOM 3311 C CA . ASN B 1 121 ? 11.992 -25.547 -10.18 1 90.56 121 ASN B CA 1
ATOM 3312 C C . ASN B 1 121 ? 12 -25.5 -11.703 1 90.56 121 ASN B C 1
ATOM 3314 O O . ASN B 1 121 ? 11.312 -24.672 -12.297 1 90.56 121 ASN B O 1
ATOM 3318 N N . ASP B 1 122 ? 12.773 -26.375 -12.336 1 91.62 122 ASP B N 1
ATOM 3319 C CA . ASP B 1 122 ? 12.945 -26.344 -13.781 1 91.62 122 ASP B CA 1
ATOM 3320 C C . ASP B 1 122 ? 12.211 -27.5 -14.445 1 91.62 122 ASP B C 1
ATOM 3322 O O . ASP B 1 122 ? 12.68 -28.062 -15.445 1 91.62 122 ASP B O 1
ATOM 3326 N N . HIS B 1 123 ? 11.125 -27.969 -13.766 1 92.12 123 HIS B N 1
ATOM 3327 C CA . HIS B 1 123 ? 10.367 -29.016 -14.438 1 92.12 123 HIS B CA 1
ATOM 3328 C C . HIS B 1 123 ? 9.961 -28.594 -15.844 1 92.12 123 HIS B C 1
ATOM 3330 O O . HIS B 1 123 ? 9.406 -27.5 -16.031 1 92.12 123 HIS B O 1
ATOM 3336 N N . PRO B 1 124 ? 10.211 -29.422 -16.828 1 93.88 124 PRO B N 1
ATOM 3337 C CA . PRO B 1 124 ? 9.93 -29.016 -18.219 1 93.88 124 PRO B CA 1
ATOM 3338 C C . PRO B 1 124 ? 8.477 -28.609 -18.422 1 93.88 124 PRO B C 1
ATOM 3340 O O . PRO B 1 124 ? 8.195 -27.688 -19.203 1 93.88 124 PRO B O 1
ATOM 3343 N N . PHE B 1 125 ? 7.594 -29.25 -17.734 1 93.69 125 PHE B N 1
ATOM 3344 C CA . PHE B 1 125 ? 6.176 -28.922 -17.875 1 93.69 125 PHE B CA 1
ATOM 3345 C C . PHE B 1 125 ? 5.91 -27.469 -17.469 1 93.69 125 PHE B C 1
ATOM 3347 O O . PHE B 1 125 ? 5.203 -26.75 -18.188 1 93.69 125 PHE B O 1
ATOM 3354 N N . ASN B 1 126 ? 6.465 -27.062 -16.328 1 95.88 126 ASN B N 1
ATOM 3355 C CA . ASN B 1 126 ? 6.297 -25.703 -15.852 1 95.88 126 ASN B CA 1
ATOM 3356 C C . ASN B 1 126 ? 6.895 -24.688 -16.828 1 95.88 126 ASN B C 1
ATOM 3358 O O . ASN B 1 126 ? 6.305 -23.641 -17.078 1 95.88 126 ASN B O 1
ATOM 3362 N N . LEU B 1 127 ? 7.996 -25.016 -17.391 1 96.38 127 LEU B N 1
ATOM 3363 C CA . LEU B 1 127 ? 8.664 -24.125 -18.328 1 96.38 127 LEU B CA 1
ATOM 3364 C C . LEU B 1 127 ? 7.848 -23.969 -19.609 1 96.38 127 LEU B C 1
ATOM 3366 O O . LEU B 1 127 ? 7.715 -22.875 -20.141 1 96.38 127 LEU B O 1
ATOM 3370 N N . HIS B 1 128 ? 7.305 -25.078 -20.094 1 95.81 128 HIS B N 1
ATOM 3371 C CA . HIS B 1 128 ? 6.48 -25.047 -21.312 1 95.81 128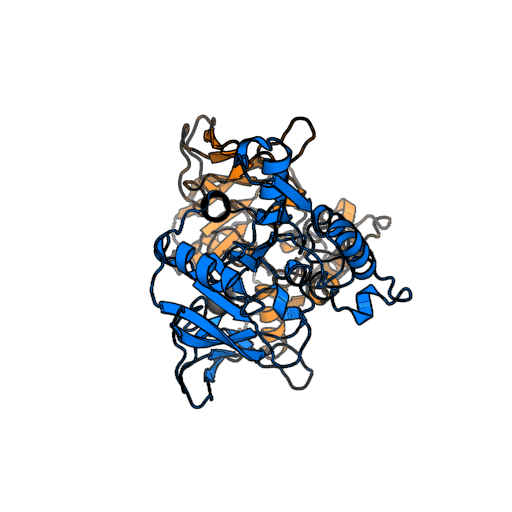 HIS B CA 1
ATOM 3372 C C . HIS B 1 128 ? 5.211 -24.234 -21.078 1 95.81 128 HIS B C 1
ATOM 3374 O O . HIS B 1 128 ? 4.809 -23.453 -21.938 1 95.81 128 HIS B O 1
ATOM 3380 N N . LEU B 1 129 ? 4.621 -24.469 -19.953 1 96.88 129 LEU B N 1
ATOM 3381 C CA . LEU B 1 129 ? 3.432 -23.703 -19.609 1 96.88 129 LEU B CA 1
ATOM 3382 C C . LEU B 1 129 ? 3.76 -22.203 -19.531 1 96.88 129 LEU B C 1
ATOM 3384 O O . LEU B 1 129 ? 3.02 -21.375 -20.062 1 96.88 129 LEU B O 1
ATOM 3388 N N . ALA B 1 130 ? 4.852 -21.844 -18.875 1 98 130 ALA B N 1
ATOM 3389 C CA . ALA B 1 130 ? 5.277 -20.453 -18.781 1 98 130 ALA B CA 1
ATOM 3390 C C . ALA B 1 130 ? 5.465 -19.859 -20.172 1 98 130 ALA B C 1
ATOM 3392 O O . ALA B 1 130 ? 5.047 -18.719 -20.438 1 98 130 ALA B O 1
ATOM 3393 N N . ALA B 1 131 ? 6.055 -20.609 -21.031 1 97.12 131 ALA B N 1
ATOM 3394 C CA . ALA B 1 131 ? 6.27 -20.156 -22.406 1 97.12 131 ALA B CA 1
ATOM 3395 C C . ALA B 1 131 ? 4.941 -19.906 -23.125 1 97.12 131 ALA B C 1
ATOM 3397 O O . ALA B 1 131 ? 4.781 -18.922 -23.828 1 97.12 131 ALA B O 1
ATOM 3398 N N . TYR B 1 132 ? 4.047 -20.828 -22.938 1 96.44 132 TYR B N 1
ATOM 3399 C CA . TYR B 1 132 ? 2.717 -20.703 -23.516 1 96.44 132 TYR B CA 1
ATOM 3400 C C . TYR B 1 132 ? 2.037 -19.422 -23.047 1 96.44 132 TYR B C 1
ATOM 3402 O O . TYR B 1 132 ? 1.527 -18.641 -23.859 1 96.44 132 TYR B O 1
ATOM 3410 N N . LEU B 1 133 ? 2.072 -19.172 -21.734 1 97.81 133 LEU B N 1
ATOM 3411 C CA . LEU B 1 133 ? 1.369 -18.047 -21.141 1 97.81 133 LEU B CA 1
ATOM 3412 C C . LEU B 1 133 ? 2.008 -16.719 -21.562 1 97.81 133 LEU B C 1
ATOM 3414 O O . LEU B 1 133 ? 1.306 -15.758 -21.859 1 97.81 133 LEU B O 1
ATOM 3418 N N . THR B 1 134 ? 3.326 -16.641 -21.609 1 97.19 134 THR B N 1
ATOM 3419 C CA . THR B 1 134 ? 4.016 -15.406 -21.984 1 97.19 134 THR B CA 1
ATOM 3420 C C . THR B 1 134 ? 3.82 -15.109 -23.469 1 97.19 134 THR B C 1
ATOM 3422 O O . THR B 1 134 ? 3.816 -13.945 -23.875 1 97.19 134 THR B O 1
ATOM 3425 N N . HIS B 1 135 ? 3.695 -16.125 -24.25 1 94.25 135 HIS B N 1
ATOM 3426 C CA . HIS B 1 135 ? 3.43 -15.945 -25.672 1 94.25 135 HIS B CA 1
ATOM 3427 C C . HIS B 1 135 ? 2.033 -15.375 -25.906 1 94.25 135 HIS B C 1
ATOM 3429 O O . HIS B 1 135 ? 1.843 -14.523 -26.781 1 94.25 135 HIS B O 1
ATOM 3435 N N . HIS B 1 136 ? 1.102 -15.828 -25.172 1 93.19 136 HIS B N 1
ATOM 3436 C CA . HIS B 1 136 ? -0.284 -15.398 -25.297 1 93.19 136 HIS B CA 1
ATOM 3437 C C . HIS B 1 136 ? -0.488 -14.016 -24.688 1 93.19 136 HIS B C 1
ATOM 3439 O O . HIS B 1 136 ? -1.359 -13.258 -25.141 1 93.19 136 HIS B O 1
ATOM 3445 N N . ASN B 1 137 ? 0.222 -13.734 -23.688 1 94.88 137 ASN B N 1
ATOM 3446 C CA . ASN B 1 137 ? 0.202 -12.438 -23.016 1 94.88 137 ASN B CA 1
ATOM 3447 C C . ASN B 1 137 ? 1.613 -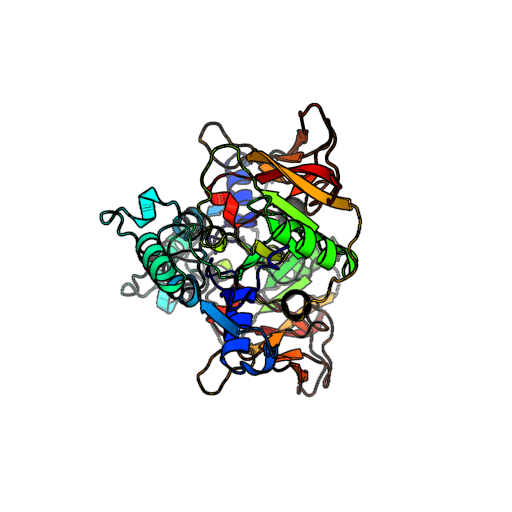11.93 -22.734 1 94.88 137 ASN B C 1
ATOM 3449 O O . ASN B 1 137 ? 2.184 -12.227 -21.688 1 94.88 137 ASN B O 1
ATOM 3453 N N . PRO B 1 138 ? 2.059 -11.086 -23.594 1 93 138 PRO B N 1
ATOM 3454 C CA . PRO B 1 138 ? 3.451 -10.648 -23.484 1 93 138 PRO B CA 1
ATOM 3455 C C . PRO B 1 138 ? 3.699 -9.781 -22.25 1 93 138 PRO B C 1
ATOM 3457 O O . PRO B 1 138 ? 4.852 -9.484 -21.906 1 93 138 PRO B O 1
ATOM 3460 N N . GLN B 1 139 ? 2.67 -9.398 -21.531 1 94.56 139 GLN B N 1
ATOM 3461 C CA . GLN B 1 139 ? 2.84 -8.633 -20.312 1 94.56 139 GLN B CA 1
ATOM 3462 C C . GLN B 1 139 ? 3.23 -9.531 -19.141 1 94.56 139 GLN B C 1
ATOM 3464 O O . GLN B 1 139 ? 3.664 -9.047 -18.094 1 94.56 139 GLN B O 1
ATOM 3469 N N . VAL B 1 140 ? 3.055 -10.812 -19.312 1 98.25 140 VAL B N 1
ATOM 3470 C CA . VAL B 1 140 ? 3.412 -11.766 -18.266 1 98.25 140 VAL B CA 1
ATOM 3471 C C . VAL B 1 140 ? 4.922 -11.992 -18.266 1 98.25 140 VAL B C 1
ATOM 3473 O O . VAL B 1 140 ? 5.531 -12.18 -19.312 1 98.25 140 VAL B O 1
ATOM 3476 N N . ARG B 1 141 ? 5.547 -11.891 -17.094 1 98.38 141 ARG B N 1
ATOM 3477 C CA . ARG B 1 141 ? 6.973 -12.141 -16.906 1 98.38 141 ARG B CA 1
ATOM 3478 C C . ARG B 1 141 ? 7.207 -13.422 -16.125 1 98.38 141 ARG B C 1
ATOM 3480 O O . ARG B 1 141 ? 6.301 -13.922 -15.453 1 98.38 141 ARG B O 1
ATOM 3487 N N . VAL B 1 142 ? 8.422 -13.961 -16.297 1 98.75 142 VAL B N 1
ATOM 3488 C CA . VAL B 1 142 ? 8.789 -15.18 -15.586 1 98.75 142 VAL B CA 1
ATOM 3489 C C . VAL B 1 142 ? 10 -14.914 -14.695 1 98.75 142 VAL B C 1
ATOM 3491 O O . VAL B 1 142 ? 11.039 -14.453 -15.172 1 98.75 142 VAL B O 1
ATOM 3494 N N . TYR B 1 143 ? 9.852 -15.07 -13.492 1 98.69 143 TYR B N 1
ATOM 3495 C CA . TYR B 1 143 ? 10.914 -15.023 -12.492 1 98.69 143 TYR B CA 1
ATOM 3496 C C . TYR B 1 143 ? 11.273 -16.422 -12.008 1 98.69 143 TYR B C 1
ATOM 3498 O O . TYR B 1 143 ? 10.406 -17.172 -11.555 1 98.69 143 TYR B O 1
ATOM 3506 N N . ARG B 1 144 ? 12.469 -16.797 -12.148 1 96.94 144 ARG B N 1
ATOM 3507 C CA . ARG B 1 144 ? 12.922 -18.109 -11.719 1 96.94 144 ARG B CA 1
ATOM 3508 C C . ARG B 1 144 ? 13.734 -18.016 -10.43 1 96.94 144 ARG B C 1
ATOM 3510 O O . ARG B 1 144 ? 14.789 -17.375 -10.398 1 96.94 144 ARG B O 1
ATOM 3517 N N . TRP B 1 145 ? 13.188 -18.547 -9.422 1 91.94 145 TRP B N 1
ATOM 3518 C CA . TRP B 1 145 ? 13.875 -18.672 -8.141 1 91.94 145 TRP B CA 1
ATOM 3519 C C . TRP B 1 145 ? 14.352 -20.094 -7.91 1 91.94 145 TRP B C 1
ATOM 3521 O O . TRP B 1 145 ? 13.57 -20.969 -7.512 1 91.94 145 TRP B O 1
ATOM 3531 N N . THR B 1 146 ? 15.461 -20.453 -8.359 1 83.19 146 THR B N 1
ATOM 3532 C CA . THR B 1 146 ? 16.047 -21.766 -8.109 1 83.19 146 THR B CA 1
ATOM 3533 C C . THR B 1 146 ? 17.406 -21.625 -7.434 1 83.19 146 THR B C 1
ATOM 3535 O O . THR B 1 146 ? 18.203 -20.75 -7.789 1 83.19 146 THR B O 1
ATOM 3538 N N . GLN B 1 147 ? 17.453 -22.172 -6.223 1 76.19 147 GLN B N 1
ATOM 3539 C CA . GLN B 1 147 ? 18.75 -22.203 -5.551 1 76.19 147 GLN B CA 1
ATOM 3540 C C . GLN B 1 147 ? 19.328 -23.625 -5.543 1 76.19 147 GLN B C 1
ATOM 3542 O O . GLN B 1 147 ? 18.625 -24.578 -5.215 1 76.19 147 GLN B O 1
ATOM 3547 N N . GLU B 1 148 ? 20.562 -23.625 -6.004 1 75.56 148 GLU B N 1
ATOM 3548 C CA . GLU B 1 148 ? 21.203 -24.938 -6.027 1 75.56 148 GLU B CA 1
ATOM 3549 C C . GLU B 1 148 ? 21.219 -25.562 -4.633 1 75.56 148 GLU B C 1
ATOM 3551 O O . GLU B 1 148 ? 21.547 -24.891 -3.652 1 75.56 148 GLU B O 1
ATOM 3556 N N . ASN B 1 149 ? 20.734 -26.734 -4.465 1 73.5 149 ASN B N 1
ATOM 3557 C CA . ASN B 1 149 ? 20.859 -27.578 -3.285 1 73.5 149 ASN B CA 1
ATOM 3558 C C . ASN B 1 149 ? 20.031 -27.031 -2.121 1 73.5 149 ASN B C 1
ATOM 3560 O O . ASN B 1 149 ? 20.375 -27.266 -0.958 1 73.5 149 ASN B O 1
ATOM 3564 N N . GLN B 1 150 ? 19.203 -26.109 -2.432 1 81.19 150 GLN B N 1
ATOM 3565 C CA . GLN B 1 150 ? 18.359 -25.656 -1.329 1 81.19 150 GLN B CA 1
ATOM 3566 C C . GLN B 1 150 ? 16.891 -26.047 -1.555 1 81.19 150 GLN B C 1
ATOM 3568 O O . GLN B 1 150 ? 16.375 -25.891 -2.658 1 81.19 150 GLN B O 1
ATOM 3573 N N . GLU B 1 151 ? 16.391 -26.672 -0.533 1 87 151 GLU B N 1
ATOM 3574 C CA . GLU B 1 151 ? 14.977 -27 -0.569 1 87 151 GLU B CA 1
ATOM 3575 C C . GLU B 1 151 ? 14.109 -25.75 -0.515 1 87 151 GLU B C 1
ATOM 3577 O O . GLU B 1 151 ? 14.398 -24.812 0.234 1 87 151 GLU B O 1
ATOM 3582 N N . ASN B 1 152 ? 13.109 -25.734 -1.317 1 91 152 ASN B N 1
ATOM 3583 C CA . ASN B 1 152 ? 12.195 -24.609 -1.35 1 91 152 ASN B CA 1
ATOM 3584 C C . ASN B 1 152 ? 11.164 -24.688 -0.226 1 91 152 ASN B C 1
ATOM 3586 O O . ASN B 1 152 ? 10.633 -25.766 0.062 1 91 152 ASN B O 1
ATOM 3590 N N . ALA B 1 153 ? 10.906 -23.547 0.426 1 92.44 153 ALA B N 1
ATOM 3591 C CA . ALA B 1 153 ? 10.062 -23.531 1.613 1 92.44 153 ALA B CA 1
ATOM 3592 C C . ALA B 1 153 ? 8.688 -22.938 1.293 1 92.44 153 ALA B C 1
ATOM 3594 O O . ALA B 1 153 ? 7.895 -22.672 2.197 1 92.44 153 ALA B O 1
ATOM 3595 N N . PHE B 1 154 ? 8.383 -22.703 -0.014 1 94.38 154 PHE B N 1
ATOM 3596 C CA . PHE B 1 154 ? 7.152 -22.016 -0.418 1 94.38 154 PHE B CA 1
ATOM 3597 C C . PHE B 1 154 ? 5.988 -23 -0.481 1 94.38 154 PHE B C 1
ATOM 3599 O O . PHE B 1 154 ? 6.191 -24.203 -0.604 1 94.38 154 PHE B O 1
ATOM 3606 N N . VAL B 1 155 ? 4.793 -22.469 -0.429 1 94.19 155 VAL B N 1
ATOM 3607 C CA . VAL B 1 155 ? 3.576 -23.266 -0.575 1 94.19 155 VAL B CA 1
ATOM 3608 C C . VAL B 1 155 ? 3.621 -24.047 -1.888 1 94.19 155 VAL B C 1
ATOM 3610 O O . VAL B 1 155 ? 3.283 -25.234 -1.927 1 94.19 155 VAL B O 1
ATOM 3613 N N . SER B 1 156 ? 4.066 -23.438 -2.951 1 91.62 156 SER B N 1
ATOM 3614 C CA . SER B 1 156 ? 4.07 -24.047 -4.277 1 91.62 156 SER B CA 1
ATOM 3615 C C . SER B 1 156 ? 5.051 -25.219 -4.34 1 91.62 156 SER B C 1
ATOM 3617 O O . SER B 1 156 ? 4.969 -26.047 -5.246 1 91.62 156 SER B O 1
ATOM 3619 N N . SER B 1 157 ? 5.965 -25.297 -3.395 1 89.62 157 SER B N 1
ATOM 3620 C CA . SER B 1 157 ? 6.961 -26.359 -3.387 1 89.62 157 SER B CA 1
ATOM 3621 C C . SER B 1 157 ? 6.352 -27.688 -2.928 1 89.62 157 SER B C 1
ATOM 3623 O O . SER B 1 157 ? 6.988 -28.734 -3.025 1 89.62 157 SER B O 1
ATOM 3625 N N . LEU B 1 158 ? 5.141 -27.672 -2.441 1 91.25 158 LEU B N 1
ATOM 3626 C CA . LEU B 1 158 ? 4.445 -28.891 -2.051 1 91.25 158 LEU B CA 1
ATOM 3627 C C . LEU B 1 158 ? 4.223 -29.797 -3.256 1 91.25 158 LEU B C 1
ATOM 3629 O O . LEU B 1 158 ? 4.102 -31.016 -3.107 1 91.25 158 LEU B O 1
ATOM 3633 N N . CYS B 1 159 ? 4.172 -29.188 -4.445 1 90.94 159 CYS B N 1
ATOM 3634 C CA . CYS B 1 159 ? 3.932 -29.922 -5.68 1 90.94 159 CYS B CA 1
ATOM 3635 C C . CYS B 1 159 ? 5.082 -29.719 -6.664 1 90.94 159 CYS B C 1
ATOM 3637 O O . CYS B 1 159 ? 5.746 -28.688 -6.645 1 90.94 159 CYS B O 1
ATOM 3639 N N . GLN B 1 160 ? 5.262 -30.734 -7.469 1 90.31 160 GLN B N 1
ATOM 3640 C CA . GLN B 1 160 ? 6.289 -30.625 -8.5 1 90.31 160 GLN B CA 1
ATOM 3641 C C . GLN B 1 160 ? 5.844 -29.672 -9.609 1 90.31 160 GLN B C 1
ATOM 3643 O O . GLN B 1 160 ? 6.668 -28.969 -10.203 1 90.31 160 GLN B O 1
ATOM 3648 N N . LEU B 1 161 ? 4.551 -29.719 -9.852 1 94.38 161 LEU B N 1
ATOM 3649 C CA . LEU B 1 161 ? 4 -28.891 -10.922 1 94.38 161 LEU B CA 1
ATOM 3650 C C . LEU B 1 161 ? 3.258 -27.688 -10.352 1 94.38 161 LEU B C 1
ATOM 3652 O O . LEU B 1 161 ? 2.576 -27.797 -9.328 1 94.38 161 LEU B O 1
ATOM 3656 N N . GLY B 1 162 ? 3.379 -26.641 -11.086 1 95.19 162 GLY B N 1
ATOM 3657 C CA . GLY B 1 162 ? 2.744 -25.406 -10.648 1 95.19 162 GLY B CA 1
ATOM 3658 C C . GLY B 1 162 ? 3.736 -24.312 -10.312 1 95.19 162 GLY B C 1
ATOM 3659 O O . GLY B 1 162 ? 4.945 -24.484 -10.469 1 95.19 162 GLY B O 1
ATOM 3660 N N . PHE B 1 163 ? 3.25 -23.188 -9.93 1 97.06 163 PHE B N 1
ATOM 3661 C CA . PHE B 1 163 ? 4.062 -22.016 -9.602 1 97.06 163 PHE B CA 1
ATOM 3662 C C . PHE B 1 163 ? 3.221 -20.953 -8.906 1 97.06 163 PHE B C 1
ATOM 3664 O O . PHE B 1 163 ? 2.023 -21.141 -8.688 1 97.06 163 PHE B O 1
ATOM 3671 N N . ALA B 1 164 ? 3.846 -19.938 -8.445 1 98.31 164 ALA B N 1
ATOM 3672 C CA . ALA B 1 164 ? 3.145 -18.797 -7.887 1 98.31 164 ALA B CA 1
ATOM 3673 C C . ALA B 1 164 ? 2.883 -17.734 -8.953 1 98.31 164 ALA B C 1
ATOM 3675 O O . ALA B 1 164 ? 3.664 -17.594 -9.891 1 98.31 164 ALA B O 1
ATOM 3676 N N . ILE B 1 165 ? 1.773 -17.078 -8.844 1 98.75 165 ILE B N 1
ATOM 3677 C CA . ILE B 1 165 ? 1.478 -15.875 -9.602 1 98.75 165 ILE B CA 1
ATOM 3678 C C . ILE B 1 165 ? 1.585 -14.648 -8.695 1 98.75 165 ILE B C 1
ATOM 3680 O O . ILE B 1 165 ? 0.933 -14.586 -7.648 1 98.75 165 ILE B O 1
ATOM 3684 N N . GLU B 1 166 ? 2.461 -13.766 -9.008 1 98.75 166 GLU B N 1
ATOM 3685 C CA . GLU B 1 166 ? 2.668 -12.508 -8.297 1 98.75 166 GLU B CA 1
ATOM 3686 C C . GLU B 1 166 ? 2.178 -11.32 -9.109 1 98.75 166 GLU B C 1
ATOM 3688 O O . GLU B 1 166 ? 2.645 -11.094 -10.234 1 98.75 166 GLU B O 1
ATOM 3693 N N . VAL B 1 167 ? 1.217 -10.555 -8.539 1 98.75 167 VAL B N 1
ATOM 3694 C CA . VAL B 1 167 ? 0.67 -9.453 -9.328 1 98.75 167 VAL B CA 1
ATOM 3695 C C . VAL B 1 167 ? 0.845 -8.141 -8.57 1 98.75 167 VAL B C 1
ATOM 3697 O O . VAL B 1 167 ? 0.7 -8.102 -7.344 1 98.75 167 VAL B O 1
ATOM 3700 N N . GLY B 1 168 ? 1.172 -7.035 -9.281 1 98.62 168 GLY B N 1
ATOM 3701 C CA . GLY B 1 168 ? 1.336 -5.703 -8.719 1 98.62 168 GLY B CA 1
ATOM 3702 C C . GLY B 1 168 ? 1.632 -4.648 -9.766 1 98.62 168 GLY B C 1
ATOM 3703 O O . GLY B 1 168 ? 1.739 -4.957 -10.953 1 98.62 168 GLY B O 1
ATOM 3704 N N . PRO B 1 169 ? 1.756 -3.467 -9.359 1 98.69 169 PRO B N 1
ATOM 3705 C CA . PRO B 1 169 ? 1.802 -3.016 -7.969 1 98.69 169 PRO B CA 1
ATOM 3706 C C . PRO B 1 169 ? 0.413 -2.869 -7.348 1 98.69 169 PRO B C 1
ATOM 3708 O O . PRO B 1 169 ? -0.524 -2.436 -8.023 1 98.69 169 PRO B O 1
ATOM 3711 N N . ILE B 1 170 ? 0.243 -3.256 -6.129 1 98.75 170 ILE B N 1
ATOM 3712 C CA . ILE B 1 170 ? -0.982 -3.059 -5.363 1 98.75 170 ILE B CA 1
ATOM 3713 C C . ILE B 1 170 ? -0.652 -2.969 -3.875 1 98.75 170 ILE B C 1
ATOM 3715 O O . ILE B 1 170 ? 0.098 -3.795 -3.348 1 98.75 170 ILE B O 1
ATOM 3719 N N . PRO B 1 171 ? -1.104 -1.896 -3.16 1 98.62 171 PRO B N 1
ATOM 3720 C CA . PRO B 1 171 ? -0.89 -1.841 -1.712 1 98.62 171 PRO B CA 1
ATOM 3721 C C . PRO B 1 171 ? -1.513 -3.027 -0.979 1 98.62 171 PRO B C 1
ATOM 3723 O O . PRO B 1 171 ? -2.496 -3.602 -1.451 1 98.62 171 PRO B O 1
ATOM 3726 N N . GLN B 1 172 ? -0.916 -3.385 0.111 1 98.06 172 GLN B N 1
ATOM 3727 C CA . GLN B 1 172 ? -1.478 -4.434 0.956 1 98.06 172 GLN B CA 1
ATOM 3728 C C . GLN B 1 172 ? -2.854 -4.039 1.481 1 98.06 172 GLN B C 1
ATOM 3730 O O . GLN B 1 172 ? -3.117 -2.857 1.722 1 98.06 172 GLN B O 1
ATOM 3735 N N . GLY B 1 173 ? -3.703 -4.98 1.507 1 97.94 173 GLY B N 1
ATOM 3736 C CA . GLY B 1 173 ? -4.977 -4.77 2.174 1 97.94 173 GLY B CA 1
ATOM 3737 C C . GLY B 1 173 ? -6.059 -4.246 1.248 1 97.94 173 GLY B C 1
ATOM 3738 O O . GLY B 1 173 ? -7.188 -4.004 1.678 1 97.94 173 GLY B O 1
ATOM 3739 N N . ILE B 1 174 ? -5.738 -4.066 -0.028 1 98.06 174 ILE B N 1
ATOM 3740 C CA . ILE B 1 174 ? -6.801 -3.553 -0.883 1 98.06 174 ILE B CA 1
ATOM 3741 C C . ILE B 1 174 ? -6.984 -4.469 -2.09 1 98.06 174 ILE B C 1
ATOM 3743 O O . ILE B 1 174 ? -6.184 -5.379 -2.312 1 98.06 174 ILE B O 1
ATOM 3747 N N . LEU B 1 175 ? -8.102 -4.285 -2.812 1 98.62 175 LEU B N 1
ATOM 3748 C CA . LEU B 1 175 ? -8.375 -4.906 -4.105 1 98.62 175 LEU B CA 1
ATOM 3749 C C . LEU B 1 175 ? -8.32 -3.871 -5.227 1 98.62 175 LEU B C 1
ATOM 3751 O O . LEU B 1 175 ? -8.828 -2.756 -5.07 1 98.62 175 LEU B O 1
ATOM 3755 N N . LEU B 1 176 ? -7.648 -4.16 -6.23 1 98.75 176 LEU B N 1
ATOM 3756 C CA . LEU B 1 176 ? -7.684 -3.42 -7.484 1 98.75 176 LEU B CA 1
ATOM 3757 C C . LEU B 1 176 ? -8.391 -4.223 -8.57 1 98.75 176 LEU B C 1
ATOM 3759 O O . LEU B 1 176 ? -7.902 -5.273 -8.984 1 98.75 176 LEU B O 1
ATOM 3763 N N . ALA B 1 177 ? -9.445 -3.725 -9.016 1 98.81 177 ALA B N 1
ATOM 3764 C CA . ALA B 1 177 ? -10.312 -4.469 -9.922 1 98.81 177 ALA B CA 1
ATOM 3765 C C . ALA B 1 177 ? -9.562 -4.887 -11.18 1 98.81 177 ALA B C 1
ATOM 3767 O O . ALA B 1 177 ? -9.742 -6.004 -11.672 1 98.81 177 ALA B O 1
ATOM 3768 N N . SER B 1 178 ? -8.75 -4.012 -11.695 1 98.38 178 SER B N 1
ATOM 3769 C CA . SER B 1 178 ? -8.016 -4.332 -12.914 1 98.38 178 SER B CA 1
ATOM 3770 C C . SER B 1 178 ? -7.078 -5.516 -12.703 1 98.38 178 SER B C 1
ATOM 3772 O O . SER B 1 178 ? -7.074 -6.461 -13.492 1 98.38 178 SER B O 1
ATOM 3774 N N . LEU B 1 179 ? -6.328 -5.484 -11.648 1 98.5 179 LEU B N 1
ATOM 3775 C CA . LEU B 1 179 ? -5.395 -6.57 -11.375 1 98.5 179 LEU B CA 1
ATOM 3776 C C . LEU B 1 179 ? -6.137 -7.848 -11 1 98.5 179 LEU B C 1
ATOM 3778 O O . LEU B 1 179 ? -5.688 -8.953 -11.312 1 98.5 179 LEU B O 1
ATOM 3782 N N . PHE B 1 180 ? -7.266 -7.68 -10.312 1 98.75 180 PHE B N 1
ATOM 3783 C CA . PHE B 1 180 ? -8.133 -8.805 -10 1 98.75 180 PHE B CA 1
ATOM 3784 C C . PHE B 1 180 ? -8.555 -9.539 -11.273 1 98.75 180 PHE B C 1
ATOM 3786 O O . PHE B 1 180 ? -8.375 -10.758 -11.383 1 98.75 180 PHE B O 1
ATOM 3793 N N . LYS B 1 181 ? -8.961 -8.797 -12.242 1 98.38 181 LYS B N 1
ATOM 3794 C CA . LYS B 1 181 ? -9.43 -9.367 -13.5 1 98.38 181 LYS B CA 1
ATOM 3795 C C . LYS B 1 181 ? -8.266 -9.961 -14.297 1 98.38 181 LYS B C 1
ATOM 3797 O O . LYS B 1 181 ? -8.414 -11.016 -14.914 1 98.38 181 LYS B O 1
ATOM 3802 N N . GLU B 1 182 ? -7.199 -9.266 -14.273 1 98.31 182 GLU B N 1
ATOM 3803 C CA . GLU B 1 182 ? -6.031 -9.773 -14.992 1 98.31 182 GLU B CA 1
ATOM 3804 C C . GLU B 1 182 ? -5.551 -11.094 -14.398 1 98.31 182 GLU B C 1
ATOM 3806 O O . GLU B 1 182 ? -5.152 -12 -15.133 1 98.31 182 GLU B O 1
ATOM 3811 N N . THR B 1 183 ? -5.555 -11.18 -13.102 1 98.75 183 THR B N 1
ATOM 3812 C CA . THR B 1 183 ? -5.156 -12.414 -12.43 1 98.75 183 THR B CA 1
ATOM 3813 C C . THR B 1 183 ? -6.121 -13.547 -12.773 1 98.75 183 THR B C 1
ATOM 3815 O O . THR B 1 183 ? -5.688 -14.664 -13.094 1 98.75 183 THR B O 1
ATOM 3818 N N . GLU B 1 184 ? -7.371 -13.219 -12.703 1 98.62 184 GLU B N 1
ATOM 3819 C CA . GLU B 1 184 ? -8.383 -14.203 -13.047 1 98.62 184 GLU B CA 1
ATOM 3820 C C . GLU B 1 184 ? -8.188 -14.719 -14.477 1 98.62 184 GLU B C 1
ATOM 3822 O O . GLU B 1 184 ? -8.25 -15.922 -14.719 1 98.62 184 GLU B O 1
ATOM 3827 N N . THR B 1 185 ? -7.945 -13.828 -15.375 1 98.19 185 THR B N 1
ATOM 3828 C CA . THR B 1 185 ? -7.715 -14.195 -16.766 1 98.19 185 THR B CA 1
ATOM 3829 C C . THR B 1 185 ? -6.523 -15.141 -16.891 1 98.19 185 THR B C 1
ATOM 3831 O O . THR B 1 185 ? -6.59 -16.141 -17.609 1 98.19 185 THR B O 1
ATOM 3834 N N . LEU B 1 186 ? -5.496 -14.844 -16.203 1 98.62 186 LEU B N 1
ATOM 3835 C CA . LEU B 1 186 ? -4.297 -15.68 -16.25 1 98.62 186 LEU B CA 1
ATOM 3836 C C . LEU B 1 186 ? -4.582 -17.062 -15.688 1 98.62 186 LEU B C 1
ATOM 3838 O O . LEU B 1 186 ? -4.074 -18.062 -16.219 1 98.62 186 LEU B O 1
ATOM 3842 N N . ILE B 1 187 ? -5.391 -17.156 -14.617 1 98.69 187 ILE B N 1
ATOM 3843 C CA . ILE B 1 187 ? -5.801 -18.438 -14.055 1 98.69 187 ILE B CA 1
ATOM 3844 C C . ILE B 1 187 ? -6.547 -19.25 -15.109 1 98.69 187 ILE B C 1
ATOM 3846 O O . ILE B 1 187 ? -6.246 -20.422 -15.328 1 98.69 187 ILE B O 1
ATOM 3850 N N . HIS B 1 188 ? -7.465 -18.641 -15.805 1 98.31 188 HIS B N 1
ATOM 3851 C CA . HIS B 1 188 ? -8.25 -19.344 -16.828 1 98.31 188 HIS B CA 1
ATOM 3852 C C . HIS B 1 188 ? -7.363 -19.812 -17.969 1 98.31 188 HIS B C 1
ATOM 3854 O O . HIS B 1 188 ? -7.535 -20.922 -18.484 1 98.31 188 HIS B O 1
ATOM 3860 N N . GLN B 1 189 ? -6.453 -18.969 -18.375 1 97.81 189 GLN B N 1
ATOM 3861 C CA . GLN B 1 189 ? -5.527 -19.359 -19.438 1 97.81 189 GLN B CA 1
ATOM 3862 C C . GLN B 1 189 ? -4.699 -20.578 -19.016 1 97.81 189 GLN B C 1
ATOM 3864 O O . GLN B 1 189 ? -4.41 -21.453 -19.828 1 97.81 189 GLN B O 1
ATOM 3869 N N . THR B 1 190 ? -4.285 -20.578 -17.812 1 98.06 190 THR B N 1
ATOM 3870 C CA . THR B 1 190 ? -3.547 -21.719 -17.266 1 98.06 190 THR B CA 1
ATOM 3871 C C . THR B 1 190 ? -4.391 -22.984 -17.312 1 98.06 190 THR B C 1
ATOM 3873 O O . THR B 1 190 ? -3.939 -24.016 -17.812 1 98.06 190 THR B O 1
ATOM 3876 N N . LEU B 1 191 ? -5.625 -22.891 -16.859 1 97.5 191 LEU B N 1
ATOM 3877 C CA . LEU B 1 191 ? -6.527 -24.047 -16.859 1 97.5 191 LEU B CA 1
ATOM 3878 C C . LEU B 1 191 ? -6.805 -24.531 -18.281 1 97.5 191 LEU B C 1
ATOM 3880 O O . LEU B 1 191 ? -6.883 -25.734 -18.531 1 97.5 191 LEU B O 1
ATOM 3884 N N . ASP B 1 192 ? -6.941 -23.578 -19.203 1 96.25 192 ASP B N 1
ATOM 3885 C CA . ASP B 1 192 ? -7.156 -23.938 -20.594 1 96.25 192 ASP B CA 1
ATOM 3886 C C . ASP B 1 192 ? -5.977 -24.75 -21.141 1 96.25 192 ASP B C 1
ATOM 3888 O O . ASP B 1 192 ? -6.168 -25.719 -21.875 1 96.25 192 ASP B O 1
ATOM 3892 N N . TYR B 1 193 ? -4.84 -24.297 -20.859 1 96.19 193 TYR B N 1
ATOM 3893 C CA . TYR B 1 193 ? -3.65 -25.031 -21.281 1 96.19 193 TYR B CA 1
ATOM 3894 C C . TYR B 1 193 ? -3.65 -26.453 -20.719 1 96.19 193 TYR B C 1
ATOM 3896 O O . TYR B 1 193 ? -3.41 -27.406 -21.453 1 96.19 193 TYR B O 1
ATOM 3904 N N . LEU B 1 194 ? -3.896 -26.594 -19.422 1 96.06 194 LEU B N 1
ATOM 3905 C CA . LEU B 1 194 ? -3.896 -27.891 -18.766 1 96.06 194 LEU B CA 1
ATOM 3906 C C . LEU B 1 194 ? -4.953 -28.812 -19.375 1 96.06 194 LEU B C 1
ATOM 3908 O O . LEU B 1 194 ? -4.711 -30 -19.578 1 96.06 194 LEU B O 1
ATOM 3912 N N . GLU B 1 195 ? -6.074 -28.234 -19.672 1 95.31 195 GLU B N 1
ATOM 3913 C CA . GLU B 1 195 ? -7.148 -28.984 -20.312 1 95.31 195 GLU B CA 1
ATOM 3914 C C . GLU B 1 195 ? -6.711 -29.516 -21.688 1 95.31 195 GLU B C 1
ATOM 3916 O O . GLU B 1 195 ? -6.984 -30.672 -22.031 1 95.31 195 GLU B O 1
ATOM 3921 N N . GLN B 1 196 ? -6.066 -28.672 -22.422 1 93.88 196 GLN B N 1
ATOM 3922 C CA . GLN B 1 196 ? -5.574 -29.078 -23.734 1 93.88 196 GLN B CA 1
ATOM 3923 C C . GLN B 1 196 ? -4.57 -30.219 -23.609 1 93.88 196 GLN B C 1
ATOM 3925 O O . GLN B 1 196 ? -4.633 -31.188 -24.375 1 93.88 196 GLN B O 1
ATOM 3930 N N . VAL B 1 197 ? -3.693 -30.094 -22.719 1 92.81 197 VAL B N 1
ATOM 3931 C CA . VAL B 1 197 ? -2.691 -31.125 -22.5 1 92.81 197 VAL B CA 1
ATOM 3932 C C . VAL B 1 197 ? -3.379 -32.438 -22.125 1 92.81 197 VAL B C 1
ATOM 3934 O O . VAL B 1 197 ? -3.016 -33.5 -22.625 1 92.81 197 VAL B O 1
ATOM 3937 N N . ASN B 1 198 ? -4.375 -32.375 -21.281 1 92.69 198 ASN B N 1
ATOM 3938 C CA . ASN B 1 198 ? -5.094 -33.562 -20.828 1 92.69 198 ASN B CA 1
ATOM 3939 C C . ASN B 1 198 ? -5.852 -34.219 -21.984 1 92.69 198 ASN B C 1
ATOM 3941 O O . ASN B 1 198 ? -6.078 -35.438 -21.953 1 92.69 198 ASN B O 1
ATOM 3945 N N . ARG B 1 199 ? -6.207 -33.469 -22.953 1 92.38 199 ARG B N 1
ATOM 3946 C CA . ARG B 1 199 ? -6.918 -34 -24.109 1 92.38 199 ARG B CA 1
ATOM 3947 C C . ARG B 1 199 ? -5.945 -34.594 -25.141 1 92.38 199 ARG B C 1
ATOM 3949 O O . ARG B 1 199 ? -6.363 -35.094 -26.172 1 92.38 199 ARG B O 1
ATOM 3956 N N . GLY B 1 200 ? -4.73 -34.469 -24.859 1 90.31 200 GLY B N 1
ATOM 3957 C CA . GLY B 1 200 ? -3.723 -35.031 -25.75 1 90.31 200 GLY B CA 1
ATOM 3958 C C . GLY B 1 200 ? -3.275 -34.062 -26.828 1 90.31 200 GLY B C 1
ATOM 3959 O O . GLY B 1 200 ? -2.59 -34.438 -27.781 1 90.31 200 GLY B O 1
ATOM 3960 N N . ALA B 1 201 ? -3.682 -32.844 -26.625 1 87.75 201 ALA B N 1
ATOM 3961 C CA . ALA B 1 201 ? -3.246 -31.812 -27.578 1 87.75 201 ALA B CA 1
ATOM 3962 C C . ALA B 1 201 ? -1.851 -31.312 -27.219 1 87.75 201 ALA B C 1
ATOM 3964 O O . ALA B 1 201 ? -1.364 -31.516 -26.109 1 87.75 201 ALA B O 1
ATOM 3965 N N . SER B 1 202 ? -1.146 -30.812 -28.281 1 84.38 202 SER B N 1
ATOM 3966 C CA . SER B 1 202 ? 0.147 -30.156 -28.109 1 84.38 202 SER B CA 1
ATOM 3967 C C . SER B 1 202 ? 0.097 -28.703 -28.547 1 84.38 202 SER B C 1
ATOM 3969 O O . SER B 1 202 ? 0.387 -28.406 -29.719 1 84.38 202 SER B O 1
ATOM 3971 N N . PRO B 1 203 ? -0.31 -27.906 -27.594 1 87.06 203 PRO B N 1
ATOM 3972 C CA . PRO B 1 203 ? -0.375 -26.5 -27.984 1 87.06 203 PRO B CA 1
ATOM 3973 C C . PRO B 1 203 ? 0.953 -25.984 -28.531 1 87.06 203 PRO B C 1
ATOM 3975 O O . PRO B 1 203 ? 2.018 -26.375 -28.047 1 87.06 203 PRO B O 1
ATOM 3978 N N . PRO B 1 204 ? 0.879 -25.156 -29.562 1 85.75 204 PRO B N 1
ATOM 3979 C CA . PRO B 1 204 ? 2.121 -24.578 -30.094 1 85.75 204 PRO B CA 1
ATOM 3980 C C . PRO B 1 204 ? 2.883 -23.766 -29.062 1 85.75 204 PRO B C 1
ATOM 3982 O O . PRO B 1 204 ? 2.279 -22.969 -28.328 1 85.75 204 PRO B O 1
ATOM 3985 N N . LEU B 1 205 ? 4.109 -24.031 -29 1 89.12 205 LEU B N 1
ATOM 3986 C CA . LEU B 1 205 ? 4.969 -23.344 -28.047 1 89.12 205 LEU B CA 1
ATOM 3987 C C . LEU B 1 205 ? 6.117 -22.641 -28.75 1 89.12 205 LEU B C 1
ATOM 3989 O O . LEU B 1 205 ? 6.602 -23.109 -29.781 1 89.12 205 LEU B O 1
ATOM 3993 N N . PRO B 1 206 ? 6.5 -21.516 -28.172 1 91.44 206 PRO B N 1
ATOM 3994 C CA . PRO B 1 206 ? 7.738 -20.922 -28.672 1 91.44 206 PRO B CA 1
ATOM 3995 C C . PRO B 1 206 ? 8.969 -21.781 -28.406 1 91.44 206 PRO B C 1
ATOM 3997 O O . PRO B 1 206 ? 8.922 -22.672 -27.531 1 91.44 206 PRO B O 1
ATOM 4000 N N . LYS B 1 207 ? 10.023 -21.562 -29.141 1 92.75 207 LYS B N 1
ATOM 4001 C CA . LYS B 1 207 ? 11.25 -22.328 -28.984 1 92.75 207 LYS B CA 1
ATOM 4002 C C . LYS B 1 207 ? 12.078 -21.812 -27.812 1 92.75 207 LYS B C 1
ATOM 4004 O O . LYS B 1 207 ? 12.953 -22.516 -27.297 1 92.75 207 LYS B O 1
ATOM 4009 N N . THR B 1 208 ? 11.734 -20.547 -27.469 1 95.31 208 THR B N 1
ATOM 4010 C CA . THR B 1 208 ? 12.523 -19.922 -26.422 1 95.31 208 THR B CA 1
ATOM 4011 C C . THR B 1 208 ? 11.609 -19.297 -25.359 1 95.31 208 THR B C 1
ATOM 4013 O O . THR B 1 208 ? 10.469 -18.953 -25.641 1 95.31 208 THR B O 1
ATOM 4016 N N . LEU B 1 209 ? 12.062 -19.297 -24.125 1 97.19 209 LEU B N 1
ATOM 4017 C CA . LEU B 1 209 ? 11.43 -18.625 -23 1 97.19 209 LEU B CA 1
ATOM 4018 C C . LEU B 1 209 ? 12.359 -17.578 -22.391 1 97.19 209 LEU B C 1
ATOM 4020 O O . LEU B 1 209 ? 13.484 -17.906 -22 1 97.19 209 LEU B O 1
ATOM 4024 N N . THR B 1 210 ? 11.961 -16.328 -22.422 1 97.56 210 THR B N 1
ATOM 4025 C CA . THR B 1 210 ? 12.68 -15.281 -21.688 1 97.56 210 THR B CA 1
ATOM 4026 C C . THR B 1 210 ? 12.312 -15.305 -20.219 1 97.56 210 THR B C 1
ATOM 4028 O O . THR B 1 210 ? 11.133 -15.32 -19.859 1 97.56 210 THR B O 1
ATOM 4031 N N . LEU B 1 211 ? 13.289 -15.406 -19.344 1 98.12 211 LEU B N 1
ATOM 4032 C CA . LEU B 1 211 ? 13.008 -15.367 -17.906 1 98.12 211 LEU B CA 1
ATOM 4033 C C . LEU B 1 211 ? 14.055 -14.555 -17.172 1 98.12 211 LEU B C 1
ATOM 4035 O O . LEU B 1 211 ? 15.07 -14.164 -17.75 1 98.12 211 LEU B O 1
ATOM 4039 N N . PHE B 1 212 ? 13.797 -14.195 -15.969 1 98.69 212 PHE B N 1
ATOM 4040 C CA . PHE B 1 212 ? 14.672 -13.461 -15.062 1 98.69 212 PHE B CA 1
ATOM 4041 C C . PHE B 1 212 ? 15.148 -14.367 -13.93 1 98.69 212 PHE B C 1
ATOM 4043 O O . PHE B 1 212 ? 14.367 -14.734 -13.047 1 98.69 212 PHE B O 1
ATOM 4050 N N . GLN B 1 213 ? 16.406 -14.695 -14 1 97.5 213 GLN B N 1
ATOM 4051 C CA . GLN B 1 213 ? 17 -15.609 -13.031 1 97.5 213 GLN B CA 1
ATOM 4052 C C . GLN B 1 213 ? 17.438 -14.859 -11.773 1 97.5 213 GLN B C 1
ATOM 4054 O O . GLN B 1 213 ? 18.172 -13.875 -11.852 1 97.5 213 GLN B O 1
ATOM 4059 N N . HIS B 1 214 ? 17.047 -15.344 -10.602 1 97.25 214 HIS B N 1
ATOM 4060 C CA . HIS B 1 214 ? 17.422 -14.734 -9.336 1 97.25 214 HIS B CA 1
ATOM 4061 C C . HIS B 1 214 ? 18.938 -14.711 -9.164 1 97.25 214 HIS B C 1
ATOM 4063 O O . HIS B 1 214 ? 19.609 -15.711 -9.422 1 97.25 214 HIS B O 1
ATOM 4069 N N . LEU B 1 215 ? 19.453 -13.617 -8.695 1 96.62 215 LEU B N 1
ATOM 4070 C CA . LEU B 1 215 ? 20.875 -13.5 -8.375 1 96.62 215 LEU B CA 1
ATOM 4071 C C . LEU B 1 215 ? 21.078 -13.312 -6.879 1 96.62 215 LEU B C 1
ATOM 4073 O O . LEU B 1 215 ? 21.625 -14.195 -6.203 1 96.62 215 LEU B O 1
ATOM 4077 N N . GLU B 1 216 ? 20.594 -12.227 -6.355 1 96.56 216 GLU B N 1
ATOM 4078 C CA . GLU B 1 216 ? 20.812 -11.883 -4.957 1 96.56 216 GLU B CA 1
ATOM 4079 C C . GLU B 1 216 ? 19.828 -10.828 -4.484 1 96.56 216 GLU B C 1
ATOM 4081 O O . GLU B 1 216 ? 19.078 -10.266 -5.293 1 96.56 216 GLU B O 1
ATOM 4086 N N . VAL B 1 217 ? 19.859 -10.648 -3.197 1 97.19 217 VAL B N 1
ATOM 4087 C CA . VAL B 1 217 ? 19.062 -9.578 -2.604 1 97.19 217 VAL B CA 1
ATOM 4088 C C . VAL B 1 217 ? 19.953 -8.398 -2.246 1 97.19 217 VAL B C 1
ATOM 4090 O O . VAL B 1 217 ? 21.141 -8.578 -1.966 1 97.19 217 VAL B O 1
ATOM 4093 N N . VAL B 1 218 ? 19.391 -7.219 -2.365 1 98.44 218 VAL B N 1
ATOM 4094 C CA . VAL B 1 218 ? 20.078 -5.988 -1.975 1 98.44 218 VAL B CA 1
ATOM 4095 C C . VAL B 1 218 ? 19.359 -5.359 -0.782 1 98.44 218 VAL B C 1
ATOM 4097 O O . VAL B 1 218 ? 18.141 -5.137 -0.825 1 98.44 218 VAL B O 1
ATOM 4100 N N . ASP B 1 219 ? 20.125 -5.102 0.258 1 98.44 219 ASP B N 1
ATOM 4101 C CA . ASP B 1 219 ? 19.562 -4.453 1.438 1 98.44 219 ASP B CA 1
ATOM 4102 C C . ASP B 1 219 ? 19.5 -2.939 1.251 1 98.44 219 ASP B C 1
ATOM 4104 O O . ASP B 1 219 ? 20.266 -2.369 0.47 1 98.44 219 ASP B O 1
ATOM 4108 N N . TYR B 1 220 ? 18.609 -2.32 1.962 1 98.69 220 TYR B N 1
ATOM 4109 C CA . TYR B 1 220 ? 18.672 -0.871 2.123 1 98.69 220 TYR B CA 1
ATOM 4110 C C . TYR B 1 220 ? 19.953 -0.452 2.83 1 98.69 220 TYR B C 1
ATOM 4112 O O . TYR B 1 220 ? 20.516 -1.221 3.611 1 98.69 220 TYR B O 1
ATOM 4120 N N . PRO B 1 221 ? 20.375 0.797 2.473 1 98.31 221 PRO B N 1
ATOM 4121 C CA . PRO B 1 221 ? 21.438 1.301 3.348 1 98.31 221 PRO B CA 1
ATOM 4122 C C . PRO B 1 221 ? 20.984 1.456 4.797 1 98.31 221 PRO B C 1
ATOM 4124 O O . PRO B 1 221 ? 19.828 1.83 5.051 1 98.31 221 PRO B O 1
ATOM 4127 N N . LYS B 1 222 ? 21.859 1.195 5.723 1 97.19 222 LYS B N 1
ATOM 4128 C CA . LYS B 1 222 ? 21.562 1.246 7.152 1 97.19 222 LYS B CA 1
ATOM 4129 C C . LYS B 1 222 ? 22.578 2.09 7.902 1 97.19 222 LYS B C 1
ATOM 4131 O O . LYS B 1 222 ? 23.734 2.203 7.473 1 97.19 222 LYS B O 1
ATOM 4136 N N . THR B 1 223 ? 22.125 2.664 8.922 1 94.56 223 THR B N 1
ATOM 4137 C CA . THR B 1 223 ? 23.047 3.33 9.844 1 94.56 223 THR B CA 1
ATOM 4138 C C . THR B 1 223 ? 23.844 2.307 10.656 1 94.56 223 THR B C 1
ATOM 4140 O O . THR B 1 223 ? 23.609 1.102 10.531 1 94.56 223 THR B O 1
ATOM 4143 N N . SER B 1 224 ? 24.812 2.805 11.461 1 93.81 224 SER B N 1
ATOM 4144 C CA . SER B 1 224 ? 25.656 1.931 12.281 1 93.81 224 SER B CA 1
ATOM 4145 C C . SER B 1 224 ? 24.812 1.151 13.289 1 93.81 224 SER B C 1
ATOM 4147 O O . SER B 1 224 ? 25.172 0.045 13.688 1 93.81 224 SER B O 1
ATOM 4149 N N . ASN B 1 225 ? 23.656 1.694 13.648 1 92.38 225 ASN B N 1
ATOM 4150 C CA . ASN B 1 225 ? 22.781 1.032 14.617 1 92.38 225 ASN B CA 1
ATOM 4151 C C . ASN B 1 225 ? 21.75 0.145 13.93 1 92.38 225 ASN B C 1
ATOM 4153 O O . ASN B 1 225 ? 20.844 -0.375 14.586 1 92.38 225 ASN B O 1
ATOM 4157 N N . GLY B 1 226 ? 21.781 0.034 12.609 1 93.25 226 GLY B N 1
ATOM 4158 C CA . GLY B 1 226 ? 20.922 -0.894 11.891 1 93.25 226 GLY B CA 1
ATOM 4159 C C . GLY B 1 226 ? 19.625 -0.265 11.414 1 93.25 226 GLY B C 1
ATOM 4160 O O . GLY B 1 226 ? 18.766 -0.951 10.859 1 93.25 226 GLY B O 1
ATOM 4161 N N . GLU B 1 227 ? 19.516 1.021 11.562 1 93.38 227 GLU B N 1
ATOM 4162 C CA . GLU B 1 227 ? 18.312 1.721 11.133 1 93.38 227 GLU B CA 1
ATOM 4163 C C . GLU B 1 227 ? 18.359 2.057 9.648 1 93.38 227 GLU B C 1
ATOM 4165 O O . GLU B 1 227 ? 19.453 2.225 9.086 1 93.38 227 GLU B O 1
ATOM 4170 N N . LEU B 1 228 ? 17.172 2.127 9.055 1 97 228 LEU B N 1
ATOM 4171 C CA . LEU B 1 228 ? 17.078 2.525 7.652 1 97 228 LEU B CA 1
ATOM 4172 C C . LEU B 1 228 ? 17.75 3.879 7.43 1 97 228 LEU B C 1
ATOM 4174 O O . LEU B 1 228 ? 17.5 4.828 8.18 1 97 228 LEU B O 1
ATOM 4178 N N . ALA B 1 229 ? 18.578 3.984 6.379 1 97.5 229 ALA B N 1
ATOM 4179 C CA . ALA B 1 229 ? 19.344 5.211 6.18 1 97.5 229 ALA B CA 1
ATOM 4180 C C . ALA B 1 229 ? 19.047 5.832 4.82 1 97.5 229 ALA B C 1
ATOM 4182 O O . ALA B 1 229 ? 19.594 6.879 4.477 1 97.5 229 ALA B O 1
ATOM 4183 N N . GLY B 1 230 ? 18.172 5.172 4.109 1 98.12 230 GLY B N 1
ATOM 4184 C CA . GLY B 1 230 ? 17.859 5.695 2.789 1 98.12 230 GLY B CA 1
ATOM 4185 C C . GLY B 1 230 ? 16.641 5.043 2.158 1 98.12 230 GLY B C 1
ATOM 4186 O O . GLY B 1 230 ? 16.016 4.172 2.764 1 98.12 230 GLY B O 1
ATOM 4187 N N . MET B 1 231 ? 16.297 5.516 1.001 1 98.88 231 MET B N 1
ATOM 4188 C CA . MET B 1 231 ? 15.133 5.113 0.211 1 98.88 231 MET B CA 1
ATOM 4189 C C . MET B 1 231 ? 15.547 4.684 -1.191 1 98.88 231 MET B C 1
ATOM 4191 O O . MET B 1 231 ? 16.672 4.973 -1.627 1 98.88 231 MET B O 1
ATOM 4195 N N . ILE B 1 232 ? 14.703 3.945 -1.854 1 98.94 232 ILE B N 1
ATOM 4196 C CA . ILE B 1 232 ? 14.93 3.689 -3.273 1 98.94 232 ILE B CA 1
ATOM 4197 C C . ILE B 1 232 ? 15.062 5.016 -4.023 1 98.94 232 ILE B C 1
ATOM 4199 O O . ILE B 1 232 ? 14.281 5.941 -3.795 1 98.94 232 ILE B O 1
ATOM 4203 N N . HIS B 1 233 ? 16.078 5.129 -4.84 1 98.94 233 HIS B N 1
ATOM 4204 C CA . HIS B 1 233 ? 16.234 6.348 -5.633 1 98.94 233 HIS B CA 1
ATOM 4205 C C . HIS B 1 233 ? 15.047 6.551 -6.566 1 98.94 233 HIS B C 1
ATOM 4207 O O . HIS B 1 233 ? 14.555 5.594 -7.172 1 98.94 233 HIS B O 1
ATOM 4213 N N . PRO B 1 234 ? 14.609 7.848 -6.766 1 98.69 234 PRO B N 1
ATOM 4214 C CA . PRO B 1 234 ? 13.453 8.109 -7.629 1 98.69 234 PRO B CA 1
ATOM 4215 C C . PRO B 1 234 ? 13.648 7.582 -9.047 1 98.69 234 PRO B C 1
ATOM 4217 O O . PRO B 1 234 ? 12.688 7.172 -9.703 1 98.69 234 PRO B O 1
ATOM 4220 N N . GLN B 1 235 ? 14.82 7.52 -9.531 1 98.62 235 GLN B N 1
ATOM 4221 C CA . GLN B 1 235 ? 15.102 7.062 -10.891 1 98.62 235 GLN B CA 1
ATOM 4222 C C . GLN B 1 235 ? 14.938 5.547 -11 1 98.62 235 GLN B C 1
ATOM 4224 O O . GLN B 1 235 ? 14.805 5.012 -12.102 1 98.62 235 GLN B O 1
ATOM 4229 N N . LEU B 1 236 ? 15.008 4.859 -9.867 1 98.88 236 LEU B N 1
ATOM 4230 C CA . LEU B 1 236 ? 14.922 3.402 -9.859 1 98.88 236 LEU B CA 1
ATOM 4231 C C . LEU B 1 236 ? 13.531 2.945 -9.445 1 98.88 236 LEU B C 1
ATOM 4233 O O . LEU B 1 236 ? 13.094 1.851 -9.82 1 98.88 236 LEU B O 1
ATOM 4237 N N . GLN B 1 237 ? 12.844 3.77 -8.68 1 98.88 237 GLN B N 1
ATOM 4238 C CA . GLN B 1 237 ? 11.531 3.422 -8.148 1 98.88 237 GLN B CA 1
ATOM 4239 C C . GLN B 1 237 ? 10.594 2.973 -9.266 1 98.88 237 GLN B C 1
ATOM 4241 O O . GLN B 1 237 ? 10.391 3.697 -10.242 1 98.88 237 GLN B O 1
ATOM 4246 N N . GLY B 1 238 ? 10.047 1.782 -9.117 1 98.56 238 GLY B N 1
ATOM 4247 C CA . GLY B 1 238 ? 9.031 1.292 -10.031 1 98.56 238 GLY B CA 1
ATOM 4248 C C . GLY B 1 238 ? 9.609 0.737 -11.32 1 98.56 238 GLY B C 1
ATOM 4249 O O . GLY B 1 238 ? 8.867 0.431 -12.258 1 98.56 238 GLY B O 1
ATOM 4250 N N . ARG B 1 239 ? 10.867 0.597 -11.406 1 98.81 239 ARG B N 1
ATOM 4251 C CA . ARG B 1 239 ? 11.492 0.153 -12.648 1 98.81 239 ARG B CA 1
ATOM 4252 C C . ARG B 1 239 ? 11.82 -1.334 -12.594 1 98.81 239 ARG B C 1
ATOM 4254 O O . ARG B 1 239 ? 12.891 -1.753 -13.047 1 98.81 239 ARG B O 1
ATOM 4261 N N . ASP B 1 240 ? 11 -2.111 -12.008 1 98.88 240 ASP B N 1
ATOM 4262 C CA . ASP B 1 240 ? 11.156 -3.562 -12 1 98.88 240 ASP B CA 1
ATOM 4263 C C . ASP B 1 240 ? 11.32 -4.102 -13.422 1 98.88 240 ASP B C 1
ATOM 4265 O O . ASP B 1 240 ? 10.633 -3.664 -14.344 1 98.88 240 ASP B O 1
ATOM 4269 N N . TYR B 1 241 ? 12.219 -5.078 -13.625 1 98.75 241 TYR B N 1
ATOM 4270 C CA . TYR B 1 241 ? 12.523 -5.797 -14.859 1 98.75 241 TYR B CA 1
ATOM 4271 C C . TYR B 1 241 ? 13.203 -4.883 -15.867 1 98.75 241 TYR B C 1
ATOM 4273 O O . TYR B 1 241 ? 13.398 -5.266 -17.031 1 98.75 241 TYR B O 1
ATOM 4281 N N . GLN B 1 242 ? 13.516 -3.67 -15.5 1 98.81 242 GLN B N 1
ATOM 4282 C CA . GLN B 1 242 ? 14.297 -2.783 -16.359 1 98.81 242 GLN B CA 1
ATOM 4283 C C . GLN B 1 242 ? 15.773 -2.811 -15.977 1 98.81 242 GLN B C 1
ATOM 4285 O O . GLN B 1 242 ? 16.125 -3.031 -14.812 1 98.81 242 GLN B O 1
ATOM 4290 N N . PRO B 1 243 ? 16.625 -2.578 -16.938 1 98.81 243 PRO B N 1
ATOM 4291 C CA . PRO B 1 243 ? 18.062 -2.715 -16.672 1 98.81 243 PRO B CA 1
ATOM 4292 C C . PRO B 1 243 ? 18.562 -1.698 -15.648 1 98.81 243 PRO B C 1
ATOM 4294 O O . PRO B 1 243 ? 18.156 -0.534 -15.68 1 98.81 243 PRO B O 1
ATOM 4297 N N . LEU B 1 244 ? 19.328 -2.125 -14.758 1 98.88 244 LEU B N 1
ATOM 4298 C CA . LEU B 1 244 ? 20.156 -1.36 -13.828 1 98.88 244 LEU B CA 1
ATOM 4299 C C . LEU B 1 244 ? 21.641 -1.535 -14.148 1 98.88 244 LEU B C 1
ATOM 4301 O O . LEU B 1 244 ? 22.188 -2.633 -14.016 1 98.88 244 LEU B O 1
ATOM 4305 N N . ASN B 1 245 ? 22.266 -0.487 -14.617 1 98.75 245 ASN B N 1
ATOM 4306 C CA . ASN B 1 245 ? 23.656 -0.542 -15.039 1 98.75 245 ASN B CA 1
ATOM 4307 C C . ASN B 1 245 ? 24.594 -0.084 -13.922 1 98.75 245 ASN B C 1
ATOM 4309 O O . ASN B 1 245 ? 24.219 0.724 -13.07 1 98.75 245 ASN B O 1
ATOM 4313 N N . PRO B 1 246 ? 25.859 -0.663 -14 1 98.5 246 PRO B N 1
ATOM 4314 C CA . PRO B 1 246 ? 26.859 -0.104 -13.078 1 98.5 246 PRO B CA 1
ATOM 4315 C C . PRO B 1 246 ? 26.922 1.42 -13.141 1 98.5 246 PRO B C 1
ATOM 4317 O O . PRO B 1 246 ? 26.953 1.995 -14.234 1 98.5 246 PRO B O 1
ATOM 4320 N N . GLY B 1 247 ? 26.844 2.037 -11.93 1 98.62 247 GLY B N 1
ATOM 4321 C CA . GLY B 1 247 ? 26.922 3.488 -11.891 1 98.62 247 GLY B CA 1
ATOM 4322 C C . GLY B 1 247 ? 25.562 4.164 -11.844 1 98.62 247 GLY B C 1
ATOM 4323 O O . GLY B 1 247 ? 25.469 5.367 -11.594 1 98.62 247 GLY B O 1
ATOM 4324 N N . ASP B 1 248 ? 24.469 3.412 -12.109 1 98.88 248 ASP B N 1
ATOM 4325 C CA . ASP B 1 248 ? 23.141 3.98 -12 1 98.88 248 ASP B CA 1
ATOM 4326 C C . ASP B 1 248 ? 22.781 4.281 -10.547 1 98.88 248 ASP B C 1
ATOM 4328 O O . ASP B 1 248 ? 23.203 3.559 -9.641 1 98.88 248 ASP B O 1
ATOM 4332 N N . PRO B 1 249 ? 22 5.312 -10.266 1 98.88 249 PRO B N 1
ATOM 4333 C CA . PRO B 1 249 ? 21.547 5.562 -8.898 1 98.88 249 PRO B CA 1
ATOM 4334 C C . PRO B 1 249 ? 20.625 4.465 -8.375 1 98.88 249 PRO B C 1
ATOM 4336 O O . PRO B 1 249 ? 19.75 3.992 -9.102 1 98.88 249 PRO B O 1
ATOM 4339 N N . ILE B 1 250 ? 20.828 4.078 -7.117 1 98.81 250 ILE B N 1
ATOM 4340 C CA . ILE B 1 250 ? 20.031 2.984 -6.59 1 98.81 250 ILE B CA 1
ATOM 4341 C C . ILE B 1 250 ? 19.312 3.432 -5.312 1 98.81 250 ILE B C 1
ATOM 4343 O O . ILE B 1 250 ? 18.188 3.016 -5.043 1 98.81 250 ILE B O 1
ATOM 4347 N N . PHE B 1 251 ? 19.969 4.285 -4.492 1 98.94 251 PHE B N 1
ATOM 4348 C CA . PHE B 1 251 ? 19.375 4.754 -3.248 1 98.94 251 PHE B CA 1
ATOM 4349 C C . PHE B 1 251 ? 19.531 6.262 -3.1 1 98.94 251 PHE B C 1
ATOM 4351 O O . PHE B 1 251 ? 20.438 6.852 -3.691 1 98.94 251 PHE B O 1
ATOM 4358 N N . LEU B 1 252 ? 18.688 6.887 -2.443 1 98.88 252 LEU B N 1
ATOM 4359 C CA . LEU B 1 252 ? 18.75 8.25 -1.936 1 98.88 252 LEU B CA 1
ATOM 4360 C C . LEU B 1 252 ? 18.703 8.266 -0.411 1 98.88 252 LEU B C 1
ATOM 4362 O O . LEU B 1 252 ? 17.703 7.852 0.188 1 98.88 252 LEU B O 1
ATOM 4366 N N . THR B 1 253 ? 19.734 8.719 0.199 1 98.38 253 THR B N 1
ATOM 4367 C CA . THR B 1 253 ? 19.766 8.734 1.657 1 98.38 253 THR B CA 1
ATOM 4368 C C . THR B 1 253 ? 18.906 9.859 2.209 1 98.38 253 THR B C 1
ATOM 4370 O O . THR B 1 253 ? 18.484 10.75 1.466 1 98.38 253 THR B O 1
ATOM 4373 N N . PHE B 1 254 ? 18.625 9.836 3.531 1 97.19 254 PHE B N 1
ATOM 4374 C CA . PHE B 1 254 ? 17.828 10.883 4.16 1 97.19 254 PHE B CA 1
ATOM 4375 C C . PHE B 1 254 ? 18.578 12.211 4.164 1 97.19 254 PHE B C 1
ATOM 4377 O O . PHE B 1 254 ? 17.969 13.273 4.332 1 97.19 254 PHE B O 1
ATOM 4384 N N . GLU B 1 255 ? 19.891 12.172 3.969 1 94.62 255 GLU B N 1
ATOM 4385 C CA . GLU B 1 255 ? 20.734 13.367 3.883 1 94.62 255 GLU B CA 1
ATOM 4386 C C . GLU B 1 255 ? 20.906 13.82 2.434 1 94.62 255 GLU B C 1
ATOM 4388 O O . GLU B 1 255 ? 21.781 14.633 2.129 1 94.62 255 GLU B O 1
ATOM 4393 N N . ASP B 1 256 ? 20.203 13.188 1.528 1 96.12 256 ASP B N 1
ATOM 4394 C CA . ASP B 1 256 ? 20.109 13.594 0.129 1 96.12 256 ASP B CA 1
ATOM 4395 C C . ASP B 1 256 ? 21.359 13.18 -0.644 1 96.12 256 ASP B C 1
ATOM 4397 O O . ASP B 1 256 ? 21.766 13.867 -1.584 1 96.12 256 ASP B O 1
ATOM 4401 N N . GLN B 1 257 ? 21.953 12.172 -0.168 1 98 257 GLN B N 1
ATOM 4402 C CA . GLN B 1 257 ? 23.062 11.617 -0.917 1 98 257 GLN B CA 1
ATOM 4403 C C . GLN B 1 257 ? 22.609 10.469 -1.819 1 98 257 GLN B C 1
ATOM 4405 O O . GLN B 1 257 ? 21.859 9.594 -1.387 1 98 257 GLN B O 1
ATOM 4410 N N . THR B 1 258 ? 23.047 10.539 -3.012 1 98.75 258 THR B N 1
ATOM 4411 C CA . THR B 1 258 ? 22.766 9.469 -3.953 1 98.75 258 THR B CA 1
ATOM 4412 C C . THR B 1 258 ? 23.797 8.352 -3.83 1 98.75 258 THR B C 1
ATOM 4414 O O . THR B 1 258 ? 25 8.609 -3.791 1 98.75 258 THR B O 1
ATOM 4417 N N . LEU B 1 259 ? 23.344 7.16 -3.654 1 98.75 259 LEU B N 1
ATOM 4418 C CA . LEU B 1 259 ? 24.188 5.969 -3.734 1 98.75 259 LEU B CA 1
ATOM 4419 C C . LEU B 1 259 ? 24 5.262 -5.074 1 98.75 259 LEU B C 1
ATOM 4421 O O . LEU B 1 259 ? 22.891 5.258 -5.629 1 98.75 259 LEU B O 1
ATOM 4425 N N . PHE B 1 260 ? 25.062 4.691 -5.543 1 98.81 260 PHE B N 1
ATOM 4426 C CA . PHE B 1 260 ? 25.062 4.148 -6.898 1 98.81 260 PHE B CA 1
ATOM 4427 C C . PHE B 1 260 ? 25.266 2.639 -6.875 1 98.81 260 PHE B C 1
ATOM 4429 O O . PHE B 1 260 ? 25.828 2.096 -5.918 1 98.81 260 PHE B O 1
ATOM 4436 N N . TYR B 1 261 ? 24.688 1.988 -7.918 1 98.69 261 TYR B N 1
ATOM 4437 C CA . TYR B 1 261 ? 24.906 0.558 -8.094 1 98.69 261 TYR B CA 1
ATOM 4438 C C . TYR B 1 261 ? 26.375 0.267 -8.398 1 98.69 261 TYR B C 1
ATOM 4440 O O . TYR B 1 261 ? 26.938 0.788 -9.367 1 98.69 261 TYR B O 1
ATOM 4448 N N . GLU B 1 262 ? 26.969 -0.65 -7.621 1 97.75 262 GLU B N 1
ATOM 4449 C CA . GLU B 1 262 ? 28.406 -0.87 -7.707 1 97.75 262 GLU B CA 1
ATOM 4450 C C . GLU B 1 262 ? 28.719 -2.223 -8.336 1 97.75 262 GLU B C 1
ATOM 4452 O O . GLU B 1 262 ? 29.875 -2.672 -8.312 1 97.75 262 GLU B O 1
ATOM 4457 N N . GLY B 1 263 ? 27.719 -2.871 -8.789 1 96.88 263 GLY B N 1
ATOM 4458 C CA . GLY B 1 263 ? 27.969 -4.145 -9.445 1 96.88 263 GLY B CA 1
ATOM 4459 C C . GLY B 1 263 ? 28.766 -4.012 -10.727 1 96.88 263 GLY B C 1
ATOM 4460 O O . GLY B 1 263 ? 28.969 -2.9 -11.227 1 96.88 263 GLY B O 1
ATOM 4461 N N . CYS B 1 264 ? 29.234 -5.102 -11.273 1 96.75 264 CYS B N 1
ATOM 4462 C CA . CYS B 1 264 ? 30.156 -5.09 -12.414 1 96.75 264 CYS B CA 1
ATOM 4463 C C . CYS B 1 264 ? 29.406 -5.355 -13.711 1 96.75 264 CYS B C 1
ATOM 4465 O O . CYS B 1 264 ? 30 -5.297 -14.797 1 96.75 264 CYS B O 1
ATOM 4467 N N . SER B 1 265 ? 28.188 -5.676 -13.641 1 98 265 SER B N 1
ATOM 4468 C CA . SER B 1 265 ? 27.422 -5.977 -14.844 1 98 265 SER B CA 1
ATOM 4469 C C . SER B 1 265 ? 25.984 -5.469 -14.711 1 98 265 SER B C 1
ATOM 4471 O O . SER B 1 265 ? 25.531 -5.137 -13.617 1 98 265 SER B O 1
ATOM 4473 N N . THR B 1 266 ? 25.328 -5.348 -15.867 1 98.56 266 THR B N 1
ATOM 4474 C CA . THR B 1 266 ? 23.922 -4.977 -15.883 1 98.56 266 THR B CA 1
ATOM 4475 C C . THR B 1 266 ? 23.062 -6.074 -15.258 1 98.56 266 THR B C 1
ATOM 4477 O O . THR B 1 266 ? 23.297 -7.262 -15.508 1 98.56 266 THR B O 1
ATOM 4480 N N . VAL B 1 267 ? 22.156 -5.684 -14.414 1 98.81 267 VAL B N 1
ATOM 4481 C CA . VAL B 1 267 ? 21.203 -6.594 -13.789 1 98.81 267 VAL B CA 1
ATOM 4482 C C . VAL B 1 267 ? 19.797 -6.051 -13.953 1 98.81 267 VAL B C 1
ATOM 4484 O O . VAL B 1 267 ? 19.594 -4.977 -14.531 1 98.81 267 VAL B O 1
ATOM 4487 N N . TRP B 1 268 ? 18.797 -6.781 -13.617 1 98.88 268 TRP B N 1
ATOM 4488 C CA . TRP B 1 268 ? 17.391 -6.41 -13.695 1 98.88 268 TRP B CA 1
ATOM 4489 C C . TRP B 1 268 ? 16.703 -6.562 -12.344 1 98.88 268 TRP B C 1
ATOM 4491 O O . TRP B 1 268 ? 16.344 -7.672 -11.938 1 98.88 268 TRP B O 1
ATOM 4501 N N . PRO B 1 269 ? 16.484 -5.441 -11.625 1 98.94 269 PRO B N 1
ATOM 4502 C CA . PRO B 1 269 ? 15.906 -5.52 -10.289 1 98.94 269 PRO B CA 1
ATOM 4503 C C . PRO B 1 269 ? 14.414 -5.828 -10.312 1 98.94 269 PRO B C 1
ATOM 4505 O O . PRO B 1 269 ? 13.711 -5.434 -11.242 1 98.94 269 PRO B O 1
ATOM 4508 N N . ILE B 1 270 ? 13.969 -6.566 -9.336 1 98.88 270 ILE B N 1
ATOM 4509 C CA . ILE B 1 270 ? 12.562 -6.84 -9.086 1 98.88 270 ILE B CA 1
ATOM 4510 C C . ILE B 1 270 ? 12.266 -6.707 -7.594 1 98.88 270 ILE B C 1
ATOM 4512 O O . ILE B 1 270 ? 13.18 -6.527 -6.789 1 98.88 270 ILE B O 1
ATOM 4516 N N . PHE B 1 271 ? 10.914 -6.691 -7.273 1 98.81 271 PHE B N 1
ATOM 4517 C CA . PHE B 1 271 ? 10.5 -6.465 -5.895 1 98.81 271 PHE B CA 1
ATOM 4518 C C . PHE B 1 271 ? 11.109 -5.176 -5.352 1 98.81 271 PHE B C 1
ATOM 4520 O O . PHE B 1 271 ? 11.508 -5.113 -4.188 1 98.81 271 PHE B O 1
ATOM 4527 N N . ILE B 1 272 ? 11.258 -4.207 -6.242 1 98.94 272 ILE B N 1
ATOM 4528 C CA . ILE B 1 272 ? 11.789 -2.918 -5.805 1 98.94 272 ILE B CA 1
ATOM 4529 C C . ILE B 1 272 ? 10.836 -2.281 -4.801 1 98.94 272 ILE B C 1
ATOM 4531 O O . ILE B 1 272 ? 9.656 -2.059 -5.102 1 98.94 272 ILE B O 1
ATOM 4535 N N . ASN B 1 273 ? 11.375 -1.996 -3.578 1 98.81 273 ASN B N 1
ATOM 4536 C CA . ASN B 1 273 ? 10.609 -1.274 -2.568 1 98.81 273 ASN B CA 1
ATOM 4537 C C . ASN B 1 273 ? 9.383 -2.064 -2.127 1 98.81 273 ASN B C 1
ATOM 4539 O O . ASN B 1 273 ? 8.312 -1.49 -1.906 1 98.81 273 ASN B O 1
ATOM 4543 N N . GLU B 1 274 ? 9.484 -3.395 -2.078 1 98.75 274 GLU B N 1
ATOM 4544 C CA . GLU B 1 274 ? 8.406 -4.258 -1.6 1 98.75 274 GLU B CA 1
ATOM 4545 C C . GLU B 1 274 ? 8.18 -4.074 -0.103 1 98.75 274 GLU B C 1
ATOM 4547 O O . GLU B 1 274 ? 9.086 -4.293 0.702 1 98.75 274 GLU B O 1
ATOM 4552 N N . ALA B 1 275 ? 6.973 -3.752 0.273 1 98.5 275 ALA B N 1
ATOM 4553 C CA . ALA B 1 275 ? 6.617 -3.412 1.649 1 98.5 275 ALA B CA 1
ATOM 4554 C C . ALA B 1 275 ? 6.953 -4.559 2.6 1 98.5 275 ALA B C 1
ATOM 4556 O O . ALA B 1 275 ? 7.484 -4.332 3.691 1 98.5 275 ALA B O 1
ATOM 4557 N N . ALA B 1 276 ? 6.676 -5.75 2.189 1 97.44 276 ALA B N 1
ATOM 4558 C CA . ALA B 1 276 ? 6.812 -6.918 3.057 1 97.44 276 ALA B CA 1
ATOM 4559 C C . ALA B 1 276 ? 8.281 -7.207 3.359 1 97.44 276 ALA B C 1
ATOM 4561 O O . ALA B 1 276 ? 8.594 -7.988 4.262 1 97.44 276 ALA B O 1
ATOM 4562 N N . TYR B 1 277 ? 9.203 -6.609 2.629 1 97.44 277 TYR B N 1
ATOM 4563 C CA . TYR B 1 277 ? 10.609 -6.957 2.791 1 97.44 277 TYR B CA 1
ATOM 4564 C C . TYR B 1 277 ? 11.32 -5.941 3.672 1 97.44 277 TYR B C 1
ATOM 4566 O O . TYR B 1 277 ? 12.484 -6.145 4.047 1 97.44 277 TYR B O 1
ATOM 4574 N N . TYR B 1 278 ? 10.633 -4.895 4.113 1 96.44 278 TYR B N 1
ATOM 4575 C CA . TYR B 1 278 ? 11.219 -3.893 4.992 1 96.44 278 TYR B CA 1
ATOM 4576 C C . TYR B 1 278 ? 11.672 -4.516 6.309 1 96.44 278 TYR B C 1
ATOM 4578 O O . TYR B 1 278 ? 12.695 -4.129 6.875 1 96.44 278 TYR B O 1
ATOM 4586 N N . GLU B 1 279 ? 10.836 -5.461 6.797 1 94 279 GLU B N 1
ATOM 4587 C CA . GLU B 1 279 ? 11.164 -6.086 8.078 1 94 279 GLU B CA 1
ATOM 4588 C C . GLU B 1 279 ? 12.477 -6.859 7.992 1 94 279 GLU B C 1
ATOM 4590 O O . GLU B 1 279 ? 13.117 -7.109 9.016 1 94 279 GLU B O 1
ATOM 4595 N N . LYS B 1 280 ? 12.875 -7.195 6.77 1 94.38 280 LYS B N 1
ATOM 4596 C CA . LYS B 1 280 ? 14.117 -7.93 6.555 1 94.38 280 LYS B CA 1
ATOM 4597 C C . LYS B 1 280 ? 15.234 -6.996 6.098 1 94.38 280 LYS B C 1
ATOM 4599 O O . LYS B 1 280 ? 16.359 -7.438 5.875 1 94.38 280 LYS B O 1
ATOM 4604 N N . GLY B 1 281 ? 14.906 -5.719 5.887 1 96.75 281 GLY B N 1
ATOM 4605 C CA . GLY B 1 281 ? 15.875 -4.734 5.418 1 96.75 281 GLY B CA 1
ATOM 4606 C C . GLY B 1 281 ? 16.188 -4.863 3.941 1 96.75 281 GLY B C 1
ATOM 4607 O O . GLY B 1 281 ? 17.172 -4.301 3.459 1 96.75 281 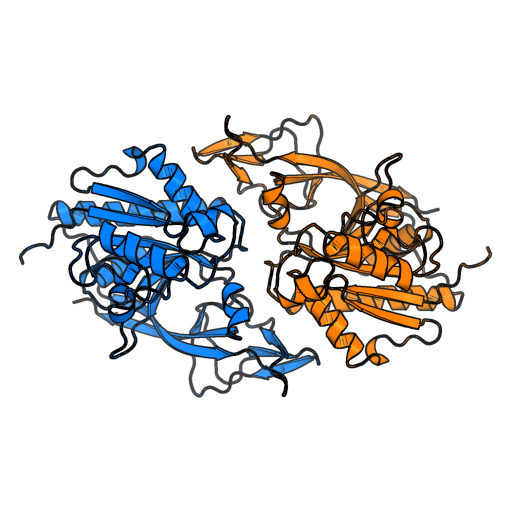GLY B O 1
ATOM 4608 N N . ILE B 1 282 ? 15.398 -5.621 3.205 1 98.19 282 ILE B N 1
ATOM 4609 C CA . ILE B 1 282 ? 15.656 -5.906 1.798 1 98.19 282 ILE B CA 1
ATOM 4610 C C . ILE B 1 282 ? 15 -4.84 0.927 1 98.19 282 ILE B C 1
ATOM 4612 O O . ILE B 1 282 ? 13.797 -4.574 1.059 1 98.19 282 ILE B O 1
ATOM 4616 N N . ALA B 1 283 ? 15.773 -4.242 0.056 1 98.81 283 ALA B N 1
ATOM 4617 C CA . ALA B 1 283 ? 15.297 -3.164 -0.806 1 98.81 283 ALA B CA 1
ATOM 4618 C C . ALA B 1 283 ? 14.797 -3.711 -2.139 1 98.81 283 ALA B C 1
ATOM 4620 O O . ALA B 1 283 ? 13.875 -3.152 -2.736 1 98.81 283 ALA B O 1
ATOM 4621 N N . MET B 1 284 ? 15.445 -4.75 -2.623 1 98.88 284 MET B N 1
ATOM 4622 C CA . MET B 1 284 ? 15.117 -5.324 -3.926 1 98.88 284 MET B CA 1
ATOM 4623 C C . MET B 1 284 ? 15.844 -6.648 -4.137 1 98.88 284 MET B C 1
ATOM 4625 O O . MET B 1 284 ? 16.719 -7.02 -3.348 1 98.88 284 MET B O 1
ATOM 4629 N N . CYS B 1 285 ? 15.438 -7.375 -5.133 1 98.5 285 CYS B N 1
ATOM 4630 C CA . CYS B 1 285 ? 16.156 -8.531 -5.656 1 98.5 285 CYS B CA 1
ATOM 4631 C C . CYS B 1 285 ? 16.766 -8.227 -7.02 1 98.5 285 CYS B C 1
ATOM 4633 O O . CYS B 1 285 ? 16.141 -7.578 -7.855 1 98.5 285 CYS B O 1
ATOM 4635 N N . LEU B 1 286 ? 17.953 -8.672 -7.227 1 98.62 286 LEU B N 1
ATOM 4636 C CA . LEU B 1 286 ? 18.578 -8.555 -8.539 1 98.62 286 LEU B CA 1
ATOM 4637 C C . LEU B 1 286 ? 18.406 -9.836 -9.344 1 98.62 286 LEU B C 1
ATOM 4639 O O . LEU B 1 286 ? 18.422 -10.938 -8.773 1 98.62 286 LEU B O 1
ATOM 4643 N N . THR B 1 287 ? 18.25 -9.703 -10.633 1 98.56 287 THR B N 1
ATOM 4644 C CA . THR B 1 287 ? 18.094 -10.852 -11.523 1 98.56 287 THR B CA 1
ATOM 4645 C C . THR B 1 287 ? 18.953 -10.68 -12.773 1 98.56 287 THR B C 1
ATOM 4647 O O . THR B 1 287 ? 19.5 -9.602 -13.016 1 98.56 287 THR B O 1
ATOM 4650 N N . HIS B 1 288 ? 19.125 -11.766 -13.453 1 97.88 288 HIS B N 1
ATOM 4651 C CA . HIS B 1 288 ? 19.703 -11.773 -14.789 1 97.88 288 HIS B CA 1
ATOM 4652 C C . HIS B 1 288 ? 18.688 -12.211 -15.836 1 97.88 288 HIS B C 1
ATOM 4654 O O . HIS B 1 288 ? 18.078 -13.273 -15.711 1 97.88 288 HIS B O 1
ATOM 4660 N N . LYS B 1 289 ? 18.531 -11.359 -16.844 1 98.31 289 LYS B N 1
ATOM 4661 C CA . LYS B 1 289 ? 17.625 -11.695 -17.938 1 98.31 289 LYS B CA 1
ATOM 4662 C C . LYS B 1 289 ? 18.266 -12.711 -18.891 1 98.31 289 LYS B C 1
ATOM 4664 O O . LYS B 1 289 ? 19.406 -12.531 -19.312 1 98.31 289 LYS B O 1
ATOM 4669 N N . GLN B 1 290 ? 17.531 -13.773 -19.203 1 96.75 290 GLN B N 1
ATOM 4670 C CA . GLN B 1 290 ? 18.094 -14.766 -20.109 1 96.75 290 GLN B CA 1
ATOM 4671 C C . GLN B 1 290 ? 17 -15.422 -20.953 1 96.75 290 GLN B C 1
ATOM 4673 O O . GLN B 1 290 ? 15.828 -15.445 -20.562 1 96.75 290 GLN B O 1
ATOM 4678 N N . ASP B 1 291 ? 17.438 -15.883 -22.109 1 97.12 291 ASP B N 1
ATOM 4679 C CA . ASP B 1 291 ? 16.609 -16.703 -22.984 1 97.12 291 ASP B CA 1
ATOM 4680 C C . ASP B 1 291 ? 17.031 -18.172 -22.938 1 97.12 291 ASP B C 1
ATOM 4682 O O . ASP B 1 291 ? 18.188 -18.5 -23.234 1 97.12 291 ASP B O 1
ATOM 4686 N N . ILE B 1 292 ? 16.094 -18.984 -22.594 1 96 292 ILE B N 1
ATOM 4687 C CA . ILE B 1 292 ? 16.438 -20.391 -22.531 1 96 292 ILE B CA 1
ATOM 4688 C C . ILE B 1 292 ? 15.727 -21.141 -23.656 1 96 292 ILE B C 1
ATOM 4690 O O . ILE B 1 292 ? 14.609 -20.797 -24.031 1 96 292 ILE B O 1
ATOM 4694 N N . SER B 1 293 ? 16.344 -22.156 -24.156 1 95.38 293 SER B N 1
ATOM 4695 C CA . SER B 1 293 ? 15.742 -23 -25.172 1 95.38 293 SER B CA 1
ATOM 4696 C C . SER B 1 293 ? 14.828 -24.047 -24.562 1 95.38 293 SER B C 1
ATOM 4698 O O . SER B 1 293 ? 15.18 -24.672 -23.547 1 95.38 293 SER B O 1
ATOM 4700 N N . LEU B 1 294 ? 13.656 -24.047 -25.188 1 91.69 294 LEU B N 1
ATOM 4701 C CA . LEU B 1 294 ? 12.711 -25.047 -24.734 1 91.69 294 LEU B CA 1
ATOM 4702 C C . LEU B 1 294 ? 12.812 -26.312 -25.578 1 91.69 294 LEU B C 1
ATOM 4704 O O . LEU B 1 294 ? 12.945 -26.234 -26.812 1 91.69 294 LEU B O 1
ATOM 4708 N N . LYS B 1 295 ? 13.328 -27.391 -25.078 1 76.94 295 LYS B N 1
ATOM 4709 C CA . LYS B 1 295 ? 13.469 -28.672 -25.781 1 76.94 295 LYS B CA 1
ATOM 4710 C C . LYS B 1 295 ? 12.133 -29.391 -25.875 1 76.94 295 LYS B C 1
ATOM 4712 O O . LYS B 1 295 ? 11.266 -29.234 -25.016 1 76.94 295 LYS B O 1
#

Radius of gyration: 26.1 Å; Cα contacts (8 Å, |Δi|>4): 1370; chains: 2; bounding box: 58×85×64 Å

Solvent-accessible surface area (backbone atoms only — not comparable to full-atom values): 30712 Å² total; per-residue (Å²): 126,88,75,82,65,58,56,37,35,39,39,32,6,10,48,40,12,18,26,38,49,25,36,52,48,34,52,50,39,71,75,40,56,74,81,66,67,45,97,64,42,45,72,47,67,44,64,58,29,61,67,20,37,74,66,53,26,58,44,86,76,46,62,40,59,62,31,46,34,68,70,57,57,70,34,83,81,57,69,51,65,29,46,46,43,36,40,51,50,36,66,73,62,30,52,67,83,66,21,72,36,32,27,40,32,37,46,57,34,50,10,44,56,36,41,25,39,40,32,65,65,83,46,63,68,51,54,52,51,50,29,40,50,29,69,76,35,74,72,42,44,38,36,35,52,69,56,88,94,52,82,55,23,32,70,38,50,34,24,78,36,50,28,30,40,38,36,27,55,43,47,67,51,39,70,51,46,61,61,45,50,53,51,51,49,51,52,52,53,52,51,52,51,54,40,38,48,53,72,68,47,77,76,85,63,64,58,56,36,70,32,30,36,61,72,49,76,39,61,50,52,54,44,98,87,66,42,83,40,45,31,52,13,69,89,40,58,63,43,35,74,35,82,44,43,57,66,37,64,46,30,29,28,84,85,71,43,77,37,58,37,81,54,94,53,72,30,25,36,30,53,43,64,23,39,86,32,51,89,75,42,37,34,27,33,36,18,42,78,44,75,42,78,57,130,125,88,74,82,66,56,55,36,35,39,39,33,6,12,49,40,12,18,28,38,50,25,36,52,49,33,52,51,39,71,74,40,56,75,81,66,68,44,96,66,41,44,74,46,66,45,65,57,29,60,69,19,36,75,68,54,28,57,44,83,75,44,62,42,58,61,31,45,33,67,71,58,56,70,34,82,79,58,69,50,64,28,46,46,44,37,40,52,50,35,66,73,62,31,53,68,82,67,20,73,36,33,25,38,32,33,47,58,33,51,10,43,56,38,42,24,40,40,32,66,65,84,47,64,66,50,52,51,50,50,29,40,50,30,70,77,35,74,72,42,42,39,35,35,51,68,56,88,94,51,84,56,24,33,70,39,50,34,23,76,36,50,28,31,40,38,36,26,56,44,46,65,50,39,68,52,45,62,60,44,50,52,49,51,50,52,52,51,52,51,51,49,50,53,41,39,48,53,71,69,48,77,78,84,62,65,59,56,37,69,34,31,37,63,72,49,74,39,62,50,54,55,44,98,87,67,42,82,38,45,31,54,13,69,90,41,58,64,42,36,73,36,81,44,43,56,66,36,63,45,30,30,29,83,85,72,43,77,40,58,36,80,54,92,54,72,31,24,36,31,52,42,64,23,40,86,32,51,89,75,41,37,33,29,33,35,18,43,78,44,74,42,77,56,129

InterPro domains:
  IPR007036 AstE/AspA barrel-sandwich hybrid domain [PF04952] (208-289)
  IPR016708 Aspartoacylase [MF_00704] (4-294)
  IPR016708 Aspartoacylase [NF002601] (4-294)
  IPR016708 Aspartoacylase [PIRSF018001] (3-292)
  IPR050178 AspA/AstE family [PTHR15162] (3-294)
  IPR055438 Succinylglutamate desuccinylase/Aspartoacylase, catalytic domain [PF24827] (6-193)

Sequence (590 aa):
MNTNHIRQVVIVGGTHGNERIGLYLVKKFNQDSSLLFRPNLTTNCLIGNPQACKENQRYIETDLNRCFIKADLDNHLLGRHEEKQAKVLHEQLGPKGNSENFLLDLHSTTANMGLTLILVNDHPFNLHLAAYLTHHNPQVRVYRWTQENQENAFVSSLCQLGFAIEVGPIPQGILLASLFKETETLIHQTLDYLEQVNRGASPPLPKTLTLFQHLEVVDYPKTSNGELAGMIHPQLQGRDYQPLNPGDPIFLTFEDQTLFYEGCSTVWPIFINEAAYYEKGIAMCLTHKQDISLKMNTNHIRQVVIVGGTHGNERIGLYLVKKFNQDSSLLFRPNLTTNCLIGNPQACKENQRYIETDLNRCFIKADLDNHLLGRHEEKQAKVLHEQLGPKGNSENFLLDLHSTTANMGLTLILVNDHPFNLHLAAYLTHHNPQVRVYRWTQENQENAFVSSLCQLGFAIEVGPIPQGILLASLFKETETLIHQTLDYLEQVNRGASPPLPKTLTLFQHLEVVDYPKTSNGELAGMIHPQLQGRDYQPLNPGDPIFLTFEDQTLFYEGCSTVWPIFINEAAYYEKGIAMCLTHKQDISLK

Nearest PDB structures (foldseek):
  3nh5-assembly1_A  TM=9.682E-01  e=8.123E-37  Mus musculus
  3nh4-assembly1_A-2  TM=9.693E-01  e=1.497E-36  Mus musculus
  2i3c-assembly1_A  TM=9.571E-01  e=3.745E-36  Homo sapiens
  2gu2-assembly1_A  TM=9.588E-01  e=2.992E-35  Rattus norvegicus
  4mri-assembly1_A  TM=9.645E-01  e=7.957E-35  Homo sapiens

Organism: Acaryochloris marina (strain MBIC 11017) (NCBI:txid329726)

Foldseek 3Di:
DPLLAAAEAEEEEPLFQQFCLSVVVLVVCVVPVVLLDDPRYHYHYDYQAVVNNVVNGRHDFDRLFQQADLVLLPDPVDDDPSNVSNVVLCVVQDHQPPGSYAYEYEEEWLALLAKEWEAADPPLVQQQLQQVLCVVPVRYAYEYHYDPPDQGSGSNSSHPHYTYIYHDNDDGNDDDPVRSVVVSVSSNSSSVVSSCSNVVHDDDGDQKDKHWYFDFFDFADADPVRHHFWAFDPVCGRQAQHKFAFFDFGIQGPVGDTDTHHDDGIWGWTSACTPVCVVVRTRTTTTHIDMDGND/DPLLAAAEAEEEEQLFQQFCLSVVVLVVCVVPVVLLDDPRYHYHYDYQQVVNNVVNGRDDFDRLFQQADLVLLPDPPDDDPSNVSNVVLCVVQDHQPPGSYAYEYEEEWLALLAKEWEAADPPLVQQQLLQVLCVVPVRYAYEYHYDPPDQGSGSNSS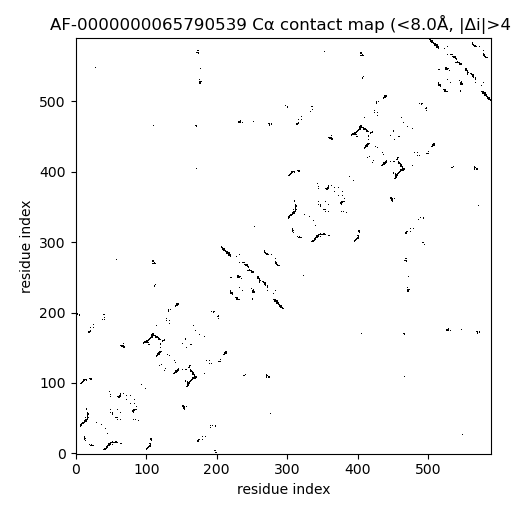HPHYTYIYHDNDDGNDDDPVRSVVVVVSSNSSSVVSSCSNVVHDDDGDQKDKHWYFDFFDFADADPVRHHFWAFDPVCGNQAQHKFAFFDFGIQGPVGDTDTDHDDGIWGWTSACTPVCVVVRTRTTTTHIDMDGND